Protein AF-A0A9W7KV96-F1 (afdb_monomer_lite)

pLDDT: mean 79.55, std 23.43, range [23.66, 98.75]

Sequence (576 aa):
MSAFTVGAAGTSPDENTPVVSFPLATLSRATSNWTPENIIGRGGFGPVYKGSLNNREVAVKKLELAIGGGQGIAEFERELATLTRCRHENLLPLLGYCRAPDLCLVYPFMENGSLFDLLHLTDRREHKGALLPTFISRLELLRQVVSGLVYLHGENFVHRDIKSANILLDSLGAARIGDTGLTREVEGDFTNTQGVGSPGYVDPRYVETLELSEASDVFSFGIVMLEVLTGKPAVDRTQRPPTLYVRARRFTSWSEHADTDIDGGAEGASEGLERLGELAKRCISNETEDRPTAEAVRTEIEDLMTPQALPVPEARVRECRVCLMAEPNARLMPCQHAVVCVICAAELKRRRQGCPICRVRIRDFNEGTWENTFANGETGESPAPALVDAAERGDTNKVRDLLATGVDVNYSKAGEKGRTALYKAAWKGRLDVVQALVAAGADLNKARTDVGATPLYAAAAKGHLDVVQALVTAKADLNKATKKGSTPLLIAAFKGHLDVVKALVTAKADLNKARTDTGSTPLYIAAQEGHLNIVQALVTARADVNKARTDGNTPLRLQQVTKKKIGSSPWQFVRP

Structure (mmCIF, N/CA/C/O backbone):
data_AF-A0A9W7KV96-F1
#
_entry.id   AF-A0A9W7KV96-F1
#
loop_
_atom_site.group_PDB
_atom_site.id
_atom_site.type_symbol
_atom_site.label_atom_id
_atom_site.label_alt_id
_atom_site.label_comp_id
_atom_site.label_asym_id
_atom_site.label_entity_id
_atom_site.label_seq_id
_atom_site.pdbx_PDB_ins_code
_atom_site.Cartn_x
_atom_site.Cartn_y
_atom_site.Cartn_z
_atom_site.occupancy
_atom_site.B_iso_or_equiv
_atom_site.auth_seq_id
_atom_site.auth_comp_id
_atom_site.auth_asym_id
_atom_site.auth_atom_id
_atom_site.pdbx_PDB_model_num
ATOM 1 N N . MET A 1 1 ? 19.115 -34.135 -22.354 1.00 40.00 1 MET A N 1
ATOM 2 C CA . MET A 1 1 ? 18.364 -34.759 -21.246 1.00 40.00 1 MET A CA 1
ATOM 3 C C . MET A 1 1 ? 19.362 -35.237 -20.207 1.00 40.00 1 MET A C 1
ATOM 5 O O . MET A 1 1 ? 20.145 -36.109 -20.546 1.00 40.00 1 MET A O 1
ATOM 9 N N . SER A 1 2 ? 19.319 -34.633 -19.016 1.00 27.23 2 SER A N 1
ATOM 10 C CA . SER A 1 2 ? 19.811 -35.075 -17.689 1.00 27.23 2 SER A CA 1
ATOM 11 C C . SER A 1 2 ? 20.218 -33.808 -16.914 1.00 27.23 2 SER A C 1
ATOM 13 O O . SER A 1 2 ? 20.839 -32.925 -17.487 1.00 27.23 2 SER A O 1
ATOM 15 N N . ALA A 1 3 ? 19.867 -33.567 -15.656 1.00 26.56 3 ALA A N 1
ATOM 16 C CA . ALA A 1 3 ? 18.866 -34.144 -14.773 1.00 26.56 3 ALA A CA 1
ATOM 17 C C . ALA A 1 3 ? 18.410 -32.991 -13.854 1.00 26.56 3 ALA A C 1
ATOM 19 O O . ALA A 1 3 ? 19.221 -32.427 -13.128 1.00 26.56 3 ALA A O 1
ATOM 20 N N . PHE A 1 4 ? 17.135 -32.602 -13.928 1.00 29.98 4 PHE A N 1
ATOM 21 C CA . PHE A 1 4 ? 16.509 -31.721 -12.941 1.00 29.98 4 PHE A CA 1
ATOM 22 C C . PHE A 1 4 ? 15.937 -32.633 -11.857 1.00 29.98 4 PHE A C 1
ATOM 24 O O . PHE A 1 4 ? 14.932 -33.309 -12.084 1.00 29.98 4 PHE A O 1
ATOM 31 N N . THR A 1 5 ? 16.589 -32.706 -10.701 1.00 29.05 5 THR A N 1
ATOM 32 C CA . THR A 1 5 ? 15.998 -33.339 -9.522 1.00 29.05 5 THR A CA 1
ATOM 33 C C . THR A 1 5 ? 14.959 -32.383 -8.948 1.00 29.05 5 THR A C 1
ATOM 35 O O . THR A 1 5 ? 15.223 -31.209 -8.698 1.00 29.05 5 THR A O 1
ATOM 38 N N . VAL A 1 6 ? 13.735 -32.884 -8.828 1.00 31.55 6 VAL A N 1
ATOM 39 C CA . VAL A 1 6 ? 12.527 -32.116 -8.532 1.00 31.55 6 VAL A CA 1
ATOM 40 C C . VAL A 1 6 ? 12.480 -31.746 -7.047 1.00 31.55 6 VAL A C 1
ATOM 42 O O . VAL A 1 6 ? 12.278 -32.609 -6.197 1.00 31.55 6 VAL A O 1
ATOM 45 N N . GLY A 1 7 ? 12.610 -30.453 -6.744 1.00 26.28 7 GLY A N 1
ATOM 46 C CA . GLY A 1 7 ? 12.114 -29.853 -5.504 1.00 26.28 7 GLY A CA 1
ATOM 47 C C . GLY A 1 7 ? 10.639 -29.474 -5.667 1.00 26.28 7 GLY A C 1
ATOM 48 O O . GLY A 1 7 ? 10.263 -28.866 -6.670 1.00 26.28 7 GLY A O 1
ATOM 49 N N . ALA A 1 8 ? 9.800 -29.892 -4.717 1.00 26.78 8 ALA A N 1
ATOM 50 C CA . ALA A 1 8 ? 8.352 -29.695 -4.728 1.00 26.78 8 ALA A CA 1
ATOM 51 C C . ALA A 1 8 ? 7.943 -28.216 -4.882 1.00 26.78 8 ALA A C 1
ATOM 53 O O . ALA A 1 8 ? 8.634 -27.310 -4.420 1.00 26.78 8 ALA A O 1
ATOM 54 N N . ALA A 1 9 ? 6.792 -27.992 -5.523 1.00 32.38 9 ALA A N 1
ATOM 55 C CA . ALA A 1 9 ? 6.187 -26.678 -5.717 1.00 32.38 9 ALA A CA 1
ATOM 56 C C . ALA A 1 9 ? 6.099 -25.893 -4.394 1.00 32.38 9 ALA A C 1
ATOM 58 O O . ALA A 1 9 ? 5.516 -26.382 -3.426 1.00 32.38 9 ALA A O 1
ATOM 59 N N . GLY A 1 10 ? 6.675 -24.687 -4.375 1.00 31.17 10 GLY A N 1
ATOM 60 C CA . GLY A 1 10 ? 6.587 -23.747 -3.253 1.00 31.17 10 GLY A CA 1
ATOM 61 C C . GLY A 1 10 ? 7.915 -23.281 -2.647 1.00 31.17 10 GLY A C 1
ATOM 62 O O . GLY A 1 10 ? 7.884 -22.467 -1.733 1.00 31.17 10 GLY A O 1
ATOM 63 N N . THR A 1 11 ? 9.075 -23.744 -3.119 1.00 33.03 11 THR A N 1
ATOM 64 C CA . THR A 1 11 ? 10.363 -23.178 -2.683 1.00 33.03 11 THR A CA 1
ATOM 65 C C . THR A 1 11 ? 10.795 -22.051 -3.615 1.00 33.03 11 THR A C 1
ATOM 67 O O . THR A 1 11 ? 10.801 -22.235 -4.837 1.00 33.03 11 THR A O 1
ATOM 70 N N . SER A 1 12 ? 11.194 -20.913 -3.035 1.00 39.38 12 SER A N 1
ATOM 71 C CA . SER A 1 12 ? 12.038 -19.918 -3.702 1.00 39.38 12 SER A CA 1
ATOM 72 C C . SER A 1 12 ? 13.156 -20.629 -4.483 1.00 39.38 12 SER A C 1
ATOM 74 O O . SER A 1 12 ? 13.612 -21.695 -4.047 1.00 39.38 12 SER A O 1
ATOM 76 N N . PRO A 1 13 ? 13.559 -20.130 -5.666 1.00 40.91 13 PRO A N 1
ATOM 77 C CA . PRO A 1 13 ? 14.687 -20.711 -6.382 1.00 40.91 13 PRO A CA 1
ATOM 78 C C . PRO A 1 13 ? 15.885 -20.779 -5.427 1.00 40.91 13 PRO A C 1
ATOM 80 O O . PRO A 1 13 ? 16.220 -19.785 -4.790 1.00 40.91 13 PRO A O 1
ATOM 83 N N . ASP A 1 14 ? 16.439 -21.983 -5.282 1.00 48.03 14 ASP A N 1
ATOM 84 C CA . ASP A 1 14 ? 17.566 -22.299 -4.406 1.00 48.03 14 ASP A CA 1
ATOM 85 C C . ASP A 1 14 ? 18.697 -21.287 -4.650 1.00 48.03 14 ASP A C 1
ATOM 87 O O . ASP A 1 14 ? 19.032 -21.032 -5.813 1.00 48.03 14 ASP A O 1
ATOM 91 N N . GLU A 1 15 ? 19.264 -20.707 -3.586 1.00 48.31 15 GLU A N 1
ATOM 92 C CA . GLU A 1 15 ? 20.336 -19.697 -3.637 1.00 48.31 15 GLU A CA 1
ATOM 93 C C . GLU A 1 15 ? 21.564 -20.186 -4.417 1.00 48.31 15 GLU A C 1
ATOM 95 O O . GLU A 1 15 ? 22.362 -19.377 -4.883 1.00 48.31 15 GLU A O 1
ATOM 100 N N . ASN A 1 16 ? 21.680 -21.499 -4.640 1.00 52.97 16 ASN A N 1
ATOM 101 C CA . ASN A 1 16 ? 22.715 -22.137 -5.450 1.00 52.97 16 ASN A CA 1
ATOM 102 C C . ASN A 1 16 ? 22.335 -22.416 -6.913 1.00 52.97 16 ASN A C 1
ATOM 104 O O . ASN A 1 16 ? 23.122 -23.023 -7.642 1.00 52.97 16 ASN A O 1
ATOM 108 N N . THR A 1 17 ? 21.174 -21.968 -7.390 1.00 64.50 17 THR A N 1
ATOM 109 C CA . THR A 1 17 ? 20.787 -22.175 -8.792 1.00 64.50 17 THR A CA 1
ATOM 110 C C . THR A 1 17 ? 21.718 -21.366 -9.708 1.00 64.50 17 THR A C 1
ATOM 112 O O . THR A 1 17 ? 21.828 -20.148 -9.547 1.00 64.50 17 THR A O 1
ATOM 115 N N . PRO A 1 18 ? 22.423 -21.997 -10.665 1.00 74.62 18 PRO A N 1
ATOM 116 C CA . PRO A 1 18 ? 23.297 -21.272 -11.576 1.00 74.62 18 PRO A CA 1
ATOM 117 C C . PRO A 1 18 ? 22.475 -20.374 -12.504 1.00 74.62 18 PRO A C 1
ATOM 119 O O . PRO A 1 18 ? 21.439 -20.789 -13.023 1.00 74.62 18 PRO A O 1
ATOM 122 N N . VAL A 1 19 ? 22.968 -19.159 -12.747 1.00 82.94 19 VAL A N 1
ATOM 123 C CA . VAL A 1 19 ? 22.395 -18.241 -13.738 1.00 82.94 19 VAL A CA 1
ATOM 124 C C . VAL A 1 19 ? 22.617 -18.830 -15.132 1.00 82.94 19 VAL A C 1
ATOM 126 O O . VAL A 1 19 ? 23.754 -19.098 -15.525 1.00 82.94 19 VAL A O 1
ATOM 129 N N . VAL A 1 20 ? 21.538 -19.039 -15.890 1.00 88.25 20 VAL A N 1
ATOM 130 C CA . VAL A 1 20 ? 21.589 -19.754 -17.177 1.00 88.25 20 VAL A CA 1
ATOM 131 C C . VAL A 1 20 ? 21.538 -18.788 -18.363 1.00 88.25 20 VAL A C 1
ATOM 133 O O . VAL A 1 20 ? 20.773 -17.827 -18.370 1.00 88.25 20 VAL A O 1
ATOM 136 N N . SER A 1 21 ? 22.319 -19.064 -19.410 1.00 92.94 21 SER A N 1
ATOM 137 C CA . SER A 1 21 ? 22.162 -18.392 -20.706 1.00 92.94 21 SER A CA 1
ATOM 138 C C . SER A 1 21 ? 21.030 -19.043 -21.507 1.00 92.94 21 SER A C 1
ATOM 140 O O . SER A 1 21 ? 21.037 -20.256 -21.735 1.00 92.94 21 SER A O 1
ATOM 142 N N . PHE A 1 22 ? 20.059 -18.250 -21.950 1.00 93.81 22 PHE A N 1
ATOM 143 C CA . PHE A 1 22 ? 18.921 -18.697 -22.746 1.00 93.81 22 PHE A CA 1
ATOM 144 C C . PHE A 1 22 ? 19.063 -18.264 -24.211 1.00 93.81 22 PHE A C 1
ATOM 146 O O . PHE A 1 22 ? 19.332 -17.094 -24.481 1.00 93.81 22 PHE A O 1
ATOM 153 N N . PRO A 1 23 ? 18.790 -19.156 -25.184 1.00 94.81 23 PRO A N 1
ATOM 154 C CA . PRO A 1 23 ? 18.614 -18.743 -26.573 1.00 94.81 23 PRO A CA 1
ATOM 155 C C . PRO A 1 23 ? 17.416 -17.795 -26.712 1.00 94.81 23 PRO A C 1
ATOM 157 O O . PRO A 1 23 ? 16.350 -18.076 -26.155 1.00 94.81 23 PRO A O 1
ATOM 160 N N . LEU A 1 24 ? 17.530 -16.743 -27.533 1.00 94.00 24 LEU A N 1
ATOM 161 C CA . LEU A 1 24 ? 16.424 -15.799 -27.751 1.00 94.00 24 LEU A CA 1
ATOM 162 C C . LEU A 1 24 ? 15.139 -16.496 -28.218 1.00 94.00 24 LEU A C 1
ATOM 164 O O . LEU A 1 24 ? 14.053 -16.140 -27.777 1.00 94.00 24 LEU A O 1
ATOM 168 N N . ALA A 1 25 ? 15.247 -17.533 -29.055 1.00 94.56 25 ALA A N 1
ATOM 169 C CA . ALA A 1 25 ? 14.094 -18.316 -29.505 1.00 94.56 25 ALA A CA 1
ATOM 170 C C . ALA A 1 25 ? 13.325 -18.967 -28.339 1.00 94.56 25 ALA A C 1
ATOM 172 O O . ALA A 1 25 ? 12.107 -19.117 -28.405 1.00 94.56 25 ALA A O 1
ATOM 173 N N . THR A 1 26 ? 14.021 -19.346 -27.264 1.00 95.19 26 THR A N 1
ATOM 174 C CA . THR A 1 26 ? 13.397 -19.885 -26.051 1.00 95.19 26 THR A CA 1
ATOM 175 C C . THR A 1 26 ? 12.619 -18.805 -25.314 1.00 95.19 26 THR A C 1
ATOM 177 O O . THR A 1 26 ? 11.461 -19.035 -24.975 1.00 95.19 26 THR A O 1
ATOM 180 N N . LEU A 1 27 ? 13.212 -17.623 -25.131 1.00 95.50 27 LEU A N 1
ATOM 181 C CA . LEU A 1 27 ? 12.534 -16.493 -24.490 1.00 95.50 27 LEU A CA 1
ATOM 182 C C . LEU A 1 27 ? 11.360 -15.986 -25.330 1.00 95.50 27 LEU A C 1
ATOM 184 O O . LEU A 1 27 ? 10.297 -15.715 -24.789 1.00 95.50 27 LEU A O 1
ATOM 188 N N . SER A 1 28 ? 11.516 -15.957 -26.653 1.00 94.88 28 SER A N 1
ATOM 189 C CA . SER A 1 28 ? 10.460 -15.586 -27.591 1.00 94.88 28 SER A CA 1
ATOM 190 C C . SER A 1 28 ? 9.259 -16.525 -27.477 1.00 94.88 28 SER A C 1
ATOM 192 O O . SER A 1 28 ? 8.142 -16.050 -27.315 1.00 94.88 28 SER A O 1
ATOM 194 N N . ARG A 1 29 ? 9.461 -17.851 -27.440 1.00 95.75 29 ARG A N 1
ATOM 195 C CA . ARG A 1 29 ? 8.356 -18.793 -27.179 1.00 95.75 29 ARG A CA 1
ATOM 196 C C . ARG A 1 29 ? 7.742 -18.591 -25.794 1.00 95.75 29 ARG A C 1
ATOM 198 O O . ARG A 1 29 ? 6.522 -18.597 -25.671 1.00 95.75 29 ARG A O 1
ATOM 205 N N . ALA A 1 30 ? 8.575 -18.394 -24.772 1.00 94.56 30 ALA A N 1
ATOM 206 C CA . ALA A 1 30 ? 8.122 -18.209 -23.396 1.00 94.56 30 ALA A CA 1
ATOM 207 C C . ALA A 1 30 ? 7.222 -16.979 -23.223 1.00 94.56 30 ALA A C 1
ATOM 209 O O . ALA A 1 30 ? 6.291 -17.021 -22.425 1.00 94.56 30 ALA A O 1
ATOM 210 N N . THR A 1 31 ? 7.473 -15.906 -23.977 1.00 94.81 31 THR A N 1
ATOM 211 C CA . THR A 1 31 ? 6.711 -14.646 -23.938 1.00 94.81 31 THR A CA 1
ATOM 212 C C . THR A 1 31 ? 5.608 -14.570 -24.996 1.00 94.81 31 THR A C 1
ATOM 214 O O . THR A 1 31 ? 5.042 -13.499 -25.216 1.00 94.81 31 THR A O 1
ATOM 217 N N . SER A 1 32 ? 5.268 -15.689 -25.652 1.00 94.69 32 SER A N 1
ATOM 218 C CA . SER A 1 32 ? 4.295 -15.733 -26.758 1.00 94.69 32 SER A CA 1
ATOM 219 C C . SER A 1 32 ? 4.661 -14.786 -27.907 1.00 94.69 32 SER A C 1
ATOM 221 O O . SER A 1 32 ? 3.848 -14.001 -28.378 1.00 94.69 32 SER A O 1
ATOM 223 N N . ASN A 1 33 ? 5.916 -14.858 -28.345 1.00 94.00 33 ASN A N 1
ATOM 224 C CA . ASN A 1 33 ? 6.526 -14.027 -29.379 1.00 94.00 33 ASN A CA 1
ATOM 225 C C . ASN A 1 33 ? 6.498 -12.525 -29.063 1.00 94.00 33 ASN A C 1
ATOM 227 O O . ASN A 1 33 ? 6.267 -11.715 -29.957 1.00 94.00 33 ASN A O 1
ATOM 231 N N . TRP A 1 34 ? 6.786 -12.152 -27.810 1.00 93.75 34 TRP A N 1
ATOM 232 C CA . TRP A 1 34 ? 6.854 -10.746 -27.378 1.00 93.75 34 TRP A CA 1
ATOM 233 C C . TRP A 1 34 ? 5.535 -9.983 -27.574 1.00 93.75 34 TRP A C 1
ATOM 235 O O . TRP A 1 34 ? 5.536 -8.803 -27.923 1.00 93.75 34 TRP A O 1
ATOM 245 N N . THR A 1 35 ? 4.404 -10.663 -27.372 1.00 92.81 35 THR A N 1
ATOM 246 C CA . THR A 1 35 ? 3.081 -10.070 -27.587 1.00 92.81 35 THR A CA 1
ATOM 247 C C . THR A 1 35 ? 2.824 -8.907 -26.608 1.00 92.81 35 THR A C 1
ATOM 249 O O . THR A 1 35 ? 3.163 -9.030 -25.423 1.00 92.81 35 THR A O 1
ATOM 252 N N . PRO A 1 36 ? 2.249 -7.771 -27.051 1.00 91.94 36 PRO A N 1
ATOM 253 C CA . PRO A 1 36 ? 2.015 -6.604 -26.195 1.00 91.94 36 PRO A CA 1
ATOM 254 C C . PRO A 1 36 ? 1.154 -6.881 -24.956 1.00 91.94 36 PRO A C 1
ATOM 256 O O . PRO A 1 36 ? 1.325 -6.221 -23.936 1.00 91.94 36 PRO A O 1
ATOM 259 N N . GLU A 1 37 ? 0.263 -7.869 -25.023 1.00 92.00 37 GLU A N 1
ATOM 260 C CA . GLU A 1 37 ? -0.625 -8.298 -23.934 1.00 92.00 37 GLU A CA 1
ATOM 261 C C . GLU A 1 37 ? 0.146 -8.874 -22.740 1.00 92.00 37 GLU A C 1
ATOM 263 O O . GLU A 1 37 ? -0.350 -8.850 -21.617 1.00 92.00 37 GLU A O 1
ATOM 268 N N . ASN A 1 38 ? 1.369 -9.359 -22.969 1.00 91.38 38 ASN A N 1
ATOM 269 C CA . ASN A 1 38 ? 2.235 -9.885 -21.918 1.00 91.38 38 ASN A CA 1
ATOM 270 C C . ASN A 1 38 ? 3.117 -8.807 -21.278 1.00 91.38 38 ASN A C 1
ATOM 272 O O . ASN A 1 38 ? 3.926 -9.130 -20.412 1.00 91.38 38 ASN A O 1
ATOM 276 N N . ILE A 1 39 ? 3.015 -7.540 -21.684 1.00 92.19 39 ILE A N 1
ATOM 277 C CA . ILE A 1 39 ? 3.835 -6.473 -21.106 1.00 92.19 39 ILE A CA 1
ATOM 278 C C . ILE A 1 39 ? 3.312 -6.132 -19.711 1.00 92.19 39 ILE A C 1
ATOM 280 O O . ILE A 1 39 ? 2.190 -5.662 -19.554 1.00 92.19 39 ILE A O 1
ATOM 284 N N . ILE A 1 40 ? 4.162 -6.339 -18.707 1.00 88.88 40 ILE A N 1
ATOM 285 C CA . ILE A 1 40 ? 3.860 -6.077 -17.291 1.00 88.88 40 ILE A CA 1
ATOM 286 C C . ILE A 1 40 ? 4.541 -4.815 -16.760 1.00 88.88 40 ILE A C 1
ATOM 288 O O . ILE A 1 40 ? 4.220 -4.353 -15.672 1.00 88.88 40 ILE A O 1
ATOM 292 N N . GLY A 1 41 ? 5.465 -4.237 -17.526 1.00 83.06 41 GLY A N 1
ATOM 293 C CA . GLY A 1 41 ? 6.129 -2.987 -17.179 1.00 83.06 41 GLY A CA 1
ATOM 294 C C . GLY A 1 41 ? 6.883 -2.400 -18.365 1.00 83.06 41 GLY A C 1
ATOM 295 O O . GLY A 1 41 ? 7.311 -3.122 -19.267 1.00 83.06 41 GLY A O 1
ATOM 296 N N . ARG A 1 42 ? 7.041 -1.076 -18.377 1.00 75.06 42 ARG A N 1
ATOM 297 C CA . ARG A 1 42 ? 7.890 -0.347 -19.329 1.00 75.06 42 ARG A CA 1
ATOM 298 C C . ARG A 1 42 ? 8.734 0.649 -18.540 1.00 75.06 42 ARG A C 1
ATOM 300 O O . ARG A 1 42 ? 8.188 1.596 -17.983 1.00 75.06 42 ARG A O 1
ATOM 307 N N . GLY A 1 43 ? 10.037 0.394 -18.453 1.00 64.00 43 GLY A N 1
ATOM 308 C CA . GLY A 1 43 ? 11.003 1.279 -17.795 1.00 64.00 43 GLY A CA 1
ATOM 309 C C . GLY A 1 43 ? 11.794 2.117 -18.801 1.00 64.00 43 GLY A C 1
ATOM 310 O O . GLY A 1 43 ? 11.547 2.047 -20.004 1.00 64.00 43 GLY A O 1
ATOM 311 N N . GLY A 1 44 ? 12.796 2.861 -18.319 1.00 57.88 44 GLY A N 1
ATOM 312 C CA . GLY A 1 44 ? 13.707 3.652 -19.165 1.00 57.88 44 GLY A CA 1
ATOM 313 C C . GLY A 1 44 ? 14.584 2.828 -20.119 1.00 57.88 44 GLY A C 1
ATOM 314 O O . GLY A 1 44 ? 15.297 3.398 -20.938 1.00 57.88 44 GLY A O 1
ATOM 315 N N . PHE A 1 45 ? 14.518 1.501 -20.017 1.00 64.88 45 PHE A N 1
ATOM 316 C CA . PHE A 1 45 ? 15.484 0.571 -20.600 1.00 64.88 45 PHE A CA 1
ATOM 317 C C . PHE A 1 45 ? 14.830 -0.503 -21.473 1.00 64.88 45 PHE A C 1
ATOM 319 O O . PHE A 1 45 ? 15.522 -1.316 -22.078 1.00 64.88 45 PHE A O 1
ATOM 326 N N . GLY A 1 46 ? 13.497 -0.497 -21.561 1.00 78.38 46 GLY A N 1
ATOM 327 C CA . GLY A 1 46 ? 12.721 -1.402 -22.402 1.00 78.38 46 GLY A CA 1
ATOM 328 C C . GLY A 1 46 ? 11.519 -2.040 -21.691 1.00 78.38 46 GLY A C 1
ATOM 329 O O . GLY A 1 46 ? 11.272 -1.806 -20.500 1.00 78.38 46 GLY A O 1
ATOM 330 N N . PRO A 1 47 ? 10.715 -2.815 -22.436 1.00 89.81 47 PRO A N 1
ATOM 331 C CA . PRO A 1 47 ? 9.565 -3.540 -21.912 1.00 89.81 47 PRO A CA 1
ATOM 332 C C . PRO A 1 47 ? 9.960 -4.802 -21.128 1.00 89.81 47 PRO A C 1
ATOM 334 O O . PRO A 1 47 ? 10.869 -5.550 -21.498 1.00 89.81 47 PRO A O 1
ATOM 337 N N . VAL A 1 48 ? 9.200 -5.077 -20.068 1.00 92.12 48 VAL A N 1
ATOM 338 C CA . VAL A 1 48 ? 9.242 -6.326 -19.301 1.00 92.12 48 VAL A CA 1
ATOM 339 C C . VAL A 1 48 ? 8.028 -7.167 -19.677 1.00 92.12 48 VAL A C 1
ATOM 341 O O . VAL A 1 48 ? 6.891 -6.710 -19.555 1.00 92.12 48 VAL A O 1
ATOM 344 N N . TYR A 1 49 ? 8.270 -8.399 -20.118 1.00 94.94 49 TYR A N 1
ATOM 345 C CA . TYR A 1 49 ? 7.234 -9.340 -20.535 1.00 94.94 49 TYR A CA 1
ATOM 346 C C . TYR A 1 49 ? 7.035 -10.434 -19.491 1.00 94.94 49 TYR A C 1
ATOM 348 O O . TYR A 1 49 ? 8.001 -11.045 -19.037 1.00 94.94 49 TYR A O 1
ATOM 356 N N . LYS A 1 50 ? 5.783 -10.754 -19.175 1.00 96.38 50 LYS A N 1
ATOM 357 C CA . LYS A 1 50 ? 5.425 -12.008 -18.522 1.00 96.38 50 LYS A CA 1
ATOM 358 C C . LYS A 1 50 ? 5.624 -13.163 -19.504 1.00 96.38 50 LYS A C 1
ATOM 360 O O . LYS A 1 50 ? 5.251 -13.078 -20.673 1.00 96.38 50 LYS A O 1
ATOM 365 N N . GLY A 1 51 ? 6.206 -14.253 -19.027 1.00 95.06 51 GLY A N 1
ATOM 366 C CA . GLY A 1 51 ? 6.373 -15.473 -19.802 1.00 95.06 51 GLY A CA 1
ATOM 367 C C . GLY A 1 51 ? 6.291 -16.725 -18.942 1.00 95.06 51 GLY A C 1
ATOM 368 O O . GLY A 1 51 ? 6.156 -16.652 -17.721 1.00 95.06 51 GLY A O 1
ATOM 369 N N . SER A 1 52 ? 6.390 -17.885 -19.587 1.00 94.81 52 SER A N 1
ATOM 370 C CA . SER A 1 52 ? 6.471 -19.181 -18.911 1.00 94.81 52 SER A CA 1
ATOM 371 C C . SER A 1 52 ? 7.682 -19.974 -19.396 1.00 94.81 52 SER A C 1
ATOM 373 O O . SER A 1 52 ? 7.812 -20.267 -20.586 1.00 94.81 52 SER A O 1
ATOM 375 N N . LEU A 1 53 ? 8.576 -20.332 -18.474 1.00 90.69 53 LEU A N 1
ATOM 376 C CA . LEU A 1 53 ? 9.730 -21.196 -18.721 1.00 90.69 53 LEU A CA 1
ATOM 377 C C . LEU A 1 53 ? 9.616 -22.440 -17.842 1.00 90.69 53 LEU A C 1
ATOM 379 O O . LEU A 1 53 ? 9.550 -22.333 -16.622 1.00 90.69 53 LEU A O 1
ATOM 383 N N . ASN A 1 54 ? 9.607 -23.630 -18.451 1.00 85.88 54 ASN A N 1
ATOM 384 C CA . ASN A 1 54 ? 9.504 -24.913 -17.739 1.00 85.88 54 ASN A CA 1
ATOM 385 C C . ASN A 1 54 ? 8.337 -24.954 -16.725 1.00 85.88 54 ASN A C 1
ATOM 387 O O . ASN A 1 54 ? 8.513 -25.393 -15.589 1.00 85.88 54 ASN A O 1
ATOM 391 N N . ASN A 1 55 ? 7.156 -24.469 -17.129 1.00 84.69 55 ASN A N 1
ATOM 392 C CA . ASN A 1 55 ? 5.951 -24.344 -16.294 1.00 84.69 55 ASN A CA 1
ATOM 393 C C . ASN A 1 55 ? 6.095 -23.418 -15.071 1.00 84.69 55 ASN A C 1
ATOM 395 O O . ASN A 1 55 ? 5.302 -23.510 -14.136 1.00 84.69 55 ASN A O 1
ATOM 399 N N . ARG A 1 56 ? 7.086 -22.521 -15.062 1.00 87.38 56 ARG A N 1
ATOM 400 C CA . ARG A 1 56 ? 7.219 -21.450 -14.068 1.00 87.38 56 ARG A CA 1
ATOM 401 C C . ARG A 1 56 ? 6.994 -20.104 -14.733 1.00 87.38 56 ARG A C 1
ATOM 403 O O . ARG A 1 56 ? 7.512 -19.860 -15.822 1.00 87.38 56 ARG A O 1
ATOM 410 N N . GLU A 1 57 ? 6.217 -19.247 -14.084 1.00 94.44 57 GLU A N 1
ATOM 411 C CA . GLU A 1 57 ? 6.036 -17.872 -14.538 1.00 94.44 57 GLU A CA 1
ATOM 412 C C . GLU A 1 57 ? 7.328 -17.076 -14.317 1.00 94.44 57 GLU A C 1
ATOM 414 O O . GLU A 1 57 ? 7.966 -17.166 -13.266 1.00 94.44 57 GLU A O 1
ATOM 419 N N . VAL A 1 58 ? 7.728 -16.319 -15.333 1.00 95.19 58 VAL A N 1
ATOM 420 C CA . VAL A 1 58 ? 8.945 -15.502 -15.334 1.00 95.19 58 VAL A CA 1
ATOM 421 C C . VAL A 1 58 ? 8.648 -14.103 -15.855 1.00 95.19 58 VAL A C 1
ATOM 423 O O . VAL A 1 58 ? 7.697 -13.896 -16.612 1.00 95.19 58 VAL A O 1
ATOM 426 N N . ALA A 1 59 ? 9.494 -13.152 -15.478 1.00 95.56 59 ALA A N 1
ATOM 427 C CA . ALA A 1 59 ? 9.546 -11.823 -16.065 1.00 95.56 59 ALA A CA 1
ATOM 428 C C . ALA A 1 59 ? 10.803 -11.708 -16.938 1.00 95.56 59 ALA A C 1
ATOM 430 O O . ALA A 1 59 ? 11.908 -12.008 -16.492 1.00 95.56 59 ALA A O 1
ATOM 431 N N . VAL A 1 60 ? 10.640 -11.289 -18.191 1.00 94.69 60 VAL A N 1
ATOM 432 C CA . VAL A 1 60 ? 11.726 -11.127 -19.163 1.00 94.69 60 VAL A CA 1
ATOM 433 C C . VAL A 1 60 ? 11.862 -9.644 -19.499 1.00 94.69 60 VAL A C 1
ATOM 435 O O . VAL A 1 60 ? 11.042 -9.102 -20.241 1.00 94.69 60 VAL A O 1
ATOM 438 N N . LYS A 1 61 ? 12.886 -8.980 -18.950 1.00 92.31 61 LYS A N 1
ATOM 439 C CA . LYS A 1 61 ? 13.260 -7.592 -19.279 1.00 92.31 61 LYS A CA 1
ATOM 440 C C . LYS A 1 61 ? 14.021 -7.629 -20.600 1.00 92.31 61 LYS A C 1
ATOM 442 O O . LYS A 1 61 ? 15.131 -8.156 -20.646 1.00 92.31 61 LYS A O 1
ATOM 447 N N . LYS A 1 62 ? 13.414 -7.130 -21.680 1.00 90.62 62 LYS A N 1
ATOM 448 C CA . LYS A 1 62 ? 14.069 -7.001 -22.988 1.00 90.62 62 LYS A CA 1
ATOM 449 C C . LYS A 1 62 ? 14.632 -5.590 -23.096 1.00 90.62 62 LYS A C 1
ATOM 451 O O . LYS A 1 62 ? 13.854 -4.639 -23.077 1.00 90.62 62 LYS A O 1
ATOM 456 N N . LEU A 1 63 ? 15.953 -5.460 -23.197 1.00 83.88 63 LEU A N 1
ATOM 457 C CA . LEU A 1 63 ? 16.578 -4.146 -23.252 1.00 83.88 63 LEU A CA 1
ATOM 458 C C . LEU A 1 63 ? 16.527 -3.593 -24.678 1.00 83.88 63 LEU A C 1
ATOM 460 O O . LEU A 1 63 ? 16.940 -4.258 -25.630 1.00 83.88 63 LEU A O 1
ATOM 464 N N . GLU A 1 64 ? 16.008 -2.377 -24.824 1.00 74.00 64 GLU A N 1
ATOM 465 C CA . GLU A 1 64 ? 15.981 -1.677 -26.107 1.00 74.00 64 GLU A CA 1
ATOM 466 C C . GLU A 1 64 ? 17.306 -0.935 -26.313 1.00 74.00 64 GLU A C 1
ATOM 468 O O . GLU A 1 64 ? 17.692 -0.061 -25.536 1.00 74.00 64 GLU A O 1
ATOM 473 N N . LEU A 1 65 ? 18.024 -1.281 -27.384 1.00 63.69 65 LEU A N 1
ATOM 474 C CA . LEU A 1 65 ? 19.207 -0.540 -27.810 1.00 63.69 65 LEU A CA 1
ATOM 475 C C . LEU A 1 65 ? 18.744 0.817 -28.355 1.00 63.69 65 LEU A C 1
ATOM 477 O O . LEU A 1 65 ? 18.265 0.910 -29.485 1.00 63.69 65 LEU A O 1
ATOM 481 N N . ALA A 1 66 ? 18.857 1.871 -27.545 1.00 53.38 66 ALA A N 1
ATOM 482 C CA . ALA A 1 66 ? 18.580 3.232 -27.994 1.00 53.38 66 ALA A CA 1
ATOM 483 C C . ALA A 1 66 ? 19.427 3.582 -29.233 1.00 53.38 66 ALA A C 1
ATOM 485 O O . ALA A 1 66 ? 20.535 3.064 -29.414 1.00 53.38 66 ALA A O 1
ATOM 486 N N . ILE A 1 67 ? 18.925 4.502 -30.065 1.00 44.66 67 ILE A N 1
ATOM 487 C CA . ILE A 1 67 ? 19.642 5.081 -31.212 1.00 44.66 67 ILE A CA 1
ATOM 488 C C . ILE A 1 67 ? 20.852 5.861 -30.653 1.00 44.66 67 ILE A C 1
ATOM 490 O O . ILE A 1 67 ? 20.748 7.036 -30.321 1.00 44.66 67 ILE A O 1
ATOM 494 N N . GLY A 1 68 ? 21.967 5.161 -30.421 1.00 48.12 68 GLY A N 1
ATOM 495 C CA . GLY A 1 68 ? 23.098 5.624 -29.602 1.00 48.12 68 GLY A CA 1
ATOM 496 C C . GLY A 1 68 ? 23.891 4.507 -28.896 1.00 48.12 68 GLY A C 1
ATOM 497 O O . GLY A 1 68 ? 24.989 4.762 -28.412 1.00 48.12 68 GLY A O 1
ATOM 498 N N . GLY A 1 69 ? 23.381 3.268 -28.869 1.00 51.31 69 GLY A N 1
ATOM 499 C CA . GLY A 1 69 ? 24.126 2.003 -28.723 1.00 51.31 69 GLY A CA 1
ATOM 500 C C . GLY A 1 69 ? 24.759 1.656 -27.365 1.00 51.31 69 GLY A C 1
ATOM 501 O O . GLY A 1 69 ? 24.746 0.491 -26.986 1.00 51.31 69 GLY A O 1
ATOM 502 N N . GLY A 1 70 ? 25.307 2.615 -26.614 1.00 60.03 70 GLY A N 1
ATOM 503 C CA . GLY A 1 70 ? 26.172 2.310 -25.460 1.00 60.03 70 GLY A CA 1
ATOM 504 C C . GLY A 1 70 ? 25.460 2.091 -24.120 1.00 60.03 70 GLY A C 1
ATOM 505 O O . GLY A 1 70 ? 25.883 1.254 -23.325 1.00 60.03 70 GLY A O 1
ATOM 506 N N . GLN A 1 71 ? 24.378 2.827 -23.850 1.00 66.56 71 GLN A N 1
ATOM 507 C CA . GLN A 1 71 ? 23.801 2.896 -22.500 1.00 66.56 71 GLN A CA 1
ATOM 508 C C . GLN A 1 71 ? 23.109 1.593 -22.067 1.00 66.56 71 GLN A C 1
ATOM 510 O O . GLN A 1 71 ? 23.362 1.122 -20.962 1.00 66.56 71 GLN A O 1
ATOM 515 N N . GLY A 1 72 ? 22.309 0.979 -22.947 1.00 70.38 72 GLY A N 1
ATOM 516 C CA . GLY A 1 72 ? 21.614 -0.282 -22.644 1.00 70.38 72 GLY A CA 1
ATOM 517 C C . GLY A 1 72 ? 22.559 -1.481 -22.493 1.00 70.38 72 GLY A C 1
ATOM 518 O O . GLY A 1 72 ? 22.305 -2.366 -21.685 1.00 70.38 72 GLY A O 1
ATOM 519 N N . ILE A 1 73 ? 23.691 -1.491 -23.211 1.00 80.00 73 ILE A N 1
ATOM 520 C CA . ILE A 1 73 ? 24.722 -2.535 -23.066 1.00 80.00 73 ILE A CA 1
ATOM 521 C C . ILE A 1 73 ? 25.437 -2.392 -21.719 1.00 80.00 73 ILE A C 1
ATOM 523 O O . ILE A 1 73 ? 25.594 -3.373 -20.995 1.00 80.00 73 ILE A O 1
ATOM 527 N N . ALA A 1 74 ? 25.856 -1.172 -21.365 1.00 79.44 74 ALA A N 1
ATOM 528 C CA . ALA A 1 74 ? 26.539 -0.914 -20.099 1.00 79.44 74 ALA A CA 1
ATOM 529 C C . ALA A 1 74 ? 25.651 -1.240 -18.889 1.00 79.44 74 ALA A C 1
ATOM 531 O O . ALA A 1 74 ? 26.132 -1.760 -17.887 1.00 79.44 74 ALA A O 1
ATOM 532 N N . GLU A 1 75 ? 24.355 -0.952 -18.977 1.00 77.56 75 GLU A N 1
ATOM 533 C CA . GLU A 1 75 ? 23.380 -1.332 -17.959 1.00 77.56 75 GLU A CA 1
ATOM 534 C C . GLU A 1 75 ? 23.201 -2.846 -17.861 1.00 77.56 75 GLU A C 1
ATOM 536 O O . GLU A 1 75 ? 23.284 -3.377 -16.758 1.00 77.56 75 GLU A O 1
ATOM 541 N N . PHE A 1 76 ? 23.029 -3.539 -18.992 1.00 85.62 76 PHE A N 1
ATOM 542 C CA . PHE A 1 76 ? 22.925 -4.996 -19.019 1.00 85.62 76 PHE A CA 1
ATOM 543 C C . PHE A 1 76 ? 24.127 -5.665 -18.347 1.00 85.62 76 PHE A C 1
ATOM 545 O O . PHE A 1 76 ? 23.948 -6.525 -17.489 1.00 85.62 76 PHE A O 1
ATOM 552 N N . GLU A 1 77 ? 25.349 -5.267 -18.714 1.00 85.88 77 GLU A N 1
ATOM 553 C CA . GLU A 1 77 ? 26.558 -5.869 -18.144 1.00 85.88 77 GLU A CA 1
ATOM 554 C C . GLU A 1 77 ? 26.736 -5.504 -16.661 1.00 85.88 77 GLU A C 1
ATOM 556 O O . GLU A 1 77 ? 27.194 -6.348 -15.894 1.00 85.88 77 GLU A O 1
ATOM 561 N N . ARG A 1 78 ? 26.318 -4.307 -16.216 1.00 83.81 78 ARG A N 1
ATOM 562 C CA . ARG A 1 78 ? 26.301 -3.954 -14.781 1.00 83.81 78 ARG A CA 1
ATOM 563 C C . ARG A 1 78 ? 25.297 -4.784 -13.998 1.00 83.81 78 ARG A C 1
ATOM 565 O O . ARG A 1 78 ? 25.670 -5.392 -13.002 1.00 83.81 78 ARG A O 1
ATOM 572 N N . GLU A 1 79 ? 24.049 -4.834 -14.456 1.00 84.00 79 GLU A N 1
ATOM 573 C CA . GLU A 1 79 ? 22.987 -5.590 -13.795 1.00 84.00 79 GLU A CA 1
ATOM 574 C C . GLU A 1 79 ? 23.369 -7.074 -13.709 1.00 84.00 79 GLU A C 1
ATOM 576 O O . GLU A 1 79 ? 23.278 -7.687 -12.647 1.00 84.00 79 GLU A O 1
ATOM 581 N N . LEU A 1 80 ? 23.916 -7.632 -14.792 1.00 86.75 80 LEU A N 1
ATOM 582 C CA . LEU A 1 80 ? 24.424 -8.997 -14.817 1.00 86.75 80 LEU A CA 1
ATOM 583 C C . LEU A 1 80 ? 25.614 -9.208 -13.866 1.00 86.75 80 LEU A C 1
ATOM 585 O O . LEU A 1 80 ? 25.642 -10.216 -13.159 1.00 86.75 80 LEU A O 1
ATOM 589 N N . ALA A 1 81 ? 26.580 -8.288 -13.816 1.00 86.06 81 ALA A N 1
ATOM 590 C CA . ALA A 1 81 ? 27.730 -8.379 -12.915 1.00 86.06 81 ALA A CA 1
ATOM 591 C C . ALA A 1 81 ? 27.312 -8.317 -11.437 1.00 86.06 81 ALA A C 1
ATOM 593 O O . ALA A 1 81 ? 27.718 -9.167 -10.646 1.00 86.06 81 ALA A O 1
ATOM 594 N N . THR A 1 82 ? 26.447 -7.369 -11.071 1.00 83.69 82 THR A N 1
ATOM 595 C CA . THR A 1 82 ? 25.931 -7.249 -9.703 1.00 83.69 82 THR A CA 1
ATOM 596 C C . THR A 1 82 ? 25.106 -8.475 -9.320 1.00 83.69 82 THR A C 1
ATOM 598 O O . THR A 1 82 ? 25.390 -9.096 -8.304 1.00 83.69 82 THR A O 1
ATOM 601 N N . LEU A 1 83 ? 24.127 -8.891 -10.132 1.00 84.25 83 LEU A N 1
ATOM 602 C CA . LEU A 1 83 ? 23.219 -9.995 -9.778 1.00 84.25 83 LEU A CA 1
ATOM 603 C C . LEU A 1 83 ? 23.880 -11.380 -9.809 1.00 84.25 83 LEU A C 1
ATOM 605 O O . LEU A 1 83 ? 23.345 -12.337 -9.249 1.00 84.25 83 LEU A O 1
ATOM 609 N N . THR A 1 84 ? 25.028 -11.521 -10.475 1.00 83.75 84 THR A N 1
ATOM 610 C CA . THR A 1 84 ? 25.818 -12.759 -10.407 1.00 83.75 84 THR A CA 1
ATOM 611 C C . THR A 1 84 ? 26.701 -12.822 -9.162 1.00 83.75 84 THR A C 1
ATOM 613 O O . THR A 1 84 ? 26.949 -13.932 -8.687 1.00 83.75 84 THR A O 1
ATOM 616 N N . ARG A 1 85 ? 27.124 -11.669 -8.619 1.00 84.56 85 ARG A N 1
ATOM 617 C CA . ARG A 1 85 ? 27.937 -11.550 -7.395 1.00 84.56 85 ARG A CA 1
ATOM 618 C C . ARG A 1 85 ? 27.090 -11.500 -6.120 1.00 84.56 85 ARG A C 1
ATOM 620 O O . ARG A 1 85 ? 27.451 -12.123 -5.132 1.00 84.56 85 ARG A O 1
ATOM 627 N N . CYS A 1 86 ? 25.950 -10.817 -6.161 1.00 86.38 86 CYS A N 1
ATOM 628 C CA . CYS A 1 86 ? 25.094 -10.559 -5.008 1.00 86.38 86 CYS A CA 1
ATOM 629 C C . CYS A 1 86 ? 23.889 -11.505 -4.980 1.00 86.38 86 CYS A C 1
ATOM 631 O O . CYS A 1 86 ? 23.055 -11.488 -5.888 1.00 86.38 86 CYS A O 1
ATOM 633 N N . ARG A 1 87 ? 23.762 -12.302 -3.912 1.00 88.31 87 ARG A N 1
ATOM 634 C CA . ARG A 1 87 ? 22.618 -13.198 -3.682 1.00 88.31 87 ARG A CA 1
ATOM 635 C C . ARG A 1 87 ? 22.101 -13.030 -2.263 1.00 88.31 87 ARG A C 1
ATOM 637 O O . ARG A 1 87 ? 22.811 -13.305 -1.306 1.00 88.31 87 ARG A O 1
ATOM 644 N N . HIS A 1 88 ? 20.854 -12.593 -2.149 1.00 92.12 88 HIS A N 1
ATOM 645 C CA . HIS A 1 88 ? 20.204 -12.355 -0.868 1.00 92.12 88 HIS A CA 1
ATOM 646 C C . HIS A 1 88 ? 18.687 -12.512 -1.008 1.00 92.12 88 HIS A C 1
ATOM 648 O O . HIS A 1 88 ? 18.124 -12.232 -2.071 1.00 92.12 88 HIS A O 1
ATOM 654 N N . GLU A 1 89 ? 18.002 -12.921 0.061 1.00 91.94 89 GLU A N 1
ATOM 655 C CA . GLU A 1 89 ? 16.557 -13.176 0.036 1.00 91.94 89 GLU A CA 1
ATOM 656 C C . GLU A 1 89 ? 15.718 -11.939 -0.328 1.00 91.94 89 GLU A C 1
ATOM 658 O O . GLU A 1 89 ? 14.654 -12.078 -0.931 1.00 91.94 89 GLU A O 1
ATOM 663 N N . ASN A 1 90 ? 16.222 -10.736 -0.035 1.00 95.69 90 ASN A N 1
ATOM 664 C CA . ASN A 1 90 ? 15.577 -9.456 -0.352 1.00 95.69 90 ASN A CA 1
ATOM 665 C C . ASN A 1 90 ? 16.154 -8.746 -1.584 1.00 95.69 90 ASN A C 1
ATOM 667 O O . ASN A 1 90 ? 15.867 -7.571 -1.809 1.00 95.69 90 ASN A O 1
ATOM 671 N N . LEU A 1 91 ? 16.936 -9.446 -2.405 1.00 93.56 91 LEU A N 1
ATOM 672 C CA . LEU A 1 91 ? 17.301 -9.005 -3.750 1.00 93.56 91 LEU A CA 1
ATOM 673 C C . LEU A 1 91 ? 16.557 -9.864 -4.777 1.00 93.56 91 LEU A C 1
ATOM 675 O O . LEU A 1 91 ? 16.280 -11.046 -4.547 1.00 93.56 91 LEU A O 1
ATOM 679 N N . LEU A 1 92 ? 16.169 -9.267 -5.902 1.00 92.69 92 LEU A N 1
ATOM 680 C CA . LEU A 1 92 ? 15.496 -9.977 -6.983 1.00 92.69 92 LEU A CA 1
ATOM 681 C C . LEU A 1 92 ? 16.517 -10.886 -7.684 1.00 92.69 92 LEU A C 1
ATOM 683 O O . LEU A 1 92 ? 17.438 -10.375 -8.322 1.00 92.69 92 LEU A O 1
ATOM 687 N N . PRO A 1 93 ? 16.391 -12.222 -7.594 1.00 90.50 93 PRO A N 1
ATOM 688 C CA . PRO A 1 93 ? 17.404 -13.103 -8.148 1.00 90.50 93 PRO A CA 1
ATOM 689 C C . PRO A 1 93 ? 17.327 -13.120 -9.676 1.00 90.50 93 PRO A C 1
ATOM 691 O O . PRO A 1 93 ? 16.242 -13.173 -10.264 1.00 90.50 93 PRO A O 1
ATOM 694 N N . LEU A 1 94 ? 18.491 -13.155 -10.323 1.00 91.12 94 LEU A N 1
ATOM 695 C CA . LEU A 1 94 ? 18.588 -13.390 -11.757 1.00 91.12 94 LEU A CA 1
ATOM 696 C C . LEU A 1 94 ? 18.493 -14.894 -12.042 1.00 91.12 94 LEU A C 1
ATOM 698 O O . LEU A 1 94 ? 19.332 -15.673 -11.598 1.00 91.12 94 LEU A O 1
ATOM 702 N N . LEU A 1 95 ? 17.489 -15.314 -12.812 1.00 91.38 95 LEU A N 1
ATOM 703 C CA . LEU A 1 95 ? 17.343 -16.711 -13.241 1.00 91.38 95 LEU A CA 1
ATOM 704 C C . LEU A 1 95 ? 18.198 -17.015 -14.475 1.00 91.38 95 LEU A C 1
ATOM 706 O O . LEU A 1 95 ? 18.666 -18.139 -14.669 1.00 91.38 95 LEU A O 1
ATOM 710 N N . GLY A 1 96 ? 18.392 -16.017 -15.332 1.00 92.56 96 GLY A N 1
ATOM 711 C CA . GLY A 1 96 ? 19.200 -16.155 -16.530 1.00 92.56 96 GLY A CA 1
ATOM 712 C C . GLY A 1 96 ? 19.188 -14.925 -17.416 1.00 92.56 96 GLY A C 1
ATOM 713 O O . GLY A 1 96 ? 18.593 -13.903 -17.086 1.00 92.56 96 GLY A O 1
ATOM 714 N N . TYR A 1 97 ? 19.854 -15.031 -18.558 1.00 94.12 97 TYR A N 1
ATOM 715 C CA . TYR A 1 97 ? 20.035 -13.918 -19.483 1.00 94.12 97 TYR A CA 1
ATOM 716 C C . TYR A 1 97 ? 20.116 -14.393 -20.938 1.00 94.12 97 TYR A C 1
ATOM 718 O O . TYR A 1 97 ? 20.340 -15.568 -21.215 1.00 94.12 97 TYR A O 1
ATOM 726 N N . CYS A 1 98 ? 19.974 -13.468 -21.880 1.00 93.56 98 CYS A N 1
ATOM 727 C CA . CYS A 1 98 ? 20.277 -13.642 -23.298 1.00 93.56 98 CYS A CA 1
ATOM 728 C C . CYS A 1 98 ? 21.171 -12.478 -23.733 1.00 93.56 98 CYS A C 1
ATOM 730 O O . CYS A 1 98 ? 20.830 -11.328 -23.476 1.00 93.56 98 CYS A O 1
ATOM 732 N N . ARG A 1 99 ? 22.320 -12.775 -24.358 1.00 89.88 99 ARG A N 1
ATOM 733 C CA . ARG A 1 99 ? 23.276 -11.758 -24.844 1.00 89.88 99 ARG A CA 1
ATOM 734 C C . ARG A 1 99 ? 23.145 -11.438 -26.335 1.00 89.88 99 ARG A C 1
ATOM 736 O O . ARG A 1 99 ? 23.684 -10.434 -26.781 1.00 89.88 99 ARG A O 1
ATOM 743 N N . ALA A 1 100 ? 22.496 -12.301 -27.116 1.00 84.00 100 ALA A N 1
ATOM 744 C CA . ALA A 1 100 ? 22.380 -12.125 -28.559 1.00 84.00 100 ALA A CA 1
ATOM 745 C C . ALA A 1 100 ? 21.181 -12.899 -29.146 1.00 84.00 100 ALA A C 1
ATOM 747 O O . ALA A 1 100 ? 20.892 -14.011 -28.691 1.00 84.00 100 ALA A O 1
ATOM 74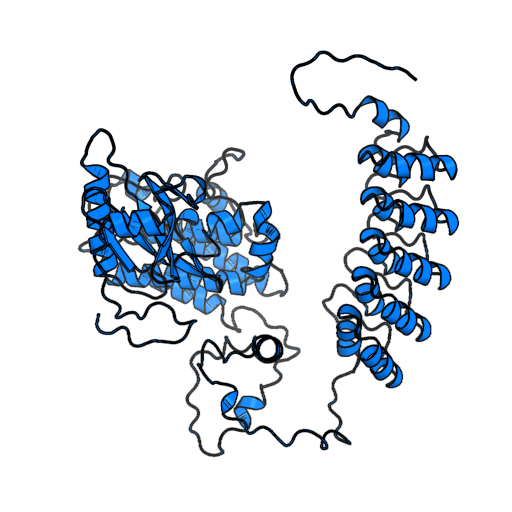8 N N . PRO A 1 101 ? 20.524 -12.377 -30.201 1.00 84.44 101 PRO A N 1
ATOM 749 C CA . PRO A 1 101 ? 20.764 -11.067 -30.821 1.00 84.44 101 PRO A CA 1
ATOM 750 C C . PRO A 1 101 ? 20.198 -9.887 -30.013 1.00 84.44 101 PRO A C 1
ATOM 752 O O . PRO A 1 101 ? 20.708 -8.783 -30.146 1.00 84.44 101 PRO A O 1
ATOM 755 N N . ASP A 1 102 ? 19.215 -10.129 -29.142 1.00 88.25 102 ASP A N 1
ATOM 756 C CA . ASP A 1 102 ? 18.679 -9.124 -28.220 1.00 88.25 102 ASP A CA 1
ATOM 757 C C . ASP A 1 102 ? 19.184 -9.378 -26.794 1.00 88.25 102 ASP A C 1
ATOM 759 O O . ASP A 1 102 ? 19.311 -10.532 -26.366 1.00 88.25 102 ASP A O 1
ATOM 763 N N . LEU A 1 103 ? 19.425 -8.296 -26.051 1.00 90.50 103 LEU A N 1
ATOM 764 C CA . LEU A 1 103 ? 19.780 -8.346 -24.635 1.00 90.50 103 LEU A CA 1
ATOM 765 C C . LEU A 1 103 ? 18.522 -8.576 -23.796 1.00 90.50 103 LEU A C 1
ATOM 767 O O . LEU A 1 103 ? 17.563 -7.803 -23.866 1.00 90.50 103 LEU A O 1
ATOM 771 N N . CYS A 1 104 ? 18.501 -9.650 -23.009 1.00 92.44 104 CYS A N 1
ATOM 772 C CA . CYS A 1 104 ? 17.389 -9.942 -22.108 1.00 92.44 104 CYS A CA 1
ATOM 773 C C . CYS A 1 104 ? 17.877 -10.428 -20.748 1.00 92.44 104 CYS A C 1
ATOM 775 O O . CYS A 1 104 ? 18.813 -11.221 -20.670 1.00 92.44 104 CYS A O 1
ATOM 777 N N . LEU A 1 105 ? 17.170 -10.033 -19.696 1.00 92.50 105 LEU A N 1
ATOM 778 C CA . LEU A 1 105 ? 17.352 -10.535 -18.336 1.00 92.50 105 LEU A CA 1
ATOM 779 C C . LEU A 1 105 ? 16.068 -11.239 -17.889 1.00 92.50 105 LEU A C 1
ATOM 781 O O . LEU A 1 105 ? 14.963 -10.794 -18.209 1.00 92.50 105 LEU A O 1
ATOM 785 N N . VAL A 1 106 ? 16.214 -12.374 -17.207 1.00 93.81 106 VAL A N 1
ATOM 786 C CA . VAL A 1 106 ? 15.109 -13.253 -16.808 1.00 93.81 106 VAL A CA 1
ATOM 787 C C . VAL A 1 106 ? 15.053 -13.342 -15.290 1.00 93.81 106 VAL A C 1
ATOM 789 O O . VAL A 1 106 ? 16.007 -13.786 -14.654 1.00 93.81 106 VAL A O 1
ATOM 792 N N . TYR A 1 107 ? 13.903 -12.992 -14.727 1.00 93.50 107 TYR A N 1
ATOM 793 C CA . TYR A 1 107 ? 13.632 -12.937 -13.291 1.00 93.50 107 TYR A CA 1
ATOM 794 C C . TYR A 1 107 ? 12.437 -13.827 -12.938 1.00 93.50 107 TYR A C 1
ATOM 796 O O . TYR A 1 107 ? 11.637 -14.163 -13.824 1.00 93.50 107 TYR A O 1
ATOM 804 N N . PRO A 1 108 ? 12.261 -14.202 -11.658 1.00 93.00 108 PRO A N 1
ATOM 805 C CA . PRO A 1 108 ? 10.978 -14.729 -11.212 1.00 93.00 108 PRO A CA 1
ATOM 806 C C . PRO A 1 108 ? 9.862 -13.707 -11.468 1.00 93.00 108 PRO A C 1
ATOM 808 O O . PRO A 1 108 ? 10.074 -12.496 -11.374 1.00 93.00 108 PRO A O 1
ATOM 811 N N . PHE A 1 109 ? 8.669 -14.192 -11.810 1.00 93.50 109 PHE A N 1
ATOM 812 C CA . PHE A 1 109 ? 7.490 -13.333 -11.859 1.00 93.50 109 PHE A CA 1
ATOM 813 C C . PHE A 1 109 ? 7.047 -12.986 -10.431 1.00 93.50 109 PHE A C 1
ATOM 815 O O . PHE A 1 109 ? 6.913 -13.875 -9.598 1.00 93.50 109 PHE A O 1
ATOM 822 N N . MET A 1 110 ? 6.832 -11.697 -10.167 1.00 92.69 110 MET A N 1
ATOM 823 C CA . MET A 1 110 ? 6.443 -11.170 -8.857 1.00 92.69 110 MET A CA 1
ATOM 824 C C . MET A 1 110 ? 4.945 -10.847 -8.884 1.00 92.69 110 MET A C 1
ATOM 826 O O . MET A 1 110 ? 4.534 -9.835 -9.454 1.00 92.69 110 MET A O 1
ATOM 830 N N . GLU A 1 111 ? 4.112 -11.733 -8.333 1.00 90.00 111 GLU A N 1
ATOM 831 C CA . GLU A 1 111 ? 2.658 -11.742 -8.558 1.00 90.00 111 GLU A CA 1
ATOM 832 C C . GLU A 1 111 ? 1.943 -10.504 -8.010 1.00 90.00 111 GLU A C 1
ATOM 834 O O . GLU A 1 111 ? 0.909 -10.090 -8.542 1.00 90.00 111 GLU A O 1
ATOM 839 N N . ASN A 1 112 ? 2.496 -9.894 -6.960 1.00 88.69 112 ASN A N 1
ATOM 840 C CA . ASN A 1 112 ? 1.934 -8.697 -6.348 1.00 88.69 112 ASN A CA 1
ATOM 841 C C . ASN A 1 112 ? 2.472 -7.391 -6.957 1.00 88.69 112 ASN A C 1
ATOM 843 O O . ASN A 1 112 ? 1.988 -6.316 -6.592 1.00 88.69 112 ASN A O 1
ATOM 847 N N . GLY A 1 113 ? 3.362 -7.474 -7.951 1.00 91.81 113 GLY A N 1
ATOM 848 C CA . GLY A 1 113 ? 3.876 -6.321 -8.688 1.00 91.81 113 GLY A CA 1
ATOM 849 C C . GLY A 1 113 ? 4.803 -5.445 -7.847 1.00 91.81 113 GLY A C 1
ATOM 850 O O . GLY A 1 113 ? 5.494 -5.941 -6.955 1.00 91.81 113 GLY A O 1
ATOM 851 N N . SER A 1 114 ? 4.841 -4.146 -8.153 1.00 94.12 114 SER A N 1
ATOM 852 C CA . SER A 1 114 ? 5.684 -3.186 -7.435 1.00 94.12 114 SER A CA 1
ATOM 853 C C . SER A 1 114 ? 5.013 -2.644 -6.169 1.00 94.12 114 SER A C 1
ATOM 855 O O . SER A 1 114 ? 3.785 -2.546 -6.073 1.00 94.12 114 SER A O 1
ATOM 857 N N . LEU A 1 115 ? 5.824 -2.224 -5.197 1.00 95.88 115 LEU A N 1
ATOM 858 C CA . LEU A 1 115 ? 5.352 -1.518 -4.008 1.00 95.88 115 LEU A CA 1
ATOM 859 C C . LEU A 1 115 ? 4.679 -0.187 -4.376 1.00 95.88 115 LEU A C 1
ATOM 861 O O . LEU A 1 115 ? 3.701 0.193 -3.736 1.00 95.88 115 LEU A O 1
ATOM 865 N N . PHE A 1 116 ? 5.155 0.503 -5.416 1.00 94.44 116 PHE A N 1
ATOM 866 C CA . PHE A 1 116 ? 4.528 1.732 -5.912 1.00 94.44 116 PHE A CA 1
ATOM 867 C C . PHE A 1 116 ? 3.068 1.489 -6.308 1.00 94.44 116 PHE A C 1
ATOM 869 O O . PHE A 1 116 ? 2.172 2.210 -5.860 1.00 94.44 116 PHE A O 1
ATOM 876 N N . ASP A 1 117 ? 2.821 0.436 -7.092 1.00 91.94 117 ASP A N 1
ATOM 877 C CA . ASP A 1 117 ? 1.474 0.074 -7.530 1.00 91.94 117 ASP A CA 1
ATOM 878 C C . ASP A 1 117 ? 0.584 -0.292 -6.343 1.00 91.94 117 ASP A C 1
ATOM 880 O O . ASP A 1 117 ? -0.582 0.102 -6.284 1.00 91.94 117 ASP A O 1
ATOM 884 N N . LEU A 1 118 ? 1.144 -1.016 -5.368 1.00 91.00 118 LEU A N 1
ATOM 885 C CA . LEU A 1 118 ? 0.428 -1.392 -4.155 1.00 91.00 118 LEU A CA 1
ATOM 886 C C . LEU A 1 118 ? 0.015 -0.171 -3.319 1.00 91.00 118 LEU A C 1
ATOM 888 O O . LEU A 1 118 ? -1.091 -0.151 -2.781 1.00 91.00 118 LEU A O 1
ATOM 892 N N . LEU A 1 119 ? 0.889 0.829 -3.183 1.00 91.19 119 LEU A N 1
ATOM 893 C CA . LEU A 1 119 ? 0.635 1.997 -2.338 1.00 91.19 119 LEU A CA 1
ATOM 894 C C . LEU A 1 119 ? -0.307 3.013 -2.994 1.00 91.19 119 LEU A C 1
ATOM 896 O O . LEU A 1 119 ? -1.151 3.577 -2.291 1.00 91.19 119 LEU A O 1
ATOM 900 N N . HIS A 1 120 ? -0.179 3.235 -4.308 1.00 90.75 120 HIS A N 1
ATOM 901 C CA . HIS A 1 120 ? -0.715 4.441 -4.956 1.00 90.75 120 HIS A CA 1
ATOM 902 C C . HIS A 1 120 ? -1.805 4.192 -6.004 1.00 90.75 120 HIS A C 1
ATOM 904 O O . HIS A 1 120 ? -2.519 5.134 -6.361 1.00 90.75 120 HIS A O 1
ATOM 910 N N . LEU A 1 121 ? -1.990 2.961 -6.493 1.00 85.25 121 LEU A N 1
ATOM 911 C CA . LEU A 1 121 ? -3.074 2.670 -7.434 1.00 85.25 121 LEU A CA 1
ATOM 912 C C . LEU A 1 121 ? -4.396 2.407 -6.704 1.00 85.25 121 LEU A C 1
ATOM 914 O O . LEU A 1 121 ? -4.525 1.529 -5.851 1.00 85.25 121 LEU A O 1
ATOM 918 N N . THR A 1 122 ? -5.416 3.190 -7.058 1.00 70.38 122 THR A N 1
ATOM 919 C CA . THR A 1 122 ? -6.715 3.183 -6.359 1.00 70.38 122 THR A CA 1
ATOM 920 C C . THR A 1 122 ? -7.474 1.854 -6.445 1.00 70.38 122 THR A C 1
ATOM 922 O O . THR A 1 122 ? -8.202 1.508 -5.515 1.00 70.38 122 THR A O 1
ATOM 925 N N . ASP A 1 123 ? -7.287 1.087 -7.518 1.00 76.88 123 ASP A N 1
ATOM 926 C CA . ASP A 1 123 ? -7.855 -0.250 -7.725 1.00 76.88 123 ASP A CA 1
ATOM 927 C C . ASP A 1 123 ? -7.136 -1.341 -6.909 1.00 76.88 123 ASP A C 1
ATOM 929 O O . ASP A 1 123 ? -7.702 -2.404 -6.647 1.00 76.88 123 ASP A O 1
ATOM 933 N N . ARG A 1 124 ? -5.922 -1.065 -6.419 1.00 74.25 124 ARG A N 1
ATOM 934 C CA . ARG A 1 124 ? -5.141 -1.967 -5.561 1.00 74.25 124 ARG A CA 1
ATOM 935 C C . ARG A 1 124 ? -5.446 -1.802 -4.073 1.00 74.25 124 ARG A C 1
ATOM 937 O O . ARG A 1 124 ? -4.878 -2.534 -3.268 1.00 74.25 124 ARG A O 1
ATOM 944 N N . ARG A 1 125 ? -6.382 -0.930 -3.672 1.00 73.50 125 ARG A N 1
ATOM 945 C CA . ARG A 1 125 ? -6.677 -0.659 -2.249 1.00 73.50 125 ARG A CA 1
ATOM 946 C C . ARG A 1 125 ? -7.060 -1.907 -1.442 1.00 73.50 125 ARG A C 1
ATOM 948 O O . ARG A 1 125 ? -6.617 -2.058 -0.307 1.00 73.50 125 ARG A O 1
ATOM 955 N N . GLU A 1 126 ? -7.850 -2.815 -2.016 1.00 69.56 126 GLU A N 1
ATOM 956 C CA . GLU A 1 126 ? -8.191 -4.082 -1.347 1.00 69.56 126 GLU A CA 1
ATOM 957 C C . GLU A 1 126 ? -6.968 -5.004 -1.200 1.00 69.56 126 GLU A C 1
ATOM 959 O O . GLU A 1 126 ? -6.797 -5.629 -0.156 1.00 69.56 126 GLU A O 1
ATOM 964 N N . HIS A 1 127 ? -6.079 -5.031 -2.201 1.00 73.38 127 HIS A N 1
ATOM 965 C CA . HIS A 1 127 ? -4.832 -5.804 -2.167 1.00 73.38 127 HIS A CA 1
ATOM 966 C C . HIS A 1 127 ? -3.837 -5.221 -1.152 1.00 73.38 127 HIS A C 1
ATOM 968 O O . HIS A 1 127 ? -3.231 -5.964 -0.385 1.00 73.38 127 HIS A O 1
ATOM 974 N N . LYS A 1 128 ? -3.728 -3.890 -1.077 1.00 75.56 128 LYS A N 1
ATOM 975 C CA . LYS A 1 128 ? -2.954 -3.165 -0.060 1.00 75.56 128 LYS A CA 1
ATOM 976 C C . LYS A 1 128 ? -3.443 -3.486 1.347 1.00 75.56 128 LYS A C 1
ATOM 978 O O . LYS A 1 128 ? -2.632 -3.810 2.205 1.00 75.56 128 LYS A O 1
ATOM 983 N N . GLY A 1 129 ? -4.758 -3.473 1.569 1.00 66.94 129 GLY A N 1
ATOM 984 C CA . GLY A 1 129 ? -5.352 -3.872 2.847 1.00 66.94 129 GLY A CA 1
ATOM 985 C C . GLY A 1 129 ? -5.148 -5.351 3.195 1.00 66.94 129 GLY A C 1
ATOM 986 O O . GLY A 1 129 ? -5.250 -5.710 4.362 1.00 66.94 129 GLY A O 1
ATOM 987 N N . ALA A 1 130 ? -4.852 -6.209 2.213 1.00 72.00 130 ALA A N 1
ATOM 988 C CA . ALA A 1 130 ? -4.524 -7.614 2.442 1.00 72.00 130 ALA A CA 1
ATOM 989 C C . ALA A 1 130 ? -3.031 -7.840 2.747 1.00 72.00 130 ALA A C 1
ATOM 991 O O . ALA A 1 130 ? -2.717 -8.657 3.610 1.00 72.00 130 ALA A O 1
ATOM 992 N N . LEU A 1 131 ? -2.128 -7.130 2.059 1.00 76.38 131 LEU A N 1
ATOM 993 C CA . LEU A 1 131 ? -0.671 -7.302 2.182 1.00 76.38 131 LEU A CA 1
ATOM 994 C C . LEU A 1 131 ? -0.036 -6.428 3.268 1.00 76.38 131 LEU A C 1
ATOM 996 O O . LEU A 1 131 ? 0.886 -6.872 3.943 1.00 76.38 131 LEU A O 1
ATOM 1000 N N . LEU A 1 132 ? -0.540 -5.207 3.461 1.00 81.50 132 LEU A N 1
ATOM 1001 C CA . LEU A 1 132 ? -0.054 -4.245 4.456 1.00 81.50 132 LEU A CA 1
ATOM 1002 C C . LEU A 1 132 ? -1.158 -3.829 5.451 1.00 81.50 132 LEU A C 1
ATOM 1004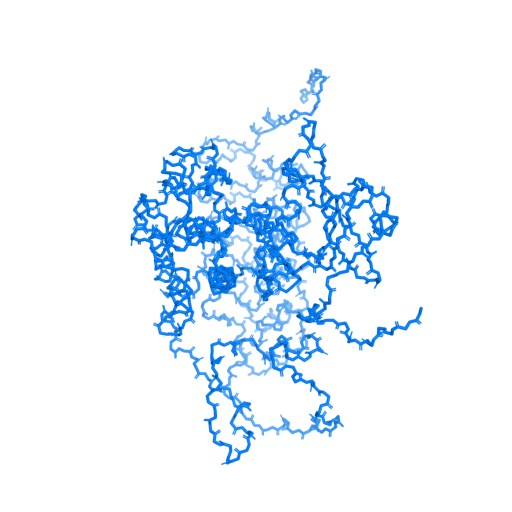 O O . LEU A 1 132 ? -1.394 -2.627 5.635 1.00 81.50 132 LEU A O 1
ATOM 1008 N N . PRO A 1 133 ? -1.858 -4.792 6.093 1.00 70.94 133 PRO A N 1
ATOM 1009 C CA . PRO A 1 133 ? -3.009 -4.514 6.953 1.00 70.94 133 PRO A CA 1
ATOM 1010 C C . PRO A 1 133 ? -2.655 -3.747 8.232 1.00 70.94 133 PRO A C 1
ATOM 1012 O O . PRO A 1 133 ? -3.523 -3.117 8.828 1.00 70.94 133 PRO A O 1
ATOM 1015 N N . THR A 1 134 ? -1.408 -3.824 8.702 1.00 80.25 134 THR A N 1
ATOM 1016 C CA . THR A 1 134 ? -1.000 -3.310 10.018 1.00 80.25 134 THR A CA 1
ATOM 1017 C C . THR A 1 134 ? 0.299 -2.518 9.953 1.00 80.25 134 THR A C 1
ATOM 1019 O O . THR A 1 134 ? 1.093 -2.659 9.020 1.00 80.25 134 THR A O 1
ATOM 1022 N N . PHE A 1 135 ? 0.564 -1.726 10.994 1.00 83.31 135 PHE A N 1
ATOM 1023 C CA . PHE A 1 135 ? 1.855 -1.058 11.159 1.00 83.31 135 PHE A CA 1
ATOM 1024 C C . PHE A 1 135 ? 3.028 -2.060 11.162 1.00 83.31 135 PHE A C 1
ATOM 1026 O O . PHE A 1 135 ? 4.007 -1.853 10.455 1.00 83.31 135 PHE A O 1
ATOM 1033 N N . ILE A 1 136 ? 2.878 -3.209 11.833 1.00 84.38 136 ILE A N 1
ATOM 1034 C CA . ILE A 1 136 ? 3.893 -4.277 11.846 1.00 84.38 136 ILE A CA 1
ATOM 1035 C C . ILE A 1 136 ? 4.171 -4.838 10.448 1.00 84.38 136 ILE A C 1
ATOM 1037 O O . ILE A 1 136 ? 5.329 -5.004 10.089 1.00 84.38 136 ILE A O 1
ATOM 1041 N N . SER A 1 137 ? 3.143 -5.097 9.629 1.00 85.44 137 SER A N 1
ATOM 1042 C CA . SER A 1 137 ? 3.366 -5.598 8.258 1.00 85.44 137 SER A CA 1
ATOM 1043 C C . SER A 1 137 ? 4.150 -4.611 7.385 1.00 85.44 137 SER A C 1
ATOM 1045 O O . SER A 1 137 ? 4.896 -5.017 6.500 1.00 85.44 137 SER A O 1
ATOM 1047 N N . ARG A 1 138 ? 4.024 -3.309 7.669 1.00 90.19 138 ARG A N 1
ATOM 1048 C CA . ARG A 1 138 ? 4.787 -2.253 6.999 1.00 90.19 138 ARG A CA 1
ATOM 1049 C C . ARG A 1 138 ? 6.224 -2.192 7.499 1.00 90.19 138 ARG A C 1
ATOM 1051 O O . ARG A 1 138 ? 7.121 -2.063 6.674 1.00 90.19 138 ARG A O 1
ATOM 1058 N N . LEU A 1 139 ? 6.444 -2.335 8.809 1.00 91.88 139 LEU A N 1
ATOM 1059 C CA . LEU A 1 139 ? 7.790 -2.473 9.370 1.00 91.88 139 LEU A CA 1
ATOM 1060 C C . LEU A 1 139 ? 8.503 -3.699 8.799 1.00 91.88 139 LEU A C 1
ATOM 1062 O O . LEU A 1 139 ? 9.640 -3.571 8.379 1.00 91.88 139 LEU A O 1
ATOM 1066 N N . GLU A 1 140 ? 7.828 -4.845 8.690 1.00 91.50 140 GLU A N 1
ATOM 1067 C CA . GLU A 1 140 ? 8.414 -6.060 8.112 1.00 91.50 140 GLU A CA 1
ATOM 1068 C C . GLU A 1 140 ? 8.803 -5.866 6.639 1.00 91.50 140 GLU A C 1
ATOM 1070 O O . GLU A 1 140 ? 9.899 -6.247 6.232 1.00 91.50 140 GLU A O 1
ATOM 1075 N N . LEU A 1 141 ? 7.956 -5.201 5.846 1.00 95.31 141 LEU A N 1
ATOM 1076 C CA . LEU A 1 141 ? 8.303 -4.830 4.475 1.00 95.31 141 LEU A CA 1
ATOM 1077 C C . LEU A 1 141 ? 9.546 -3.928 4.429 1.00 95.31 141 LEU A C 1
ATOM 1079 O O . LEU A 1 141 ? 10.450 -4.162 3.628 1.00 95.31 141 LEU A O 1
ATOM 1083 N N . LEU A 1 142 ? 9.608 -2.901 5.280 1.00 98.00 142 LEU A N 1
ATOM 1084 C CA . LEU A 1 142 ? 10.748 -1.984 5.337 1.00 98.00 142 LEU A CA 1
ATOM 1085 C C . LEU A 1 142 ? 12.021 -2.692 5.820 1.00 98.00 142 LEU A C 1
ATOM 1087 O O . LEU A 1 142 ? 13.083 -2.472 5.241 1.00 98.00 142 LEU A O 1
ATOM 1091 N N . ARG A 1 143 ? 11.905 -3.588 6.809 1.00 98.12 143 ARG A N 1
ATOM 1092 C CA . ARG A 1 143 ? 12.983 -4.437 7.336 1.00 98.12 143 ARG A CA 1
ATOM 1093 C C . ARG A 1 143 ? 13.589 -5.304 6.233 1.00 98.12 143 ARG A C 1
ATOM 1095 O O . ARG A 1 143 ? 14.809 -5.394 6.121 1.00 98.12 143 ARG A O 1
ATOM 1102 N N . GLN A 1 144 ? 12.754 -5.903 5.388 1.00 97.38 144 GLN A N 1
ATOM 1103 C CA . GLN A 1 144 ? 13.196 -6.697 4.240 1.00 97.38 144 GLN A CA 1
ATOM 1104 C C . GLN A 1 144 ? 13.957 -5.848 3.216 1.00 97.38 144 GLN A C 1
ATOM 1106 O O . GLN A 1 144 ? 15.053 -6.214 2.796 1.00 97.38 144 GLN A O 1
ATOM 1111 N N . VAL A 1 145 ? 13.428 -4.677 2.853 1.00 98.38 145 VAL A N 1
ATOM 1112 C CA . VAL A 1 145 ? 14.105 -3.774 1.909 1.00 98.38 145 VAL A CA 1
ATOM 1113 C C . VAL A 1 145 ? 15.453 -3.309 2.468 1.00 98.38 145 VAL A C 1
ATOM 1115 O O . VAL A 1 145 ? 16.464 -3.430 1.783 1.00 98.38 145 VAL A O 1
ATOM 1118 N N . VAL A 1 146 ? 15.516 -2.842 3.718 1.00 98.62 146 VAL A N 1
ATOM 1119 C CA . VAL A 1 146 ? 16.794 -2.399 4.299 1.00 98.62 146 VAL A CA 1
ATOM 1120 C C . VAL A 1 146 ? 17.775 -3.558 4.495 1.00 98.62 146 VAL A C 1
ATOM 1122 O O . VAL A 1 146 ? 18.970 -3.359 4.324 1.00 98.62 146 VAL A O 1
ATOM 1125 N N . SER A 1 147 ? 17.305 -4.785 4.746 1.00 98.25 147 SER A N 1
ATOM 1126 C CA . SER A 1 147 ? 18.178 -5.970 4.798 1.00 98.25 147 SER A CA 1
ATOM 1127 C C . SER A 1 147 ? 18.856 -6.239 3.450 1.00 98.25 147 SER A C 1
ATOM 1129 O O . SER A 1 147 ? 20.040 -6.565 3.412 1.00 98.25 147 SER A O 1
ATOM 1131 N N . GLY A 1 148 ? 18.144 -6.031 2.336 1.00 97.00 148 GLY A N 1
ATOM 1132 C CA . GLY A 1 148 ? 18.739 -6.076 0.997 1.00 97.00 148 GLY A CA 1
ATOM 1133 C C . GLY A 1 148 ? 19.790 -4.984 0.767 1.00 97.00 148 GLY A C 1
ATOM 1134 O O . GLY A 1 148 ? 20.819 -5.257 0.153 1.00 97.00 148 GLY A O 1
ATOM 1135 N N . LEU A 1 149 ? 19.565 -3.774 1.290 1.00 97.69 149 LEU A N 1
ATOM 1136 C CA . LEU A 1 149 ? 20.539 -2.678 1.221 1.00 97.69 149 LEU A CA 1
ATOM 1137 C C . LEU A 1 149 ? 21.787 -2.941 2.059 1.00 97.69 149 LEU A C 1
ATOM 1139 O O . LEU A 1 149 ? 22.884 -2.796 1.539 1.00 97.69 149 LEU A O 1
ATOM 1143 N N . VAL A 1 150 ? 21.624 -3.389 3.307 1.00 98.00 150 VAL A N 1
ATOM 1144 C CA . VAL A 1 150 ? 22.736 -3.791 4.183 1.00 98.00 150 VAL A CA 1
ATOM 1145 C C . VAL A 1 150 ? 23.630 -4.810 3.483 1.00 98.00 150 VAL A C 1
ATOM 1147 O O . VAL A 1 150 ? 24.850 -4.681 3.508 1.00 98.00 150 VAL A O 1
ATOM 1150 N N . TYR A 1 151 ? 23.029 -5.804 2.828 1.00 96.75 151 TYR A N 1
ATOM 1151 C CA . TYR A 1 151 ? 23.784 -6.801 2.080 1.00 96.75 151 TYR A CA 1
ATOM 1152 C C . TYR A 1 151 ? 24.552 -6.187 0.896 1.00 96.75 151 TYR A C 1
ATOM 1154 O O . TYR A 1 151 ? 25.730 -6.483 0.721 1.00 96.75 151 TYR A O 1
ATOM 1162 N N . LEU A 1 152 ? 23.919 -5.318 0.096 1.00 95.06 152 LEU A N 1
ATOM 1163 C CA . LEU A 1 152 ? 24.597 -4.642 -1.020 1.00 95.06 152 LEU A CA 1
ATOM 1164 C C . LEU A 1 152 ? 25.761 -3.763 -0.545 1.00 95.06 152 LEU A C 1
ATOM 1166 O O . LEU A 1 152 ? 26.840 -3.830 -1.128 1.00 95.06 152 LEU A O 1
ATOM 1170 N N . HIS A 1 153 ? 25.553 -2.989 0.521 1.00 95.62 153 HIS A N 1
ATOM 1171 C CA . HIS A 1 153 ? 26.568 -2.132 1.142 1.00 95.62 153 HIS A CA 1
ATOM 1172 C C . HIS A 1 153 ? 27.738 -2.966 1.679 1.00 95.62 153 HIS A C 1
ATOM 1174 O O . HIS A 1 153 ? 28.889 -2.674 1.377 1.00 95.62 153 HIS A O 1
ATOM 1180 N N . GLY A 1 154 ? 27.463 -4.104 2.327 1.00 94.38 154 GLY A N 1
ATOM 1181 C CA . GLY A 1 154 ? 28.499 -5.061 2.741 1.00 94.38 154 GLY A CA 1
ATOM 1182 C C . GLY A 1 154 ? 29.313 -5.661 1.584 1.00 94.38 154 GLY A C 1
ATOM 1183 O O . GLY A 1 154 ? 30.471 -6.028 1.769 1.00 94.38 154 GLY A O 1
ATOM 1184 N N . GLU A 1 155 ? 28.737 -5.713 0.381 1.00 92.88 155 GLU A N 1
ATOM 1185 C CA . GLU A 1 155 ? 29.408 -6.098 -0.866 1.00 92.88 155 GLU A CA 1
ATOM 1186 C C . GLU A 1 155 ? 30.012 -4.896 -1.620 1.00 92.88 155 GLU A C 1
ATOM 1188 O O . GLU A 1 155 ? 30.382 -5.032 -2.789 1.00 92.88 155 GLU A O 1
ATOM 1193 N N . ASN A 1 156 ? 30.127 -3.728 -0.977 1.00 93.25 156 ASN A N 1
ATOM 1194 C CA . ASN A 1 156 ? 30.634 -2.464 -1.526 1.00 93.25 156 ASN A CA 1
ATOM 1195 C C . ASN A 1 156 ? 29.838 -1.928 -2.730 1.00 93.25 156 ASN A C 1
ATOM 1197 O O . ASN A 1 156 ? 30.381 -1.236 -3.594 1.00 93.25 156 ASN A O 1
ATOM 1201 N N . PHE A 1 157 ? 28.547 -2.249 -2.826 1.00 94.12 157 PHE A N 1
ATOM 1202 C CA . PHE A 1 157 ? 27.676 -1.776 -3.899 1.00 94.12 157 PHE A CA 1
ATOM 1203 C C . PHE A 1 157 ? 26.651 -0.761 -3.411 1.00 94.12 157 PHE A C 1
ATOM 1205 O O . PHE A 1 157 ? 25.854 -1.047 -2.527 1.00 94.12 157 PHE A O 1
ATOM 1212 N N . VAL A 1 158 ? 26.567 0.372 -4.107 1.00 95.44 158 VAL A N 1
ATOM 1213 C CA . VAL A 1 158 ? 25.498 1.364 -3.949 1.00 95.44 158 VAL A CA 1
ATOM 1214 C C . VAL A 1 158 ? 24.516 1.238 -5.112 1.00 95.44 158 VAL A C 1
ATOM 1216 O O . VAL A 1 158 ? 24.903 1.286 -6.285 1.00 95.44 158 VAL A O 1
ATOM 1219 N N . HIS A 1 159 ? 23.231 1.068 -4.808 1.00 95.31 159 HIS A N 1
ATOM 1220 C CA . HIS A 1 159 ? 22.178 0.784 -5.780 1.00 95.31 159 HIS A CA 1
ATOM 1221 C C . HIS A 1 159 ? 21.831 1.989 -6.664 1.00 95.31 159 HIS A C 1
ATOM 1223 O O . HIS A 1 159 ? 21.623 1.811 -7.865 1.00 95.31 159 HIS A O 1
ATOM 1229 N N . ARG A 1 160 ? 21.766 3.202 -6.093 1.00 94.50 160 ARG A N 1
ATOM 1230 C CA . ARG A 1 160 ? 21.499 4.502 -6.760 1.00 94.50 160 ARG A CA 1
ATOM 1231 C C . ARG A 1 160 ? 20.089 4.739 -7.300 1.00 94.50 160 ARG A C 1
ATOM 1233 O O . ARG A 1 160 ? 19.815 5.817 -7.824 1.00 94.50 160 ARG A O 1
ATOM 1240 N N . ASP A 1 161 ? 19.194 3.763 -7.201 1.00 94.38 161 ASP A N 1
ATOM 1241 C CA . ASP A 1 161 ? 17.827 3.885 -7.730 1.00 94.38 161 ASP A CA 1
ATOM 1242 C C . ASP A 1 161 ? 16.800 3.143 -6.873 1.00 94.38 161 ASP A C 1
ATOM 1244 O O . ASP A 1 161 ? 15.879 2.488 -7.365 1.00 94.38 161 ASP A O 1
ATOM 1248 N N . ILE A 1 162 ? 16.972 3.251 -5.556 1.00 97.81 162 ILE A N 1
ATOM 1249 C CA . ILE A 1 162 ? 15.990 2.767 -4.592 1.00 97.81 162 ILE A CA 1
ATOM 1250 C C . ILE A 1 162 ? 14.735 3.629 -4.686 1.00 97.81 162 ILE A C 1
ATOM 1252 O O . ILE A 1 162 ? 14.749 4.832 -4.434 1.00 97.81 162 ILE A O 1
ATOM 1256 N N . LYS A 1 163 ? 13.628 2.988 -5.049 1.00 97.25 163 LYS A N 1
ATOM 1257 C CA . LYS A 1 163 ? 12.299 3.591 -5.142 1.00 97.25 163 LYS A CA 1
ATOM 1258 C C . LYS A 1 163 ? 11.242 2.506 -5.022 1.00 97.25 163 LYS A C 1
ATOM 1260 O O . LYS A 1 163 ? 11.498 1.350 -5.354 1.00 97.25 163 LYS A O 1
ATOM 1265 N N . SER A 1 164 ? 10.029 2.872 -4.623 1.00 97.06 164 SER A N 1
ATOM 1266 C CA . SER A 1 164 ? 8.926 1.912 -4.475 1.00 97.06 164 SER A CA 1
ATOM 1267 C C . SER A 1 164 ? 8.568 1.183 -5.781 1.00 97.06 164 SER A C 1
ATOM 1269 O O . SER A 1 164 ? 8.072 0.062 -5.734 1.00 97.06 164 SER A O 1
ATOM 1271 N N . ALA A 1 165 ? 8.875 1.748 -6.953 1.00 94.62 165 ALA A N 1
ATOM 1272 C CA . ALA A 1 165 ? 8.681 1.069 -8.239 1.00 94.62 165 ALA A CA 1
ATOM 1273 C C . ALA A 1 165 ? 9.689 -0.074 -8.496 1.00 94.62 165 ALA A C 1
ATOM 1275 O O . ALA A 1 165 ? 9.373 -0.998 -9.239 1.00 94.62 165 ALA A O 1
ATOM 1276 N N . ASN A 1 166 ? 10.864 -0.033 -7.857 1.00 95.38 166 ASN A N 1
ATOM 1277 C CA . ASN A 1 166 ? 11.917 -1.052 -7.975 1.00 95.38 166 ASN A CA 1
ATOM 1278 C C . ASN A 1 166 ? 11.890 -2.069 -6.821 1.00 95.38 166 ASN A C 1
ATOM 1280 O O . ASN A 1 166 ? 12.737 -2.954 -6.750 1.00 95.38 166 ASN A O 1
ATOM 1284 N N . ILE A 1 167 ? 10.916 -1.966 -5.915 1.00 97.50 167 ILE A N 1
ATOM 1285 C CA . ILE A 1 167 ? 10.688 -2.941 -4.846 1.00 97.50 167 ILE A CA 1
ATOM 1286 C C . ILE A 1 167 ? 9.521 -3.820 -5.281 1.00 97.50 167 ILE A C 1
ATOM 1288 O O . ILE A 1 167 ? 8.390 -3.345 -5.374 1.00 97.50 167 ILE A O 1
ATOM 1292 N N . LEU A 1 168 ? 9.794 -5.089 -5.575 1.00 95.88 168 LEU A N 1
ATOM 1293 C CA . LEU A 1 168 ? 8.800 -6.043 -6.062 1.00 95.88 168 LEU A CA 1
ATOM 1294 C C . LEU A 1 168 ? 8.329 -6.978 -4.950 1.00 95.88 168 LEU A C 1
ATOM 1296 O O . LEU A 1 168 ? 9.102 -7.330 -4.058 1.00 95.88 168 LEU A O 1
ATOM 1300 N N . LEU A 1 169 ? 7.068 -7.402 -5.036 1.00 93.75 169 LEU A N 1
ATOM 1301 C CA . LEU A 1 169 ? 6.396 -8.228 -4.035 1.00 93.75 169 LEU A CA 1
ATOM 1302 C C . LEU A 1 169 ? 5.979 -9.576 -4.630 1.00 93.75 169 LEU A C 1
ATOM 1304 O O . LEU A 1 169 ? 5.289 -9.629 -5.653 1.00 93.75 169 LEU A O 1
ATOM 1308 N N . ASP A 1 170 ? 6.400 -10.669 -3.994 1.00 86.75 170 ASP A N 1
ATOM 1309 C CA . ASP A 1 170 ? 5.967 -12.015 -4.386 1.00 86.75 170 ASP A CA 1
ATOM 1310 C C . ASP A 1 170 ? 4.546 -12.311 -3.884 1.00 86.75 170 ASP A C 1
ATOM 1312 O O . ASP A 1 170 ? 3.945 -11.504 -3.171 1.00 86.75 170 ASP A O 1
ATOM 1316 N N . SER A 1 171 ? 3.996 -13.473 -4.235 1.00 83.38 171 SER A N 1
ATOM 1317 C CA . SER A 1 171 ? 2.663 -13.924 -3.804 1.00 83.38 171 SER A CA 1
ATOM 1318 C C . SER A 1 171 ? 2.425 -13.941 -2.285 1.00 83.38 171 SER A C 1
ATOM 1320 O O . SER A 1 171 ? 1.268 -13.866 -1.863 1.00 83.38 171 SER A O 1
ATOM 1322 N N . LEU A 1 172 ? 3.476 -14.011 -1.460 1.00 81.38 172 LEU A N 1
ATOM 1323 C CA . LEU A 1 172 ? 3.392 -13.957 0.004 1.00 81.38 172 LEU A CA 1
ATOM 1324 C C . LEU A 1 172 ? 3.549 -12.533 0.558 1.00 81.38 172 LEU A C 1
ATOM 1326 O O . LEU A 1 172 ? 3.317 -12.324 1.748 1.00 81.38 172 LEU A O 1
ATOM 1330 N N . GLY A 1 173 ? 3.899 -11.566 -0.291 1.00 83.06 173 GLY A N 1
ATOM 1331 C CA . GLY A 1 173 ? 4.167 -10.185 0.091 1.00 83.06 173 GLY A CA 1
ATOM 1332 C C . GLY A 1 173 ? 5.612 -9.937 0.520 1.00 83.06 173 GLY A C 1
ATOM 1333 O O . GLY A 1 173 ? 5.881 -8.878 1.082 1.00 83.06 173 GLY A O 1
ATOM 1334 N N . ALA A 1 174 ? 6.534 -10.875 0.271 1.00 88.00 174 ALA A N 1
ATOM 1335 C CA . ALA A 1 174 ? 7.945 -10.652 0.557 1.00 88.00 174 ALA A CA 1
ATOM 1336 C C . ALA A 1 174 ? 8.547 -9.667 -0.455 1.00 88.00 174 ALA A C 1
ATOM 1338 O O . ALA A 1 174 ? 8.321 -9.774 -1.665 1.00 88.00 174 ALA A O 1
ATOM 1339 N N . ALA A 1 175 ? 9.315 -8.708 0.057 1.00 95.06 175 ALA A N 1
ATOM 1340 C CA . ALA A 1 175 ? 9.913 -7.619 -0.692 1.00 95.06 175 ALA A CA 1
ATOM 1341 C C . ALA A 1 175 ? 11.302 -7.982 -1.220 1.00 95.06 175 ALA A C 1
ATOM 1343 O O . ALA A 1 175 ? 12.158 -8.507 -0.498 1.00 95.06 175 ALA A O 1
ATOM 1344 N N . ARG A 1 176 ? 11.526 -7.658 -2.496 1.00 96.38 176 ARG A N 1
ATOM 1345 C CA . ARG A 1 176 ? 12.803 -7.828 -3.192 1.00 96.38 176 ARG A CA 1
ATOM 1346 C C . ARG A 1 176 ? 13.168 -6.557 -3.947 1.00 96.38 176 ARG A C 1
ATOM 1348 O O . ARG A 1 176 ? 12.362 -6.059 -4.731 1.00 96.38 176 ARG A O 1
ATOM 1355 N N . ILE A 1 177 ? 14.382 -6.059 -3.737 1.00 96.12 177 ILE A N 1
ATOM 1356 C CA . ILE A 1 177 ? 14.941 -4.948 -4.513 1.00 96.12 177 ILE A CA 1
ATOM 1357 C C . ILE A 1 177 ? 15.333 -5.473 -5.898 1.00 96.12 177 ILE A C 1
ATOM 1359 O O . ILE A 1 177 ? 16.055 -6.466 -6.000 1.00 96.12 177 ILE A O 1
ATOM 1363 N N . GLY A 1 178 ? 14.851 -4.829 -6.956 1.00 91.75 178 GLY A N 1
ATOM 1364 C CA . GLY A 1 178 ? 15.226 -5.106 -8.341 1.00 91.75 178 GLY A CA 1
ATOM 1365 C C . GLY A 1 178 ? 15.817 -3.884 -9.045 1.00 91.75 178 GLY A C 1
ATOM 1366 O O . GLY A 1 178 ? 15.910 -2.809 -8.466 1.00 91.75 178 GLY A O 1
ATOM 1367 N N . ASP A 1 179 ? 16.151 -4.061 -10.325 1.00 85.44 179 ASP A N 1
ATOM 1368 C CA . ASP A 1 179 ? 16.702 -3.032 -11.220 1.00 85.44 179 ASP A CA 1
ATOM 1369 C C . ASP A 1 179 ? 18.070 -2.477 -10.780 1.00 85.44 179 ASP A C 1
ATOM 1371 O O . ASP A 1 179 ? 18.242 -1.292 -10.497 1.00 85.44 179 ASP A O 1
ATOM 1375 N N . THR A 1 180 ? 19.088 -3.342 -10.779 1.00 82.94 180 THR A N 1
ATOM 1376 C CA . THR A 1 180 ? 20.475 -2.973 -10.434 1.00 82.94 180 THR A CA 1
ATOM 1377 C C . THR A 1 180 ? 21.252 -2.378 -11.616 1.00 82.94 180 THR A C 1
ATOM 1379 O O . THR A 1 180 ? 22.476 -2.252 -11.582 1.00 82.94 180 THR A O 1
ATOM 1382 N N . GLY A 1 181 ? 20.561 -1.961 -12.682 1.00 79.62 181 GLY A N 1
ATOM 1383 C CA . GLY A 1 181 ? 21.175 -1.413 -13.896 1.00 79.62 181 GLY A CA 1
ATOM 1384 C C . GLY A 1 181 ? 22.018 -0.150 -13.677 1.00 79.62 181 GLY A C 1
ATOM 1385 O O . GLY A 1 181 ? 22.921 0.153 -14.471 1.00 79.62 181 GLY A O 1
ATOM 1386 N N . LEU A 1 182 ? 21.757 0.578 -12.587 1.00 82.00 182 LEU A N 1
ATOM 1387 C CA . LEU A 1 182 ? 22.512 1.761 -12.175 1.00 82.00 182 LEU A CA 1
ATOM 1388 C C . LEU A 1 182 ? 23.556 1.486 -11.090 1.00 82.00 182 LEU A C 1
ATOM 1390 O O . LEU A 1 182 ? 24.396 2.364 -10.874 1.00 82.00 182 LEU A O 1
ATOM 1394 N N . THR A 1 183 ? 23.547 0.302 -10.470 1.00 89.75 183 THR A N 1
ATOM 1395 C CA . THR A 1 183 ? 24.402 -0.049 -9.332 1.00 89.75 183 THR A CA 1
ATOM 1396 C C . THR A 1 183 ? 25.876 0.224 -9.617 1.00 89.75 183 THR A C 1
ATOM 1398 O O . THR A 1 183 ? 26.373 0.065 -10.740 1.00 89.75 183 THR A O 1
ATOM 1401 N N . ARG A 1 184 ? 26.583 0.690 -8.587 1.00 90.56 184 ARG A N 1
ATOM 1402 C CA . ARG A 1 184 ? 27.982 1.089 -8.672 1.00 90.56 184 ARG A CA 1
ATOM 1403 C C . ARG A 1 184 ? 28.754 0.533 -7.489 1.00 90.56 184 ARG A C 1
ATOM 1405 O O . ARG A 1 184 ? 28.294 0.628 -6.359 1.00 90.56 184 ARG A O 1
ATOM 1412 N N . GLU A 1 185 ? 29.916 -0.034 -7.774 1.00 90.94 185 GLU A N 1
ATOM 1413 C CA . GLU A 1 185 ? 30.887 -0.388 -6.745 1.00 90.94 185 GLU A CA 1
ATOM 1414 C C . GLU A 1 185 ? 31.539 0.889 -6.209 1.00 90.94 185 GLU A C 1
ATOM 1416 O O . GLU A 1 185 ? 31.897 1.778 -6.991 1.00 90.94 185 GLU A O 1
ATOM 1421 N N . VAL A 1 186 ? 31.633 0.997 -4.889 1.00 88.25 186 VAL A N 1
ATOM 1422 C CA . VAL A 1 186 ? 32.241 2.124 -4.186 1.00 88.25 186 VAL A CA 1
ATOM 1423 C C . VAL A 1 186 ? 33.439 1.598 -3.409 1.00 88.25 186 VAL A C 1
ATOM 1425 O O . VAL A 1 186 ? 33.322 0.659 -2.633 1.00 88.25 186 VAL A O 1
ATOM 1428 N N . GLU A 1 187 ? 34.606 2.189 -3.648 1.00 82.94 187 GLU A N 1
ATOM 1429 C CA . GLU A 1 187 ? 35.828 1.883 -2.906 1.00 82.94 187 GLU A CA 1
ATOM 1430 C C . GLU A 1 187 ? 36.064 2.998 -1.881 1.00 82.94 187 GLU A C 1
ATOM 1432 O O . GLU A 1 187 ? 36.257 4.153 -2.262 1.00 82.94 187 GLU A O 1
ATOM 1437 N N . GLY A 1 188 ? 36.055 2.663 -0.589 1.00 84.38 188 GLY A N 1
ATOM 1438 C CA . GLY A 1 188 ? 36.173 3.648 0.491 1.00 84.38 188 GLY A CA 1
ATOM 1439 C C . GLY A 1 188 ? 34.862 4.392 0.764 1.00 84.38 188 GLY A C 1
ATOM 1440 O O . GLY A 1 188 ? 33.784 3.853 0.539 1.00 84.38 188 GLY A O 1
ATOM 1441 N N . ASP A 1 189 ? 34.955 5.626 1.261 1.00 84.94 189 ASP A N 1
ATOM 1442 C CA . ASP A 1 189 ? 33.787 6.361 1.776 1.00 84.94 189 ASP A CA 1
ATOM 1443 C C . ASP A 1 189 ? 32.839 6.855 0.666 1.00 84.94 189 ASP A C 1
ATOM 1445 O O . ASP A 1 189 ? 31.630 6.986 0.873 1.00 84.94 189 ASP A O 1
ATOM 1449 N N . PHE A 1 190 ? 33.373 7.140 -0.526 1.00 89.88 190 PHE A N 1
ATOM 1450 C CA . PHE A 1 190 ? 32.592 7.592 -1.676 1.00 89.88 190 PHE A CA 1
ATOM 1451 C C . PHE A 1 190 ? 33.303 7.324 -3.007 1.00 89.88 190 PHE A C 1
ATOM 1453 O O . PHE A 1 190 ? 34.516 7.133 -3.075 1.00 89.88 190 PHE A O 1
ATOM 1460 N N . THR A 1 191 ? 32.545 7.378 -4.104 1.00 90.75 191 THR A N 1
ATOM 1461 C CA . THR A 1 191 ? 33.091 7.376 -5.464 1.00 90.75 191 THR A CA 1
ATOM 1462 C C . THR A 1 191 ? 32.549 8.545 -6.280 1.00 90.75 191 THR A C 1
ATOM 1464 O O . THR A 1 191 ? 31.365 8.873 -6.215 1.00 90.75 191 THR A O 1
ATOM 1467 N N . ASN A 1 192 ? 33.402 9.163 -7.096 1.00 90.44 192 ASN A N 1
ATOM 1468 C CA . ASN A 1 192 ? 32.994 10.262 -7.966 1.00 90.44 192 ASN A CA 1
ATOM 1469 C C . ASN A 1 192 ? 32.285 9.729 -9.214 1.00 90.44 192 ASN A C 1
ATOM 1471 O O . ASN A 1 192 ? 32.865 8.999 -10.021 1.00 90.44 192 ASN A O 1
ATOM 1475 N N . THR A 1 193 ? 31.024 10.106 -9.405 1.00 88.19 193 THR A N 1
ATOM 1476 C CA . THR A 1 193 ? 30.241 9.708 -10.578 1.00 88.19 193 THR A CA 1
ATOM 1477 C C . THR A 1 193 ? 29.139 10.717 -10.874 1.00 88.19 193 THR A C 1
ATOM 1479 O O . THR A 1 193 ? 28.570 11.323 -9.976 1.00 88.19 193 THR A O 1
ATOM 1482 N N . GLN A 1 194 ? 28.761 10.847 -12.149 1.00 86.00 194 GLN A N 1
ATOM 1483 C CA . GLN A 1 194 ? 27.637 11.691 -12.562 1.00 86.00 194 GLN A CA 1
ATOM 1484 C C . GLN A 1 194 ? 26.378 11.370 -11.749 1.00 86.00 194 GLN A C 1
ATOM 1486 O O . GLN A 1 194 ? 26.019 10.193 -11.654 1.00 86.00 194 GLN A O 1
ATOM 1491 N N . GLY A 1 195 ? 25.709 12.406 -11.231 1.00 83.38 195 GLY A N 1
ATOM 1492 C CA . GLY A 1 195 ? 24.417 12.319 -10.549 1.00 83.38 195 GLY A CA 1
ATOM 1493 C C . GLY A 1 195 ? 23.344 11.701 -11.443 1.00 83.38 195 GLY A C 1
ATOM 1494 O O . GLY A 1 195 ? 22.906 12.316 -12.415 1.00 83.38 195 GLY A O 1
ATOM 1495 N N . VAL A 1 196 ? 22.929 10.475 -11.126 1.00 87.06 196 VAL A N 1
ATOM 1496 C CA . VAL A 1 196 ? 21.871 9.737 -11.833 1.00 87.06 196 VAL A CA 1
ATOM 1497 C C . VAL A 1 196 ? 20.978 9.065 -10.797 1.00 87.06 196 VAL A C 1
ATOM 1499 O O . VAL A 1 196 ? 21.477 8.545 -9.805 1.00 87.06 196 VAL A O 1
ATOM 1502 N N . GLY A 1 197 ? 19.671 9.068 -11.043 1.00 88.75 197 GLY A N 1
ATOM 1503 C CA . GLY A 1 197 ? 18.665 8.426 -10.203 1.00 88.75 197 GLY A CA 1
ATOM 1504 C C . GLY A 1 197 ? 17.265 8.919 -10.560 1.00 88.75 197 GLY A C 1
ATOM 1505 O O . GLY A 1 197 ? 17.091 9.765 -11.445 1.00 88.75 197 GLY A O 1
ATOM 1506 N N . SER A 1 198 ? 16.254 8.401 -9.870 1.00 92.25 198 SER A N 1
ATOM 1507 C CA . SER A 1 198 ? 14.865 8.790 -10.119 1.00 92.25 198 SER A CA 1
ATOM 1508 C C . SER A 1 198 ? 14.494 10.130 -9.459 1.00 92.25 198 SER A C 1
ATOM 1510 O O . SER A 1 198 ? 14.755 10.328 -8.265 1.00 92.25 198 SER A O 1
ATOM 1512 N N . PRO A 1 199 ? 13.832 11.061 -10.184 1.00 91.50 199 PRO A N 1
ATOM 1513 C CA . PRO A 1 199 ? 13.366 12.320 -9.611 1.00 91.50 199 PRO A CA 1
ATOM 1514 C C . PRO A 1 199 ? 12.479 12.106 -8.384 1.00 91.50 199 PRO A C 1
ATOM 1516 O O . PRO A 1 199 ? 11.535 11.320 -8.416 1.00 91.50 199 PRO A O 1
ATOM 1519 N N . GLY A 1 200 ? 12.768 12.842 -7.313 1.00 94.56 200 GLY A N 1
ATOM 1520 C CA . GLY A 1 200 ? 12.052 12.726 -6.045 1.00 94.56 200 GLY A CA 1
ATOM 1521 C C . GLY A 1 200 ? 12.560 11.632 -5.111 1.00 94.56 200 GLY A C 1
ATOM 1522 O O . GLY A 1 200 ? 12.076 11.621 -3.989 1.00 94.56 200 GLY A O 1
ATOM 1523 N N . TYR A 1 201 ? 13.517 10.797 -5.542 1.00 97.56 201 TYR A N 1
ATOM 1524 C CA . TYR A 1 201 ? 14.247 9.824 -4.711 1.00 97.56 201 TYR A CA 1
ATOM 1525 C C . TYR A 1 201 ? 15.744 10.131 -4.641 1.00 97.56 201 TYR A C 1
ATOM 1527 O O . TYR A 1 201 ? 16.357 9.918 -3.605 1.00 97.56 201 TYR A O 1
ATOM 1535 N N . VAL A 1 202 ? 16.316 10.651 -5.735 1.00 95.25 202 VAL A N 1
ATOM 1536 C CA . VAL A 1 202 ? 17.751 10.934 -5.840 1.00 95.25 202 VAL A CA 1
ATOM 1537 C C . VAL A 1 202 ? 18.230 11.896 -4.747 1.00 95.25 202 VAL A C 1
ATOM 1539 O O . VAL A 1 202 ? 17.610 12.934 -4.502 1.00 95.25 202 VAL A O 1
ATOM 1542 N N . ASP A 1 203 ? 19.346 11.538 -4.114 1.00 96.31 203 ASP A N 1
ATOM 1543 C CA . ASP A 1 203 ? 20.003 12.327 -3.076 1.00 96.31 203 ASP A CA 1
ATOM 1544 C C . ASP A 1 203 ? 20.510 13.674 -3.630 1.00 96.31 203 ASP A C 1
ATOM 1546 O O . ASP A 1 203 ? 21.374 13.690 -4.513 1.00 96.31 203 ASP A O 1
ATOM 1550 N N . PRO A 1 204 ? 20.007 14.816 -3.121 1.00 93.44 204 PRO A N 1
ATOM 1551 C CA . PRO A 1 204 ? 20.445 16.134 -3.557 1.00 93.44 204 PRO A CA 1
ATOM 1552 C C . PRO A 1 204 ? 21.939 16.376 -3.350 1.00 93.44 204 PRO A C 1
ATOM 1554 O O . PRO A 1 204 ? 22.538 17.049 -4.184 1.00 93.44 204 PRO A O 1
ATOM 1557 N N . ARG A 1 205 ? 22.540 15.830 -2.280 1.00 92.94 205 ARG A N 1
ATOM 1558 C CA . ARG A 1 205 ? 23.974 16.005 -2.010 1.00 92.94 205 ARG A CA 1
ATOM 1559 C C . ARG A 1 205 ? 24.809 15.310 -3.057 1.00 92.94 205 ARG A C 1
ATOM 1561 O O . ARG A 1 205 ? 25.624 15.958 -3.686 1.00 92.94 205 ARG A O 1
ATOM 1568 N N . TYR A 1 206 ? 24.521 14.043 -3.318 1.00 93.25 206 TYR A N 1
ATOM 1569 C CA . TYR A 1 206 ? 25.159 13.302 -4.396 1.00 93.25 206 TYR A CA 1
ATOM 1570 C C . TYR A 1 206 ? 25.034 14.011 -5.757 1.00 93.25 206 TYR A C 1
ATOM 1572 O O . TYR A 1 206 ? 25.997 14.084 -6.516 1.00 93.25 206 TYR A O 1
ATOM 1580 N N . VAL A 1 207 ? 23.869 14.578 -6.081 1.00 93.00 207 VAL A N 1
ATOM 1581 C CA . VAL A 1 207 ? 23.703 15.335 -7.335 1.00 93.00 207 VAL A CA 1
ATOM 1582 C C . VAL A 1 207 ? 24.554 16.610 -7.354 1.00 93.00 207 VAL A C 1
ATOM 1584 O O . VAL A 1 207 ? 25.070 16.974 -8.408 1.00 93.00 207 VAL A O 1
ATOM 1587 N N . GLU A 1 208 ? 24.689 17.284 -6.214 1.00 92.94 208 GLU A N 1
ATOM 1588 C CA . GLU A 1 208 ? 25.450 18.525 -6.059 1.00 92.94 208 GLU A CA 1
ATOM 1589 C C . GLU A 1 208 ? 26.969 18.294 -6.049 1.00 92.94 208 GLU A C 1
ATOM 1591 O O . GLU A 1 208 ? 27.697 19.013 -6.732 1.00 92.94 208 GLU A O 1
ATOM 1596 N N . THR A 1 209 ? 27.448 17.297 -5.301 1.00 92.62 209 THR A N 1
ATOM 1597 C CA . THR A 1 209 ? 28.878 17.032 -5.076 1.00 92.62 209 THR A CA 1
ATOM 1598 C C . THR A 1 209 ? 29.465 16.026 -6.060 1.00 92.62 209 THR A C 1
ATOM 1600 O O . THR A 1 209 ? 30.675 16.009 -6.254 1.00 92.62 209 THR A O 1
ATOM 1603 N N . LEU A 1 210 ? 28.622 15.215 -6.714 1.00 93.19 210 LEU A N 1
ATOM 1604 C CA . LEU A 1 210 ? 29.001 14.045 -7.524 1.00 93.19 210 LEU A CA 1
ATOM 1605 C C . LEU A 1 210 ? 29.647 12.906 -6.720 1.00 93.19 210 LEU A C 1
ATOM 1607 O O . LEU A 1 210 ? 30.110 11.925 -7.308 1.00 93.19 210 LEU A O 1
ATOM 1611 N N . GLU A 1 211 ? 29.634 13.006 -5.393 1.00 93.38 211 GLU A N 1
ATOM 1612 C CA . GLU A 1 211 ? 30.170 12.007 -4.476 1.00 93.38 211 GLU A CA 1
ATOM 1613 C C . GLU A 1 211 ? 29.056 11.025 -4.124 1.00 93.38 211 GLU A C 1
ATOM 1615 O O . GLU A 1 211 ? 28.107 11.349 -3.409 1.00 93.38 211 GLU A O 1
ATOM 1620 N N . LEU A 1 212 ? 29.135 9.824 -4.689 1.00 94.75 212 LEU A N 1
ATOM 1621 C CA . LEU A 1 212 ? 28.199 8.755 -4.392 1.00 94.75 212 LEU A CA 1
ATOM 1622 C C . LEU A 1 212 ? 28.702 7.935 -3.208 1.00 94.75 212 LEU A C 1
ATOM 1624 O O . LEU A 1 212 ? 29.803 7.390 -3.273 1.00 94.75 212 LEU A O 1
ATOM 1628 N N . SER A 1 213 ? 27.850 7.754 -2.205 1.00 95.38 213 SER A N 1
ATOM 1629 C CA . SER A 1 213 ? 28.104 6.879 -1.061 1.00 95.38 213 SER A CA 1
ATOM 1630 C C . SER A 1 213 ? 26.869 6.054 -0.701 1.00 95.38 213 SER A C 1
ATOM 1632 O O . SER A 1 213 ? 25.769 6.267 -1.222 1.00 95.38 213 SER A O 1
ATOM 1634 N N . GLU A 1 214 ? 27.034 5.118 0.230 1.00 96.69 214 GLU A N 1
ATOM 1635 C CA . GLU A 1 214 ? 25.937 4.334 0.814 1.00 96.69 214 GLU A CA 1
ATOM 1636 C C . GLU A 1 214 ? 24.830 5.229 1.396 1.00 96.69 214 GLU A C 1
ATOM 1638 O O . GLU A 1 214 ? 23.639 4.911 1.313 1.00 96.69 214 GLU A O 1
ATOM 1643 N N . ALA A 1 215 ? 25.199 6.412 1.902 1.00 97.06 215 ALA A N 1
ATOM 1644 C CA . ALA A 1 215 ? 24.272 7.397 2.448 1.00 97.06 215 ALA A CA 1
ATOM 1645 C C . ALA A 1 215 ? 23.272 7.931 1.401 1.00 97.06 215 ALA A C 1
ATOM 1647 O O . ALA A 1 215 ? 22.206 8.440 1.767 1.00 97.06 215 ALA A O 1
ATOM 1648 N N . SER A 1 216 ? 23.576 7.817 0.103 1.00 97.25 216 SER A N 1
ATOM 1649 C CA . SER A 1 216 ? 22.651 8.167 -0.983 1.00 97.25 216 SER A CA 1
ATOM 1650 C C . SER A 1 216 ? 21.535 7.129 -1.163 1.00 97.25 216 SER A C 1
ATOM 1652 O O . SER A 1 216 ? 20.388 7.496 -1.446 1.00 97.25 216 SER A O 1
ATOM 1654 N N . ASP A 1 217 ? 21.824 5.843 -0.940 1.00 98.19 217 ASP A N 1
ATOM 1655 C CA . ASP A 1 217 ? 20.788 4.803 -0.884 1.00 98.19 217 ASP A CA 1
ATOM 1656 C C . ASP A 1 217 ? 19.938 4.950 0.378 1.00 98.19 217 ASP A C 1
ATOM 1658 O O . ASP A 1 217 ? 18.716 4.824 0.300 1.00 98.19 217 ASP A O 1
ATOM 1662 N N . VAL A 1 218 ? 20.551 5.283 1.522 1.00 98.56 218 VAL A N 1
ATOM 1663 C CA . VAL A 1 218 ? 19.819 5.560 2.772 1.00 98.56 218 VAL A CA 1
ATOM 1664 C C . VAL A 1 218 ? 18.835 6.715 2.584 1.00 98.56 218 VAL A C 1
ATOM 1666 O O . VAL A 1 218 ? 17.678 6.609 2.992 1.00 98.56 218 VAL A O 1
ATOM 1669 N N . PHE A 1 219 ? 19.249 7.793 1.911 1.00 98.50 219 PHE A N 1
ATOM 1670 C CA . PHE A 1 219 ? 18.356 8.903 1.571 1.00 98.50 219 PHE A CA 1
ATOM 1671 C C . PHE A 1 219 ? 17.154 8.432 0.742 1.00 98.50 219 PHE A C 1
ATOM 1673 O O . PHE A 1 219 ? 16.001 8.718 1.075 1.00 98.50 219 PHE A O 1
ATOM 1680 N N . SER A 1 220 ? 17.422 7.656 -0.307 1.00 98.56 220 SER A N 1
ATOM 1681 C CA . SER A 1 220 ? 16.395 7.114 -1.200 1.00 98.56 220 SER A CA 1
ATOM 1682 C C . SER A 1 220 ? 15.439 6.164 -0.458 1.00 98.56 220 SER A C 1
ATOM 1684 O O . SER A 1 220 ? 14.219 6.230 -0.630 1.00 98.56 220 SER A O 1
ATOM 1686 N N . PHE A 1 221 ? 15.967 5.328 0.442 1.00 98.75 221 PHE A N 1
ATOM 1687 C CA . PHE A 1 221 ? 15.185 4.446 1.305 1.00 98.75 221 PHE A CA 1
ATOM 1688 C C . PHE A 1 221 ? 14.338 5.220 2.323 1.00 98.75 221 PHE A C 1
ATOM 1690 O O . PHE A 1 221 ? 13.179 4.871 2.545 1.00 98.75 221 PHE A O 1
ATOM 1697 N N . GLY A 1 222 ? 14.849 6.327 2.869 1.00 98.56 222 GLY A N 1
ATOM 1698 C CA . GLY A 1 222 ? 14.077 7.259 3.693 1.00 98.56 222 GLY A CA 1
ATOM 1699 C C . GLY A 1 222 ? 12.806 7.742 2.998 1.00 98.56 222 GLY A C 1
ATOM 1700 O O . GLY A 1 222 ? 11.750 7.848 3.616 1.00 98.56 222 GLY A O 1
ATOM 1701 N N . ILE A 1 223 ? 12.861 7.947 1.685 1.00 98.62 223 ILE A N 1
ATOM 1702 C CA . ILE A 1 223 ? 11.702 8.361 0.892 1.00 98.62 223 ILE A CA 1
ATOM 1703 C C . ILE A 1 223 ? 10.717 7.207 0.712 1.00 98.62 223 ILE A C 1
ATOM 1705 O O . ILE A 1 223 ? 9.517 7.419 0.871 1.00 98.62 223 ILE A O 1
ATOM 1709 N N . VAL A 1 224 ? 11.200 5.982 0.482 1.00 98.69 224 VAL A N 1
ATOM 1710 C CA . VAL A 1 224 ? 10.351 4.777 0.486 1.00 98.69 224 VAL A CA 1
ATOM 1711 C C . VAL A 1 224 ? 9.645 4.610 1.837 1.00 98.69 224 VAL A C 1
ATOM 1713 O O . VAL A 1 224 ? 8.440 4.357 1.864 1.00 98.69 224 VAL A O 1
ATOM 1716 N N . MET A 1 225 ? 10.347 4.825 2.956 1.00 98.25 225 MET A N 1
ATOM 1717 C CA . MET A 1 225 ? 9.745 4.823 4.295 1.00 98.25 225 MET A CA 1
ATOM 1718 C C . MET A 1 225 ? 8.622 5.858 4.413 1.00 98.25 225 MET A C 1
ATOM 1720 O O . MET A 1 225 ? 7.548 5.537 4.920 1.00 98.25 225 MET A O 1
ATOM 1724 N N . LEU A 1 226 ? 8.813 7.072 3.883 1.00 97.94 226 LEU A N 1
ATOM 1725 C CA . LEU A 1 226 ? 7.767 8.100 3.856 1.00 97.94 226 LEU A CA 1
ATOM 1726 C C . LEU A 1 226 ? 6.554 7.687 3.015 1.00 97.94 226 LEU A C 1
ATOM 1728 O O . LEU A 1 226 ? 5.422 7.955 3.420 1.00 97.94 226 LEU A O 1
ATOM 1732 N N . GLU A 1 227 ? 6.750 7.038 1.867 1.00 97.50 227 GLU A N 1
ATOM 1733 C CA . GLU A 1 227 ? 5.639 6.530 1.052 1.00 97.50 227 GLU A CA 1
ATOM 1734 C C . GLU A 1 227 ? 4.857 5.439 1.792 1.00 97.50 227 GLU A C 1
ATOM 1736 O O . GLU A 1 227 ? 3.628 5.479 1.827 1.00 97.50 227 GLU A O 1
ATOM 1741 N N . VAL A 1 228 ? 5.558 4.503 2.439 1.00 95.38 228 VAL A N 1
ATOM 1742 C CA . VAL A 1 228 ? 4.948 3.421 3.228 1.00 95.38 228 VAL A CA 1
ATOM 1743 C C . VAL A 1 228 ? 4.217 3.964 4.460 1.00 95.38 228 VAL A C 1
ATOM 1745 O O . VAL A 1 228 ? 3.149 3.456 4.805 1.00 95.38 228 VAL A O 1
ATOM 1748 N N . LEU A 1 229 ? 4.753 4.996 5.115 1.00 93.19 229 LEU A N 1
ATOM 1749 C CA . LEU A 1 229 ? 4.148 5.618 6.294 1.00 93.19 229 LEU A CA 1
ATOM 1750 C C . LEU A 1 229 ? 2.922 6.457 5.925 1.00 93.19 229 LEU A C 1
ATOM 1752 O O . LEU A 1 229 ? 1.891 6.368 6.587 1.00 93.19 229 LEU A O 1
ATOM 1756 N N . THR A 1 230 ? 3.026 7.281 4.881 1.00 92.69 230 THR A N 1
ATOM 1757 C CA . THR A 1 230 ? 2.013 8.304 4.562 1.00 92.69 230 THR A CA 1
ATOM 1758 C C . THR A 1 230 ? 1.008 7.876 3.497 1.00 92.69 230 THR A C 1
ATOM 1760 O O . THR A 1 230 ? -0.038 8.509 3.354 1.00 92.69 230 THR A O 1
ATOM 1763 N N . GLY A 1 231 ? 1.327 6.848 2.707 1.00 92.56 231 GLY A N 1
ATOM 1764 C CA . GLY A 1 231 ? 0.555 6.465 1.525 1.00 92.56 231 GLY A CA 1
ATOM 1765 C C . GLY A 1 231 ? 0.557 7.536 0.427 1.00 92.56 231 GLY A C 1
ATOM 1766 O O . GLY A 1 231 ? -0.300 7.505 -0.451 1.00 92.56 231 GLY A O 1
ATOM 1767 N N . LYS A 1 232 ? 1.464 8.523 0.493 1.00 93.75 232 LYS A N 1
ATOM 1768 C CA . LYS A 1 232 ? 1.595 9.607 -0.493 1.00 93.75 232 LYS A CA 1
ATOM 1769 C C . LYS A 1 232 ? 2.766 9.308 -1.427 1.00 93.75 232 LYS A C 1
ATOM 1771 O O . LYS A 1 232 ? 3.790 8.831 -0.943 1.00 93.75 232 LYS A O 1
ATOM 1776 N N . PRO A 1 233 ? 2.665 9.624 -2.727 1.00 95.94 233 PRO A N 1
ATOM 1777 C CA . PRO A 1 233 ? 3.759 9.386 -3.659 1.00 95.94 233 PRO A CA 1
ATOM 1778 C C . PRO A 1 233 ? 4.935 10.329 -3.391 1.00 95.94 233 PRO A C 1
ATOM 1780 O O . PRO A 1 233 ? 4.745 11.478 -2.966 1.00 95.94 233 PRO A O 1
ATOM 1783 N N . ALA A 1 234 ? 6.151 9.868 -3.701 1.00 96.88 234 ALA A N 1
ATOM 1784 C CA . ALA A 1 234 ? 7.375 10.664 -3.572 1.00 96.88 234 ALA A CA 1
ATOM 1785 C C . ALA A 1 234 ? 7.324 11.991 -4.358 1.00 96.88 234 ALA A C 1
ATOM 1787 O O . ALA A 1 234 ? 7.880 13.001 -3.917 1.00 96.88 234 ALA A O 1
ATOM 1788 N N . VAL A 1 235 ? 6.614 12.016 -5.493 1.00 95.69 235 VAL A N 1
ATOM 1789 C CA . VAL A 1 235 ? 6.367 13.217 -6.303 1.00 95.69 235 VAL A CA 1
ATOM 1790 C C . VAL A 1 235 ? 4.872 13.376 -6.562 1.00 95.69 235 VAL A C 1
ATOM 1792 O O . VAL A 1 235 ? 4.259 12.562 -7.246 1.00 95.69 235 VAL A O 1
ATOM 1795 N N . ASP A 1 236 ? 4.302 14.480 -6.084 1.00 93.56 236 ASP A N 1
ATOM 1796 C CA . ASP A 1 236 ? 2.917 14.875 -6.334 1.00 93.56 236 ASP A CA 1
ATOM 1797 C C . ASP A 1 236 ? 2.879 16.283 -6.942 1.00 93.56 236 ASP A C 1
ATOM 1799 O O . ASP A 1 236 ? 3.071 17.288 -6.258 1.00 93.56 236 ASP A O 1
ATOM 1803 N N . ARG A 1 237 ? 2.608 16.369 -8.250 1.00 92.31 237 ARG A N 1
ATOM 1804 C CA . ARG A 1 237 ? 2.560 17.647 -8.986 1.00 92.31 237 ARG A CA 1
ATOM 1805 C C . ARG A 1 237 ? 1.384 18.543 -8.585 1.00 92.31 237 ARG A C 1
ATOM 1807 O O . ARG A 1 237 ? 1.357 19.705 -8.985 1.00 92.31 237 ARG A O 1
ATOM 1814 N N . THR A 1 238 ? 0.425 18.027 -7.818 1.00 91.75 238 THR A N 1
ATOM 1815 C CA . THR A 1 238 ? -0.700 18.811 -7.292 1.00 91.75 238 THR A CA 1
ATOM 1816 C C . THR A 1 238 ? -0.339 19.577 -6.015 1.00 91.75 238 THR A C 1
ATOM 1818 O O . THR A 1 238 ? -1.050 20.506 -5.636 1.00 91.75 238 THR A O 1
ATOM 1821 N N . GLN A 1 239 ? 0.787 19.241 -5.376 1.00 91.38 239 GLN A N 1
ATOM 1822 C CA . GLN A 1 239 ? 1.256 19.838 -4.124 1.00 91.38 239 GLN A CA 1
ATOM 1823 C C . GLN A 1 239 ? 2.409 20.825 -4.359 1.00 91.38 239 GLN A C 1
ATOM 1825 O O . GLN A 1 239 ? 3.137 20.748 -5.351 1.00 91.38 239 GLN A O 1
ATOM 1830 N N . ARG A 1 240 ? 2.615 21.755 -3.415 1.00 89.56 240 ARG A N 1
ATOM 1831 C CA . ARG A 1 240 ? 3.779 22.658 -3.402 1.00 89.56 240 ARG A CA 1
ATOM 1832 C C . ARG A 1 240 ? 4.495 22.612 -2.042 1.00 89.56 240 ARG A C 1
ATOM 1834 O O . ARG A 1 240 ? 3.884 22.998 -1.047 1.00 89.56 240 ARG A O 1
ATOM 1841 N N . PRO A 1 241 ? 5.781 22.212 -1.980 1.00 92.69 241 PRO A N 1
ATOM 1842 C CA . PRO A 1 241 ? 6.591 21.661 -3.073 1.00 92.69 241 PRO A CA 1
ATOM 1843 C C . PRO A 1 241 ? 6.110 20.259 -3.502 1.00 92.69 241 PRO A C 1
ATOM 1845 O O . PRO A 1 241 ? 5.500 19.551 -2.696 1.00 92.69 241 PRO A O 1
ATOM 1848 N N . PRO A 1 242 ? 6.370 19.846 -4.757 1.00 92.50 242 PRO A N 1
ATOM 1849 C CA . PRO A 1 242 ? 5.853 18.583 -5.284 1.00 92.50 242 PRO A CA 1
ATOM 1850 C C . PRO A 1 242 ? 6.499 17.352 -4.634 1.00 92.50 242 PRO A C 1
ATOM 1852 O O . PRO A 1 242 ? 5.879 16.295 -4.533 1.00 92.50 242 PRO A O 1
ATOM 1855 N N . THR A 1 243 ? 7.734 17.478 -4.156 1.00 95.25 243 THR A N 1
ATOM 1856 C CA . THR A 1 243 ? 8.493 16.381 -3.555 1.00 95.25 243 THR A CA 1
ATOM 1857 C C . THR A 1 243 ? 8.072 16.122 -2.110 1.00 95.25 243 THR A C 1
ATOM 1859 O O . THR A 1 243 ? 7.938 17.041 -1.294 1.00 95.25 243 THR A O 1
ATOM 1862 N N . LEU A 1 244 ? 7.857 14.848 -1.782 1.00 95.56 244 LEU A N 1
ATOM 1863 C CA . LEU A 1 244 ? 7.419 14.411 -0.460 1.00 95.56 244 LEU A CA 1
ATOM 1864 C C . LEU A 1 244 ? 8.468 14.702 0.609 1.00 95.56 244 LEU A C 1
ATOM 1866 O O . LEU A 1 244 ? 8.110 15.252 1.643 1.00 95.56 244 LEU A O 1
ATOM 1870 N N . TYR A 1 245 ? 9.747 14.420 0.348 1.00 94.56 245 TYR A N 1
ATOM 1871 C CA . TYR A 1 245 ? 10.812 14.604 1.340 1.00 94.56 245 TYR A CA 1
ATOM 1872 C C . TYR A 1 245 ? 10.954 16.070 1.792 1.00 94.56 245 TYR A C 1
ATOM 1874 O O . TYR A 1 245 ? 11.167 16.343 2.970 1.00 94.56 245 TYR A O 1
ATOM 1882 N N . VAL A 1 246 ? 10.735 17.040 0.892 1.00 92.56 246 VAL A N 1
ATOM 1883 C CA . VAL A 1 246 ? 10.768 18.471 1.248 1.00 92.56 246 VAL A CA 1
ATOM 1884 C C . VAL A 1 246 ? 9.569 18.854 2.117 1.00 92.56 246 VAL A C 1
ATOM 1886 O O . VAL A 1 246 ? 9.712 19.647 3.048 1.00 92.56 246 VAL A O 1
ATOM 1889 N N . ARG A 1 247 ? 8.384 18.291 1.846 1.00 93.88 247 ARG A N 1
ATOM 1890 C CA . ARG A 1 247 ? 7.195 18.488 2.693 1.00 93.88 247 ARG A CA 1
ATOM 1891 C C . ARG A 1 247 ? 7.372 17.827 4.060 1.00 93.88 247 ARG A C 1
ATOM 1893 O O . ARG A 1 247 ? 7.091 18.464 5.069 1.00 93.88 247 ARG A O 1
ATOM 1900 N N . ALA A 1 248 ? 7.890 16.603 4.081 1.00 92.88 248 ALA A N 1
ATOM 1901 C CA . ALA A 1 248 ? 8.063 15.780 5.271 1.00 92.88 248 ALA A CA 1
ATOM 1902 C C . ALA A 1 248 ? 8.979 16.428 6.320 1.00 92.88 248 ALA A C 1
ATOM 1904 O O . ALA A 1 248 ? 8.717 16.337 7.513 1.00 92.88 248 ALA A O 1
ATOM 1905 N N . ARG A 1 249 ? 9.988 17.199 5.893 1.00 89.31 249 ARG A N 1
ATOM 1906 C CA . ARG A 1 249 ? 10.839 17.984 6.809 1.00 89.31 249 ARG A CA 1
ATOM 1907 C C . ARG A 1 249 ? 10.076 19.006 7.658 1.00 89.31 249 ARG A C 1
ATOM 1909 O O . ARG A 1 249 ? 10.580 19.409 8.701 1.00 89.31 249 ARG A O 1
ATOM 1916 N N . ARG A 1 250 ? 8.887 19.433 7.218 1.00 89.88 250 ARG A N 1
ATOM 1917 C CA . ARG A 1 250 ? 8.024 20.395 7.925 1.00 89.88 250 ARG A CA 1
ATOM 1918 C C . ARG A 1 250 ? 6.972 19.726 8.805 1.00 89.88 250 ARG A C 1
ATOM 1920 O O . ARG A 1 250 ? 6.219 20.436 9.462 1.00 89.88 250 ARG A O 1
ATOM 1927 N N . PHE A 1 251 ? 6.874 18.400 8.781 1.00 88.62 251 PHE A N 1
ATOM 1928 C CA . PHE A 1 251 ? 5.915 17.691 9.613 1.00 88.62 251 PHE A CA 1
ATOM 1929 C C . PHE A 1 251 ? 6.342 17.794 11.077 1.00 88.62 251 PHE A C 1
ATOM 1931 O O . PHE A 1 251 ? 7.517 17.617 11.410 1.00 88.62 251 PHE A O 1
ATOM 1938 N N . THR A 1 252 ? 5.373 18.129 11.926 1.00 86.50 252 THR A N 1
ATOM 1939 C CA . THR A 1 252 ? 5.523 18.219 13.385 1.00 86.50 252 THR A CA 1
ATOM 1940 C C . THR A 1 252 ? 4.842 17.061 14.109 1.00 86.50 252 THR A C 1
ATOM 1942 O O . THR A 1 252 ? 5.128 16.838 15.277 1.00 86.50 252 THR A O 1
ATOM 1945 N N . SER A 1 253 ? 3.948 16.341 13.424 1.00 88.31 253 SER A N 1
ATOM 1946 C CA . SER A 1 253 ? 3.389 15.064 13.862 1.00 88.31 253 SER A CA 1
ATOM 1947 C C . SER A 1 253 ? 3.220 14.145 12.658 1.00 88.31 253 SER A C 1
ATOM 1949 O O . SER A 1 253 ? 2.634 14.518 11.638 1.00 88.31 253 SER A O 1
ATOM 1951 N N . TRP A 1 254 ? 3.741 12.931 12.773 1.00 89.75 254 TRP A N 1
ATOM 1952 C CA . TRP A 1 254 ? 3.651 11.907 11.742 1.00 89.75 254 TRP A CA 1
ATOM 1953 C C . TRP A 1 254 ? 2.280 11.242 11.704 1.00 89.75 254 TRP A C 1
ATOM 1955 O O . TRP A 1 254 ? 1.806 10.888 10.622 1.00 89.75 254 TRP A O 1
ATOM 1965 N N . SER A 1 255 ? 1.601 11.136 12.848 1.00 85.56 255 SER A N 1
ATOM 1966 C CA . SER A 1 255 ? 0.262 10.543 12.931 1.00 85.56 255 SER A CA 1
ATOM 1967 C C . SER A 1 255 ? -0.795 11.297 12.103 1.00 85.56 255 SER A C 1
ATOM 1969 O O . SER A 1 255 ? -1.642 10.663 11.475 1.00 85.56 255 SER A O 1
ATOM 1971 N N . GLU A 1 256 ? -0.705 12.629 11.990 1.00 86.12 256 GLU A N 1
ATOM 1972 C CA . GLU A 1 256 ? -1.598 13.452 11.148 1.00 86.12 256 GLU A CA 1
ATOM 1973 C C . GLU A 1 256 ? -1.396 13.235 9.639 1.00 86.12 256 GLU A C 1
ATOM 1975 O O . GLU A 1 256 ? -2.247 13.579 8.810 1.00 86.12 256 GLU A O 1
ATOM 1980 N N . HIS A 1 257 ? -0.244 12.688 9.261 1.00 88.38 257 HIS A N 1
ATOM 1981 C CA . HIS A 1 257 ? 0.140 12.454 7.875 1.00 88.38 257 HIS A CA 1
ATOM 1982 C C . HIS A 1 257 ? 0.177 10.976 7.497 1.00 88.38 257 HIS A C 1
ATOM 1984 O O . HIS A 1 257 ? 0.433 10.682 6.326 1.00 88.38 257 HIS A O 1
ATOM 1990 N N . ALA A 1 258 ? -0.085 10.090 8.458 1.00 86.44 258 ALA A N 1
ATOM 1991 C CA . ALA A 1 258 ? -0.080 8.654 8.282 1.00 86.44 258 ALA A CA 1
ATOM 1992 C C . ALA A 1 258 ? -1.162 8.197 7.298 1.00 86.44 258 ALA A C 1
ATOM 1994 O O . ALA A 1 258 ? -2.239 8.787 7.166 1.00 86.44 258 ALA A O 1
ATOM 1995 N N . ASP A 1 259 ? -0.854 7.113 6.601 1.00 83.50 259 ASP A N 1
ATOM 1996 C CA . ASP A 1 259 ? -1.768 6.446 5.694 1.00 83.50 259 ASP A CA 1
ATOM 1997 C C . ASP A 1 259 ? -3.024 5.982 6.443 1.00 83.50 259 ASP A C 1
ATOM 1999 O O . ASP A 1 259 ? -2.953 5.245 7.426 1.00 83.50 259 ASP A O 1
ATOM 2003 N N . THR A 1 260 ? -4.196 6.374 5.942 1.00 79.19 260 THR A N 1
ATOM 2004 C CA . THR A 1 260 ? -5.488 6.030 6.554 1.00 79.19 260 THR A CA 1
ATOM 2005 C C . THR A 1 260 ? -5.784 4.532 6.571 1.00 79.19 260 THR A C 1
ATOM 2007 O O . THR A 1 260 ? -6.673 4.103 7.303 1.00 79.19 260 THR A O 1
ATOM 2010 N N . ASP A 1 261 ? -5.085 3.750 5.744 1.00 71.62 261 ASP A N 1
ATOM 2011 C CA . ASP A 1 261 ? -5.223 2.295 5.699 1.00 71.62 261 ASP A CA 1
ATOM 2012 C C . ASP A 1 261 ? -4.353 1.584 6.764 1.00 71.62 261 ASP A C 1
ATOM 2014 O O . ASP A 1 261 ? -4.386 0.359 6.853 1.00 71.62 261 ASP A O 1
ATOM 2018 N N . ILE A 1 262 ? -3.565 2.308 7.573 1.00 72.19 262 ILE A N 1
ATOM 2019 C CA . ILE A 1 262 ? -2.886 1.742 8.749 1.00 72.19 262 ILE A CA 1
ATOM 2020 C C . ILE A 1 262 ? -3.938 1.557 9.848 1.00 72.19 262 ILE A C 1
ATOM 2022 O O . ILE A 1 262 ? -4.425 2.537 10.411 1.00 72.19 262 ILE A O 1
ATOM 2026 N N . ASP A 1 263 ? -4.305 0.309 10.168 1.00 61.12 263 ASP A N 1
ATOM 2027 C CA . ASP A 1 263 ? -5.200 0.024 11.298 1.00 61.12 263 ASP A CA 1
ATOM 2028 C C . ASP A 1 263 ? -4.534 0.501 12.610 1.00 61.12 263 ASP A C 1
ATOM 2030 O O . ASP A 1 263 ? -3.662 -0.160 13.177 1.00 61.12 263 ASP A O 1
ATOM 2034 N N . GLY A 1 264 ? -4.938 1.685 13.085 1.00 49.47 264 GLY A N 1
ATOM 2035 C CA . GLY A 1 264 ? -4.480 2.332 14.322 1.00 49.47 264 GLY A CA 1
ATOM 2036 C C . GLY A 1 264 ? -5.035 1.661 15.580 1.00 49.47 264 GLY A C 1
ATOM 2037 O O . GLY A 1 264 ? -5.814 2.253 16.323 1.00 49.47 264 GLY A O 1
ATOM 2038 N N . GLY A 1 265 ? -4.690 0.389 15.775 1.00 39.94 265 GLY A N 1
ATOM 2039 C CA . GLY A 1 265 ? -5.271 -0.489 16.790 1.00 39.94 265 GLY A CA 1
ATOM 2040 C C . GLY A 1 265 ? -4.617 -0.492 18.175 1.00 39.94 265 GLY A C 1
ATOM 2041 O O . GLY A 1 265 ? -5.075 -1.250 19.022 1.00 39.94 265 GLY A O 1
ATOM 2042 N N . ALA A 1 266 ? -3.589 0.306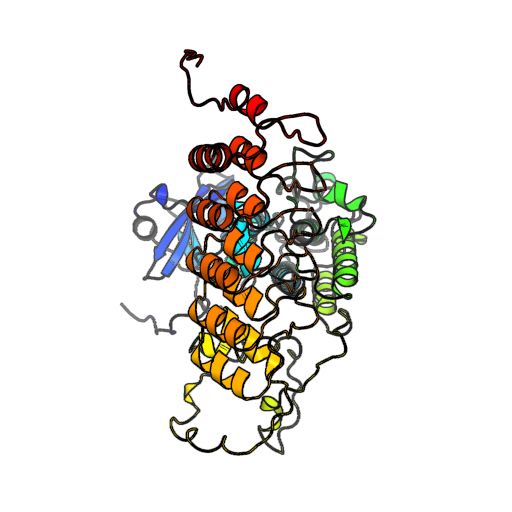 18.453 1.00 41.38 266 ALA A N 1
ATOM 2043 C CA . ALA A 1 266 ? -3.003 0.365 19.792 1.00 41.38 266 ALA A CA 1
ATOM 2044 C C . ALA A 1 266 ? -2.496 1.773 20.088 1.00 41.38 266 ALA A C 1
ATOM 2046 O O . ALA A 1 266 ? -1.972 2.436 19.195 1.00 41.38 266 ALA A O 1
ATOM 2047 N N . GLU A 1 267 ? -2.590 2.198 21.345 1.00 40.22 267 GLU A N 1
ATOM 2048 C CA . GLU A 1 267 ? -1.936 3.411 21.855 1.00 40.22 267 GLU A CA 1
ATOM 2049 C C . GLU A 1 267 ? -0.419 3.427 21.542 1.00 40.22 267 GLU A C 1
ATOM 2051 O O . GLU A 1 267 ? 0.162 4.498 21.427 1.00 40.22 267 GLU A O 1
ATOM 2056 N N . GLY A 1 268 ? 0.194 2.270 21.241 1.00 47.88 268 GLY A N 1
ATOM 2057 C CA . GLY A 1 268 ? 1.570 2.148 20.739 1.00 47.88 268 GLY A CA 1
ATOM 2058 C C . GLY A 1 268 ? 1.801 2.445 19.249 1.00 47.88 268 GLY A C 1
ATOM 2059 O O . GLY A 1 268 ? 2.924 2.742 18.856 1.00 47.88 268 GLY A O 1
ATOM 2060 N N . ALA A 1 269 ? 0.773 2.410 18.392 1.00 58.94 269 ALA A N 1
ATOM 2061 C CA . ALA A 1 269 ? 0.941 2.688 16.959 1.00 58.94 269 ALA A CA 1
ATOM 2062 C C . ALA A 1 269 ? 1.228 4.173 16.690 1.00 58.94 269 ALA A C 1
ATOM 2064 O O . ALA A 1 269 ? 1.935 4.490 15.742 1.00 58.94 269 ALA A O 1
ATOM 2065 N N . SER A 1 270 ? 0.713 5.079 17.529 1.00 71.31 270 SER A N 1
ATOM 2066 C CA . SER A 1 270 ? 1.037 6.507 17.450 1.00 71.31 270 SER A CA 1
ATOM 2067 C C . SER A 1 270 ? 2.518 6.741 17.728 1.00 71.31 270 SER A C 1
ATOM 2069 O O . SER A 1 270 ? 3.175 7.393 16.928 1.00 71.31 270 SER A O 1
ATOM 2071 N N . GLU A 1 271 ? 3.056 6.176 18.808 1.00 80.38 271 GLU A N 1
ATOM 2072 C CA . GLU A 1 271 ? 4.474 6.315 19.147 1.00 80.38 271 GLU A CA 1
ATOM 2073 C C . GLU A 1 271 ? 5.376 5.663 18.092 1.00 80.38 271 GLU A C 1
ATOM 2075 O O . GLU A 1 271 ? 6.338 6.278 17.634 1.00 80.38 271 GLU A O 1
ATOM 2080 N N . GLY A 1 272 ? 5.026 4.458 17.631 1.00 84.88 272 GLY A N 1
ATOM 2081 C CA . GLY A 1 272 ? 5.744 3.786 16.550 1.00 84.88 272 GLY A CA 1
ATOM 2082 C C . GLY A 1 272 ? 5.751 4.591 15.246 1.00 84.88 272 GLY A C 1
ATOM 2083 O O . GLY A 1 272 ? 6.788 4.671 14.588 1.00 84.88 272 GLY A O 1
ATOM 2084 N N . LEU A 1 273 ? 4.631 5.232 14.889 1.00 87.25 273 LEU A N 1
ATOM 2085 C CA . LEU A 1 273 ? 4.539 6.111 13.718 1.00 87.25 273 LEU A CA 1
ATOM 2086 C C . LEU A 1 273 ? 5.431 7.344 13.853 1.00 87.25 273 LEU A C 1
ATOM 2088 O O . LEU A 1 273 ? 6.122 7.686 12.896 1.00 87.25 273 LEU A O 1
ATOM 2092 N N . GLU A 1 274 ? 5.431 7.994 15.019 1.00 90.25 274 GLU A N 1
ATOM 2093 C CA . GLU A 1 274 ? 6.300 9.147 15.268 1.00 90.25 274 GLU A CA 1
ATOM 2094 C C . GLU A 1 274 ? 7.778 8.733 15.198 1.00 90.25 274 GLU A C 1
ATOM 2096 O O . GLU A 1 274 ? 8.563 9.369 14.498 1.00 90.25 274 GLU A O 1
ATOM 2101 N N . ARG A 1 275 ? 8.159 7.607 15.817 1.00 93.25 275 ARG A N 1
ATOM 2102 C CA . ARG A 1 275 ? 9.536 7.092 15.771 1.00 93.25 275 ARG A CA 1
ATOM 2103 C C . ARG A 1 275 ? 9.983 6.699 14.359 1.00 93.25 275 ARG A C 1
ATOM 2105 O O . ARG A 1 275 ? 11.081 7.072 13.953 1.00 93.25 275 ARG A O 1
ATOM 2112 N N . LEU A 1 276 ? 9.147 5.985 13.597 1.00 94.56 276 LEU A N 1
ATOM 2113 C CA . LEU A 1 276 ? 9.452 5.626 12.206 1.00 94.56 276 LEU A CA 1
ATOM 2114 C C . LEU A 1 276 ? 9.552 6.874 11.318 1.00 94.56 276 LEU A C 1
ATOM 2116 O O . LEU A 1 276 ? 10.415 6.950 10.446 1.00 94.56 276 LEU A O 1
ATOM 2120 N N . GLY A 1 277 ? 8.688 7.861 11.551 1.00 95.25 277 GLY A N 1
ATOM 2121 C CA . GLY A 1 277 ? 8.730 9.144 10.867 1.00 95.25 277 GLY A CA 1
ATOM 2122 C C . GLY A 1 277 ? 10.019 9.918 11.137 1.00 95.25 277 GLY A C 1
ATOM 2123 O O . GLY A 1 277 ? 10.659 10.388 10.197 1.00 95.25 277 GLY A O 1
ATOM 2124 N N . GLU A 1 278 ? 10.459 9.989 12.394 1.00 95.69 278 GLU A N 1
ATOM 2125 C CA . GLU A 1 278 ? 11.733 10.621 12.758 1.00 95.69 278 GLU A CA 1
ATOM 2126 C C . GLU A 1 278 ? 12.952 9.854 12.222 1.00 95.69 278 GLU A C 1
ATOM 2128 O O . GLU A 1 278 ? 13.918 10.474 11.769 1.00 95.69 278 GLU A O 1
ATOM 2133 N N . LEU A 1 279 ? 12.908 8.518 12.183 1.00 97.62 279 LEU A N 1
ATOM 2134 C CA . LEU A 1 279 ? 13.923 7.709 11.499 1.00 97.62 279 LEU A CA 1
ATOM 2135 C C . LEU A 1 279 ? 13.984 8.046 10.002 1.00 97.62 279 LEU A C 1
ATOM 2137 O O . LEU A 1 279 ? 15.061 8.333 9.474 1.00 97.62 279 LEU A O 1
ATOM 2141 N N . ALA A 1 280 ? 12.832 8.098 9.326 1.00 98.06 280 ALA A N 1
ATOM 2142 C CA . ALA A 1 280 ? 12.758 8.492 7.923 1.00 98.06 280 ALA A CA 1
ATOM 2143 C C . ALA A 1 280 ? 13.296 9.917 7.704 1.00 98.06 280 ALA A C 1
ATOM 2145 O O . ALA A 1 280 ? 14.029 10.153 6.744 1.00 98.06 280 ALA A O 1
ATOM 2146 N N . LYS A 1 281 ? 12.997 10.852 8.618 1.00 96.56 281 LYS A N 1
ATOM 2147 C CA . LYS A 1 281 ? 13.478 12.243 8.591 1.00 96.56 281 LYS A CA 1
ATOM 2148 C C . LYS A 1 281 ? 14.999 12.346 8.700 1.00 96.56 281 LYS A C 1
ATOM 2150 O O . LYS A 1 281 ? 15.585 13.128 7.954 1.00 96.56 281 LYS A O 1
ATOM 2155 N N . ARG A 1 282 ? 15.630 11.552 9.574 1.00 97.25 282 ARG A N 1
ATOM 2156 C CA . ARG A 1 282 ? 17.098 11.458 9.669 1.00 97.25 282 ARG A CA 1
ATOM 2157 C C . ARG A 1 282 ? 17.715 10.883 8.398 1.00 97.25 282 ARG A C 1
ATOM 2159 O O . ARG A 1 282 ? 18.667 11.455 7.881 1.00 97.25 282 ARG A O 1
ATOM 2166 N N . CYS A 1 283 ? 17.124 9.827 7.835 1.00 98.31 283 CYS A N 1
ATOM 2167 C CA . CYS A 1 283 ? 17.591 9.241 6.572 1.00 98.31 283 CYS A CA 1
ATOM 2168 C C . CYS A 1 283 ? 17.600 10.265 5.426 1.00 98.31 283 CYS A C 1
ATOM 2170 O O . CYS A 1 283 ? 18.516 10.267 4.609 1.00 98.31 283 CYS A O 1
ATOM 2172 N N . ILE A 1 284 ? 16.617 11.173 5.384 1.00 97.25 284 ILE A N 1
ATOM 2173 C CA . ILE A 1 284 ? 16.532 12.229 4.364 1.00 97.25 284 ILE A CA 1
ATOM 2174 C C . ILE A 1 284 ? 17.243 13.539 4.751 1.00 97.25 284 ILE A C 1
ATOM 2176 O O . ILE A 1 284 ? 16.892 14.593 4.202 1.00 97.25 284 ILE A O 1
ATOM 2180 N N . SER A 1 285 ? 18.192 13.533 5.696 1.00 94.62 285 SER A N 1
ATOM 2181 C CA . SER A 1 285 ? 18.938 14.748 6.061 1.00 94.62 285 SER A CA 1
ATOM 2182 C C . SER A 1 285 ? 19.717 15.321 4.867 1.00 94.62 285 SER A C 1
ATOM 2184 O O . SER A 1 285 ? 20.129 14.604 3.950 1.00 94.62 285 SER A O 1
ATOM 2186 N N . ASN A 1 286 ? 19.888 16.646 4.857 1.00 88.62 286 ASN A N 1
ATOM 2187 C CA . ASN A 1 286 ? 20.757 17.318 3.888 1.00 88.62 286 ASN A CA 1
ATOM 2188 C C . ASN A 1 286 ? 22.231 17.020 4.149 1.00 88.62 286 ASN A C 1
ATOM 2190 O O . ASN A 1 286 ? 22.999 16.981 3.198 1.00 88.62 286 ASN A O 1
ATOM 2194 N N . GLU A 1 287 ? 22.620 16.817 5.402 1.00 88.44 287 GLU A N 1
ATOM 2195 C CA . GLU A 1 287 ? 23.990 16.453 5.731 1.00 88.44 287 GLU A CA 1
ATOM 2196 C C . GLU A 1 287 ? 24.112 14.934 5.714 1.00 88.44 287 GLU A C 1
ATOM 2198 O O . GLU A 1 287 ? 23.263 14.230 6.263 1.00 88.44 287 GLU A O 1
ATOM 2203 N N . THR A 1 288 ? 25.135 14.428 5.029 1.00 89.44 288 THR A N 1
ATOM 2204 C CA . THR A 1 288 ? 25.391 12.988 4.892 1.00 89.44 288 THR A CA 1
ATOM 2205 C C . THR A 1 288 ? 25.716 12.352 6.238 1.00 89.44 288 THR A C 1
ATOM 2207 O O . THR A 1 288 ? 25.203 11.277 6.522 1.00 89.44 288 THR A O 1
ATOM 2210 N N . GLU A 1 289 ? 26.467 13.058 7.086 1.00 88.38 289 GLU A N 1
ATOM 2211 C CA . GLU A 1 289 ? 26.889 12.609 8.423 1.00 88.38 289 GLU A CA 1
ATOM 2212 C C . GLU A 1 289 ? 25.726 12.429 9.412 1.00 88.38 289 GLU A C 1
ATOM 2214 O O . GLU A 1 289 ? 25.814 11.643 10.352 1.00 88.38 289 GLU A O 1
ATOM 2219 N N . ASP A 1 290 ? 24.613 13.138 9.203 1.00 91.06 290 ASP A N 1
ATOM 2220 C CA . ASP A 1 290 ? 23.415 13.001 10.042 1.00 91.06 290 ASP A CA 1
ATOM 2221 C C . ASP A 1 290 ? 22.605 11.741 9.699 1.00 91.06 290 ASP A C 1
ATOM 2223 O O . ASP A 1 290 ? 21.676 11.367 10.428 1.00 91.06 290 ASP A O 1
ATOM 2227 N N . ARG A 1 291 ? 22.884 11.120 8.545 1.00 96.69 291 ARG A N 1
ATOM 2228 C CA . ARG A 1 291 ? 22.132 9.960 8.075 1.00 96.69 291 ARG A CA 1
ATOM 2229 C C . ARG A 1 291 ? 22.663 8.709 8.779 1.00 96.69 291 ARG A C 1
ATOM 2231 O O . ARG A 1 291 ? 23.866 8.463 8.760 1.00 96.69 291 ARG A O 1
ATOM 2238 N N . PRO A 1 292 ? 21.789 7.881 9.373 1.00 97.88 292 PRO A N 1
ATOM 2239 C CA . PRO A 1 292 ? 22.206 6.589 9.909 1.00 97.88 292 PRO A CA 1
ATOM 2240 C C . PRO A 1 292 ? 22.703 5.665 8.787 1.00 97.88 292 PRO A C 1
ATOM 2242 O O . PRO A 1 292 ? 22.290 5.794 7.637 1.00 97.88 292 PRO A O 1
ATOM 2245 N N . THR A 1 293 ? 23.541 4.683 9.116 1.00 97.94 293 THR A N 1
ATOM 2246 C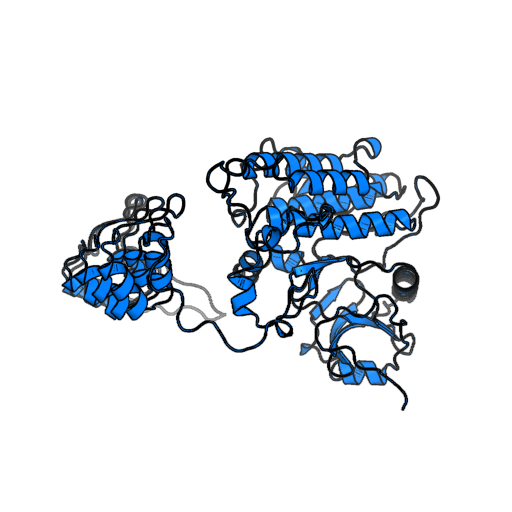 CA . THR A 1 293 ? 23.885 3.608 8.170 1.00 97.94 293 THR A CA 1
ATOM 2247 C C . THR A 1 293 ? 22.672 2.711 7.912 1.00 97.94 293 THR A C 1
ATOM 2249 O O . THR A 1 293 ? 21.764 2.636 8.743 1.00 97.94 293 THR A O 1
ATOM 2252 N N . ALA A 1 294 ? 22.650 1.974 6.796 1.00 97.88 294 ALA A N 1
ATOM 2253 C CA . ALA A 1 294 ? 21.575 1.011 6.528 1.00 97.88 294 ALA A CA 1
ATOM 2254 C C . ALA A 1 294 ? 21.425 -0.026 7.664 1.00 97.88 294 ALA A C 1
ATOM 2256 O O . ALA A 1 294 ? 20.311 -0.396 8.029 1.00 97.88 294 ALA A O 1
ATOM 2257 N N . GLU A 1 295 ? 22.538 -0.432 8.281 1.00 98.06 295 GLU A N 1
ATOM 2258 C CA . GLU A 1 295 ? 22.571 -1.343 9.433 1.00 98.06 295 GLU A CA 1
ATOM 2259 C C . GLU A 1 295 ? 21.902 -0.739 10.680 1.00 98.06 295 GLU A C 1
ATOM 2261 O O . GLU A 1 295 ? 21.097 -1.396 11.346 1.00 98.06 295 GLU A O 1
ATOM 2266 N N . ALA A 1 296 ? 22.180 0.537 10.971 1.00 97.94 296 ALA A N 1
ATOM 2267 C CA . ALA A 1 296 ? 21.530 1.252 12.065 1.00 97.94 296 ALA A CA 1
ATOM 2268 C C . ALA A 1 296 ? 20.024 1.412 11.802 1.00 97.94 296 ALA A C 1
ATOM 2270 O O . ALA A 1 296 ? 19.214 1.161 12.691 1.00 97.94 296 ALA A O 1
ATOM 2271 N N . VAL A 1 297 ? 19.634 1.737 10.564 1.00 98.50 297 VAL A N 1
ATOM 2272 C CA . VAL A 1 297 ? 18.221 1.809 10.157 1.00 98.50 297 VAL A CA 1
ATOM 2273 C C . VAL A 1 297 ? 17.521 0.461 10.343 1.00 98.50 297 VAL A C 1
ATOM 2275 O O . VAL A 1 297 ? 16.405 0.431 10.861 1.00 98.50 297 VAL A O 1
ATOM 2278 N N . ARG A 1 298 ? 18.158 -0.654 9.956 1.00 98.25 298 ARG A N 1
ATOM 2279 C CA . ARG A 1 298 ? 17.614 -2.003 10.168 1.00 98.25 298 ARG A CA 1
ATOM 2280 C C . ARG A 1 298 ? 17.386 -2.280 11.648 1.00 98.25 298 ARG A C 1
ATOM 2282 O O . ARG A 1 298 ? 16.274 -2.650 12.012 1.00 98.25 298 ARG A O 1
ATOM 2289 N N . THR A 1 299 ? 18.406 -2.049 12.472 1.00 96.06 299 THR A N 1
ATOM 2290 C CA . THR A 1 299 ? 18.334 -2.246 13.928 1.00 96.06 299 THR A CA 1
ATOM 2291 C C . THR A 1 299 ? 17.182 -1.442 14.533 1.00 96.06 299 THR A C 1
ATOM 2293 O O . THR A 1 299 ? 16.359 -1.988 15.258 1.00 96.06 299 THR A O 1
ATOM 2296 N N . GLU A 1 300 ? 17.044 -0.165 14.171 1.00 96.25 300 GLU A N 1
ATOM 2297 C CA . GLU A 1 300 ? 15.962 0.675 14.691 1.00 96.25 300 GLU A CA 1
ATOM 2298 C C . GLU A 1 300 ? 14.563 0.225 14.228 1.00 96.25 300 GLU A C 1
ATOM 2300 O O . GLU A 1 300 ? 13.597 0.322 14.989 1.00 96.25 300 GLU A O 1
ATOM 2305 N N . ILE A 1 301 ? 14.427 -0.281 12.995 1.00 94.81 301 ILE A N 1
ATOM 2306 C CA . ILE A 1 301 ? 13.170 -0.877 12.514 1.00 94.81 301 ILE A CA 1
ATOM 2307 C C . ILE A 1 301 ? 12.845 -2.152 13.299 1.00 94.81 301 ILE A C 1
ATOM 2309 O O . ILE A 1 301 ? 11.697 -2.339 13.698 1.00 94.81 301 ILE A O 1
ATOM 2313 N N . GLU A 1 302 ? 13.829 -3.014 13.545 1.00 91.19 302 GLU A N 1
ATOM 2314 C CA . GLU A 1 302 ? 13.657 -4.239 14.334 1.00 91.19 302 GLU A CA 1
ATOM 2315 C C . GLU A 1 302 ? 13.281 -3.920 15.787 1.00 91.19 302 GLU A C 1
ATOM 2317 O O . GLU A 1 302 ? 12.362 -4.533 16.336 1.00 91.19 302 GLU A O 1
ATOM 2322 N N . ASP A 1 303 ? 13.881 -2.884 16.375 1.00 88.50 303 ASP A N 1
ATOM 2323 C CA . ASP A 1 303 ? 13.527 -2.385 17.703 1.00 88.50 303 ASP A CA 1
ATOM 2324 C C . ASP A 1 303 ? 12.068 -1.919 17.769 1.00 88.50 303 ASP A C 1
ATOM 2326 O O . ASP A 1 303 ? 11.369 -2.212 18.744 1.00 88.50 303 ASP A O 1
ATOM 2330 N N . LEU A 1 304 ? 11.568 -1.243 16.726 1.00 86.19 304 LEU A N 1
ATOM 2331 C CA . LEU A 1 304 ? 10.159 -0.837 16.614 1.00 86.19 304 LEU A CA 1
ATOM 2332 C C . LEU A 1 304 ? 9.189 -2.020 16.536 1.00 86.19 304 LEU A C 1
ATOM 2334 O O . LEU A 1 304 ? 7.998 -1.852 16.798 1.00 86.19 304 LEU A O 1
ATOM 2338 N N . MET A 1 305 ? 9.675 -3.209 16.185 1.00 82.75 305 MET A N 1
ATOM 2339 C CA . MET A 1 305 ? 8.876 -4.432 16.139 1.00 82.75 305 MET A CA 1
ATOM 2340 C C . MET A 1 305 ? 8.838 -5.161 17.490 1.00 82.75 305 MET A C 1
ATOM 2342 O O . MET A 1 305 ? 8.056 -6.102 17.651 1.00 82.75 305 MET A O 1
ATOM 2346 N N . THR A 1 306 ? 9.649 -4.750 18.472 1.00 73.69 306 THR A N 1
ATOM 2347 C CA . THR A 1 306 ? 9.691 -5.402 19.786 1.00 73.69 306 THR A CA 1
ATOM 2348 C C . THR A 1 306 ? 8.467 -5.059 20.654 1.00 73.69 306 THR A C 1
ATOM 2350 O O . THR A 1 306 ? 7.939 -3.945 20.591 1.00 73.69 306 THR A O 1
ATOM 2353 N N . PRO A 1 307 ? 8.026 -5.972 21.544 1.00 53.38 307 PRO A N 1
ATOM 2354 C CA . PRO A 1 307 ? 6.890 -5.728 22.442 1.00 53.38 307 PRO A CA 1
ATOM 2355 C C . PRO A 1 307 ? 7.081 -4.566 23.430 1.00 53.38 307 PRO A C 1
ATOM 2357 O O . PRO A 1 307 ? 6.101 -4.070 23.973 1.00 53.38 307 PRO A O 1
ATOM 2360 N N . GLN A 1 308 ? 8.323 -4.149 23.702 1.00 52.44 308 GLN A N 1
ATOM 2361 C CA . GLN A 1 308 ? 8.622 -3.012 24.583 1.00 52.44 308 GLN A CA 1
ATOM 2362 C C . GLN A 1 308 ? 8.434 -1.660 23.879 1.00 52.44 308 GLN A C 1
ATOM 2364 O O . GLN A 1 308 ? 8.098 -0.681 24.536 1.00 52.44 308 GLN A O 1
ATOM 2369 N N . ALA A 1 309 ? 8.614 -1.608 22.555 1.00 47.56 309 ALA A N 1
ATOM 2370 C CA . ALA A 1 309 ? 8.434 -0.409 21.734 1.00 47.56 309 ALA A CA 1
ATOM 2371 C C . ALA A 1 309 ? 6.974 -0.159 21.313 1.00 47.56 309 ALA A C 1
ATOM 2373 O O . ALA A 1 309 ? 6.637 0.931 20.856 1.00 47.56 309 ALA A O 1
ATOM 2374 N N . LEU A 1 310 ? 6.114 -1.169 21.448 1.00 45.25 310 LEU A N 1
ATOM 2375 C CA . LEU A 1 310 ? 4.691 -1.109 21.146 1.00 45.25 310 LEU A CA 1
ATOM 2376 C C . LEU A 1 310 ? 3.942 -1.630 22.374 1.00 45.25 310 LEU A C 1
ATOM 2378 O O . LEU A 1 310 ? 3.863 -2.849 22.514 1.00 45.25 310 LEU A O 1
ATOM 2382 N N . PRO A 1 311 ? 3.395 -0.776 23.265 1.00 36.75 311 PRO A N 1
ATOM 2383 C CA . PRO A 1 311 ? 2.607 -1.244 24.398 1.00 36.75 311 PRO A CA 1
ATOM 2384 C C . PRO A 1 311 ? 1.491 -2.167 23.906 1.00 36.75 311 PRO A C 1
ATOM 2386 O O . PRO A 1 311 ? 0.499 -1.748 23.304 1.00 36.75 311 PRO A O 1
ATOM 2389 N N . VAL A 1 312 ? 1.692 -3.462 24.138 1.00 36.41 312 VAL A N 1
ATOM 2390 C CA . VAL A 1 312 ? 0.663 -4.479 23.995 1.00 36.41 312 VAL A CA 1
ATOM 2391 C C . VAL A 1 312 ? -0.252 -4.277 25.200 1.00 36.41 312 VAL A C 1
ATOM 2393 O O . VAL A 1 312 ? 0.243 -4.329 26.326 1.00 36.41 312 VAL A O 1
ATOM 2396 N N . PRO A 1 313 ? -1.560 -4.021 25.027 1.00 33.50 313 PRO A N 1
ATOM 2397 C CA . PRO A 1 313 ? -2.462 -3.911 26.167 1.00 33.50 313 PRO A CA 1
ATOM 2398 C C . PRO A 1 313 ? -2.327 -5.166 27.041 1.00 33.50 313 PRO A C 1
ATOM 2400 O O . PRO A 1 313 ? -2.467 -6.275 26.526 1.00 33.50 313 PRO A O 1
ATOM 2403 N N . GLU A 1 314 ? -2.085 -5.012 28.347 1.00 31.00 314 GLU A N 1
ATOM 2404 C CA . GLU A 1 314 ? -1.815 -6.101 29.315 1.00 31.00 314 GLU A CA 1
ATOM 2405 C C . GLU A 1 314 ? -2.945 -7.148 29.459 1.00 31.00 314 GLU A C 1
ATOM 2407 O O . GLU A 1 314 ? -2.863 -8.090 30.246 1.00 31.00 314 GLU A O 1
ATOM 2412 N N . ALA A 1 315 ? -4.004 -7.071 28.658 1.00 35.72 315 ALA A N 1
ATOM 2413 C CA . ALA A 1 315 ? -5.031 -8.093 28.589 1.00 35.72 315 ALA A CA 1
ATOM 2414 C C . ALA A 1 315 ? -4.740 -9.097 27.458 1.00 35.72 315 ALA A C 1
ATOM 2416 O O . ALA A 1 315 ? -5.217 -8.930 26.335 1.00 35.72 315 ALA A O 1
ATOM 2417 N N . ARG A 1 316 ? -4.081 -10.208 27.831 1.00 33.97 316 ARG A N 1
ATOM 2418 C CA . ARG A 1 316 ? -3.872 -11.478 27.086 1.00 33.97 316 ARG A CA 1
ATOM 2419 C C . ARG A 1 316 ? -2.475 -11.697 26.499 1.00 33.97 316 ARG A C 1
ATOM 2421 O O . ARG A 1 316 ? -2.335 -12.037 25.329 1.00 33.97 316 ARG A O 1
ATOM 2428 N N . VAL A 1 317 ? -1.472 -11.744 27.367 1.00 28.86 317 VAL A N 1
ATOM 2429 C CA . VAL A 1 317 ? -0.433 -12.771 27.211 1.00 28.86 317 VAL A CA 1
ATOM 2430 C C . VAL A 1 317 ? -0.987 -14.051 27.844 1.00 28.86 317 VAL A C 1
ATOM 2432 O O . VAL A 1 317 ? -0.893 -14.257 29.048 1.00 28.86 317 VAL A O 1
ATOM 2435 N N . ARG A 1 318 ? -1.678 -14.885 27.058 1.00 33.44 318 ARG A N 1
ATOM 2436 C CA . ARG A 1 318 ? -1.870 -16.295 27.430 1.00 33.44 318 ARG A CA 1
ATOM 2437 C C . ARG A 1 318 ? -0.772 -17.070 26.724 1.00 33.44 318 ARG A C 1
ATOM 2439 O O . ARG A 1 318 ? -0.759 -17.139 25.498 1.00 33.44 318 ARG A O 1
ATOM 2446 N N . GLU A 1 319 ? 0.155 -17.589 27.514 1.00 32.84 319 GLU A N 1
ATOM 2447 C CA . GLU A 1 319 ? 1.249 -18.450 27.079 1.00 32.84 319 GLU A CA 1
ATOM 2448 C C . GLU A 1 319 ? 0.740 -19.560 26.148 1.00 32.84 319 GLU A C 1
ATOM 2450 O O . GLU A 1 319 ? -0.262 -20.235 26.414 1.00 32.84 319 GLU A O 1
ATOM 2455 N N . CYS A 1 320 ? 1.435 -19.755 25.030 1.00 31.50 320 CYS A N 1
ATOM 2456 C CA . CYS A 1 320 ? 1.162 -20.840 24.103 1.00 31.50 320 CYS A CA 1
ATOM 2457 C C . CYS A 1 320 ? 1.507 -22.184 24.769 1.00 31.50 320 CYS A C 1
ATOM 2459 O O . CYS A 1 320 ? 2.665 -22.596 24.804 1.00 31.50 320 CYS A O 1
ATOM 2461 N N . ARG A 1 321 ? 0.498 -22.910 25.270 1.00 34.50 321 ARG A N 1
ATOM 2462 C CA . ARG A 1 321 ? 0.663 -24.252 25.872 1.00 34.50 321 ARG A CA 1
ATOM 2463 C C . ARG A 1 321 ? 1.213 -25.325 24.918 1.00 34.50 321 ARG A C 1
ATOM 2465 O O . ARG A 1 321 ? 1.560 -26.405 25.381 1.00 34.50 321 ARG A O 1
ATOM 2472 N N . VAL A 1 322 ? 1.328 -25.047 23.616 1.00 36.47 322 VAL A N 1
ATOM 2473 C CA . VAL A 1 322 ? 1.936 -25.971 22.637 1.00 36.47 322 VAL A CA 1
ATOM 2474 C C . VAL A 1 322 ? 3.449 -26.098 22.855 1.00 36.47 322 VAL A C 1
ATOM 2476 O O . VAL A 1 322 ? 3.998 -27.177 22.663 1.00 36.47 322 VAL A O 1
ATOM 2479 N N . CYS A 1 323 ? 4.117 -25.045 23.335 1.00 34.72 323 CYS A N 1
ATOM 2480 C CA . CYS A 1 323 ? 5.565 -25.061 23.566 1.00 34.72 323 CYS A CA 1
ATOM 2481 C C . CYS A 1 323 ? 5.968 -25.720 24.900 1.00 34.72 323 CYS A C 1
ATOM 2483 O O . CYS A 1 323 ? 7.122 -26.090 25.068 1.00 34.72 323 CYS A O 1
ATOM 2485 N N . LEU A 1 324 ? 5.031 -25.884 25.842 1.00 35.28 324 LEU A N 1
ATOM 2486 C CA . LEU A 1 324 ? 5.289 -26.415 27.192 1.00 35.28 324 LEU A CA 1
ATOM 2487 C C . LEU A 1 324 ? 5.188 -27.946 27.298 1.00 35.28 324 LEU A C 1
ATOM 2489 O O . LEU A 1 324 ? 5.537 -28.506 28.331 1.00 35.28 324 LEU A O 1
ATOM 2493 N N . MET A 1 325 ? 4.699 -28.626 26.259 1.00 30.36 325 MET A N 1
ATOM 2494 C CA . MET A 1 325 ? 4.453 -30.078 26.287 1.00 30.36 325 MET A CA 1
ATOM 2495 C C . MET A 1 325 ? 5.531 -30.888 25.542 1.00 30.36 325 MET A C 1
ATOM 2497 O O . MET A 1 325 ? 5.447 -32.113 25.499 1.00 30.36 325 MET A O 1
ATOM 2501 N N . ALA A 1 326 ? 6.542 -30.228 24.965 1.00 35.25 326 ALA A N 1
ATOM 2502 C CA . ALA A 1 326 ? 7.654 -30.876 24.273 1.00 35.25 326 ALA A CA 1
ATOM 2503 C C . ALA A 1 326 ? 8.877 -30.999 25.207 1.00 35.25 326 ALA A C 1
ATOM 2505 O O . ALA A 1 326 ? 9.684 -30.086 25.315 1.00 35.25 326 ALA A O 1
ATOM 2506 N N . GLU A 1 327 ? 8.969 -32.164 25.854 1.00 31.69 327 GLU A N 1
ATOM 2507 C CA . GLU A 1 327 ? 10.097 -32.724 26.624 1.00 31.69 327 GLU A CA 1
ATOM 2508 C C . GLU A 1 327 ? 10.486 -32.073 27.976 1.00 31.69 327 GLU A C 1
ATOM 2510 O O . GLU A 1 327 ? 10.921 -30.926 28.020 1.00 31.69 327 GLU A O 1
ATOM 2515 N N . PRO A 1 328 ? 10.486 -32.833 29.098 1.00 34.31 328 PRO A N 1
ATOM 2516 C CA . PRO A 1 328 ? 10.868 -32.316 30.421 1.00 34.31 328 PRO A CA 1
ATOM 2517 C C . PRO A 1 328 ? 12.346 -31.917 30.586 1.00 34.31 328 PRO A C 1
ATOM 2519 O O . PRO A 1 328 ? 12.707 -31.430 31.651 1.00 34.31 328 PRO A O 1
ATOM 2522 N N . ASN A 1 329 ? 13.212 -32.150 29.589 1.00 35.88 329 ASN A N 1
ATOM 2523 C CA . ASN A 1 329 ? 14.669 -31.982 29.711 1.00 35.88 329 ASN A CA 1
ATOM 2524 C C . ASN A 1 329 ? 15.346 -31.277 28.521 1.00 35.88 329 ASN A C 1
ATOM 2526 O O . ASN A 1 329 ? 16.578 -31.243 28.450 1.00 35.88 329 ASN A O 1
ATOM 2530 N N . ALA A 1 330 ? 14.592 -30.671 27.601 1.00 30.92 330 ALA A N 1
ATOM 2531 C CA . ALA A 1 330 ? 15.203 -29.820 26.589 1.00 30.92 330 ALA A CA 1
ATOM 2532 C C . ALA A 1 330 ? 15.687 -28.522 27.259 1.00 30.92 330 ALA A C 1
ATOM 2534 O O . ALA A 1 330 ? 14.891 -27.711 27.734 1.00 30.92 330 ALA A O 1
ATOM 2535 N N . ARG A 1 331 ? 17.011 -28.313 27.315 1.00 26.78 331 ARG A N 1
ATOM 2536 C CA . ARG A 1 331 ? 17.583 -26.990 27.602 1.00 26.78 331 ARG A CA 1
ATOM 2537 C C . ARG A 1 331 ? 16.909 -25.990 26.667 1.00 26.78 331 ARG A C 1
ATOM 2539 O O . ARG A 1 331 ? 16.989 -26.154 25.453 1.00 26.78 331 ARG A O 1
ATOM 2546 N N . LEU A 1 332 ? 16.264 -24.980 27.249 1.00 28.16 332 LEU A N 1
ATOM 2547 C CA . LEU A 1 332 ? 15.732 -23.810 26.558 1.00 28.16 332 LEU A CA 1
ATOM 2548 C C . LEU A 1 332 ? 16.813 -23.243 25.628 1.00 28.16 332 LEU A C 1
ATOM 2550 O O . LEU A 1 332 ? 17.689 -22.503 26.069 1.00 28.16 332 LEU A O 1
ATOM 2554 N N . MET A 1 333 ? 16.765 -23.595 24.344 1.00 23.66 333 MET A N 1
ATOM 2555 C CA . MET A 1 333 ? 17.312 -22.726 23.316 1.00 23.66 333 MET A CA 1
ATOM 2556 C C . MET A 1 333 ? 16.258 -21.643 23.095 1.00 23.66 333 MET A C 1
ATOM 2558 O O . MET A 1 333 ? 15.140 -21.967 22.685 1.00 23.66 333 MET A O 1
ATOM 2562 N N . PRO A 1 334 ? 16.563 -20.372 23.401 1.00 26.84 334 PRO A N 1
ATOM 2563 C CA . PRO A 1 334 ? 15.655 -19.291 23.088 1.00 26.84 334 PRO A CA 1
ATOM 2564 C C . PRO A 1 334 ? 15.526 -19.261 21.570 1.00 26.84 334 PRO A C 1
ATOM 2566 O O . PRO A 1 334 ? 16.509 -19.036 20.864 1.00 26.84 334 PRO A O 1
ATOM 2569 N N . CYS A 1 335 ? 14.330 -19.524 21.042 1.00 29.16 335 CYS A N 1
ATOM 2570 C CA . CYS A 1 335 ? 14.095 -19.221 19.642 1.00 29.16 335 CYS A CA 1
ATOM 2571 C C . CYS A 1 335 ? 14.302 -17.706 19.492 1.00 29.16 335 CYS A C 1
ATOM 2573 O O . CYS A 1 335 ? 13.637 -16.922 20.170 1.00 29.16 335 CYS A O 1
ATOM 2575 N N . GLN A 1 336 ? 15.213 -17.278 18.619 1.00 33.00 336 GLN A N 1
ATOM 2576 C CA . GLN A 1 336 ? 15.480 -15.857 18.345 1.00 33.00 336 GLN A CA 1
ATOM 2577 C C . GLN A 1 336 ? 14.290 -15.126 17.678 1.00 33.00 336 GLN A C 1
ATOM 2579 O O . GLN A 1 336 ? 14.417 -13.996 17.234 1.00 33.00 336 GLN A O 1
ATOM 2584 N N . HIS A 1 337 ? 13.107 -15.749 17.629 1.00 36.91 337 HIS A N 1
ATOM 2585 C CA . HIS A 1 337 ? 11.934 -15.292 16.884 1.00 36.91 337 HIS A CA 1
ATOM 2586 C C . HIS A 1 337 ? 10.662 -15.231 17.744 1.00 36.91 337 HIS A C 1
ATOM 2588 O O . HIS A 1 337 ? 9.554 -15.410 17.237 1.00 36.91 337 HIS A O 1
ATOM 2594 N N . ALA A 1 338 ? 10.795 -14.952 19.046 1.00 30.80 338 ALA A N 1
ATOM 2595 C CA . ALA A 1 338 ? 9.669 -14.860 19.986 1.00 30.80 338 ALA A CA 1
ATOM 2596 C C . ALA A 1 338 ? 8.592 -13.809 19.605 1.00 30.80 338 ALA A C 1
ATOM 2598 O O . ALA A 1 338 ? 7.513 -13.802 20.192 1.00 30.80 338 ALA A O 1
ATOM 2599 N N . VAL A 1 339 ? 8.835 -12.972 18.590 1.00 34.38 339 VAL A N 1
ATOM 2600 C CA . VAL A 1 339 ? 7.894 -11.961 18.074 1.00 34.38 339 VAL A CA 1
ATOM 2601 C C . VAL A 1 339 ? 6.955 -12.511 16.978 1.00 34.38 339 VAL A C 1
ATOM 2603 O O . VAL A 1 339 ? 5.895 -11.941 16.731 1.00 34.38 339 VAL A O 1
ATOM 2606 N N . VAL A 1 340 ? 7.258 -13.654 16.346 1.00 34.16 340 VAL A N 1
ATOM 2607 C CA . VAL A 1 340 ? 6.558 -14.077 15.108 1.00 34.16 340 VAL A CA 1
ATOM 2608 C C . VAL A 1 340 ? 5.387 -15.053 15.335 1.00 34.16 340 VAL A C 1
ATOM 2610 O O . VAL A 1 340 ? 4.591 -15.301 14.431 1.00 34.16 340 VAL A O 1
ATOM 2613 N N . CYS A 1 341 ? 5.158 -15.561 16.547 1.00 30.95 341 CYS A N 1
ATOM 2614 C CA . CYS A 1 341 ? 4.092 -16.550 16.784 1.00 30.95 341 CYS A CA 1
ATOM 2615 C C . CYS A 1 341 ? 2.723 -15.936 17.161 1.00 30.95 341 CYS A C 1
ATOM 2617 O O . CYS A 1 341 ? 2.048 -16.412 18.071 1.00 30.95 341 CYS A O 1
ATOM 2619 N N . VAL A 1 342 ? 2.285 -14.879 16.464 1.00 33.56 342 VAL A N 1
ATOM 2620 C CA . VAL A 1 342 ? 0.898 -14.353 16.559 1.00 33.56 342 VAL A CA 1
ATOM 2621 C C . VAL A 1 342 ? -0.003 -14.926 15.454 1.00 33.56 342 VAL A C 1
ATOM 2623 O O . VAL A 1 342 ? -1.231 -14.893 15.539 1.00 33.56 342 VAL A O 1
ATOM 2626 N N . ILE A 1 343 ? 0.586 -15.561 14.442 1.00 42.06 343 ILE A N 1
ATOM 2627 C CA . ILE A 1 343 ? -0.137 -16.298 13.409 1.00 42.06 343 ILE A CA 1
ATOM 2628 C C . ILE A 1 343 ? 0.276 -17.756 13.549 1.00 42.06 343 ILE A C 1
ATOM 2630 O O . ILE A 1 343 ? 1.377 -18.053 13.124 1.00 42.06 343 ILE A O 1
ATOM 2634 N N . CYS A 1 344 ? -0.547 -18.644 14.135 1.00 37.81 344 CYS A N 1
ATOM 2635 C CA . CYS A 1 344 ? -0.538 -20.091 13.810 1.00 37.81 344 CYS A CA 1
ATOM 2636 C C . CYS A 1 344 ? -1.508 -20.954 14.651 1.00 37.81 344 CYS A C 1
ATOM 2638 O O . CYS A 1 344 ? -1.110 -21.884 15.342 1.00 37.81 344 CYS A O 1
ATOM 2640 N N . ALA A 1 345 ? -2.820 -20.745 14.511 1.00 35.50 345 ALA A N 1
ATOM 2641 C CA . ALA A 1 345 ? -3.781 -21.833 14.770 1.00 35.50 345 ALA A CA 1
ATOM 2642 C C . ALA A 1 345 ? -4.968 -21.778 13.802 1.00 35.50 345 ALA A C 1
ATOM 2644 O O . ALA A 1 345 ? -5.299 -22.765 13.146 1.00 35.50 345 ALA A O 1
ATOM 2645 N N . ALA A 1 346 ? -5.561 -20.593 13.635 1.00 35.91 346 ALA A N 1
ATOM 2646 C CA . ALA A 1 346 ? -6.661 -20.379 12.694 1.00 35.91 346 ALA A CA 1
ATOM 2647 C C . ALA A 1 346 ? -6.198 -20.382 11.223 1.00 35.91 346 ALA A C 1
ATOM 2649 O O . ALA A 1 346 ? -6.893 -20.921 10.363 1.00 35.91 346 ALA A O 1
ATOM 2650 N N . GLU A 1 347 ? -5.008 -19.839 10.948 1.00 36.66 347 GLU A N 1
ATOM 2651 C CA . GLU A 1 347 ? -4.444 -19.759 9.593 1.00 36.66 347 GLU A CA 1
ATOM 2652 C C . GLU A 1 347 ? -3.758 -21.075 9.167 1.00 36.66 347 GLU A C 1
ATOM 2654 O O . GLU A 1 347 ? -3.879 -21.487 8.014 1.00 36.66 347 GLU A O 1
ATOM 2659 N N . LEU A 1 348 ? -3.177 -21.829 10.115 1.00 41.56 348 LEU A N 1
ATOM 2660 C CA . LEU A 1 348 ? -2.686 -23.198 9.872 1.00 41.56 348 LEU A CA 1
ATOM 2661 C C . LEU A 1 348 ? -3.817 -24.178 9.536 1.00 41.56 348 LEU A C 1
ATOM 2663 O O . LEU A 1 348 ? -3.654 -25.036 8.670 1.00 41.56 348 LEU A O 1
ATOM 2667 N N . LYS A 1 349 ? -4.993 -24.026 10.165 1.00 38.53 349 LYS A N 1
ATOM 2668 C CA . LYS A 1 349 ? -6.183 -24.835 9.852 1.00 38.53 349 LYS A CA 1
ATOM 2669 C C . LYS A 1 349 ? -6.723 -24.595 8.439 1.00 38.53 349 LYS A C 1
ATOM 2671 O O . LYS A 1 349 ? -7.320 -25.504 7.870 1.00 38.53 349 LYS A O 1
ATOM 2676 N N . ARG A 1 350 ? -6.527 -23.400 7.866 1.00 40.94 350 ARG A N 1
ATOM 2677 C CA . ARG A 1 350 ? -7.026 -23.054 6.522 1.00 40.94 350 ARG A CA 1
ATOM 2678 C C . ARG A 1 350 ? -6.174 -23.608 5.386 1.00 40.94 350 ARG A C 1
ATOM 2680 O O . ARG A 1 350 ? -6.723 -23.889 4.327 1.00 40.94 350 ARG A O 1
ATOM 2687 N N . ARG A 1 351 ? -4.857 -23.746 5.573 1.00 41.75 351 ARG A N 1
ATOM 2688 C CA . ARG A 1 351 ? -3.928 -23.925 4.443 1.00 41.75 351 ARG A CA 1
ATOM 2689 C C . ARG A 1 351 ? -3.552 -25.371 4.108 1.00 41.75 351 ARG A C 1
ATOM 2691 O O . ARG A 1 351 ? -3.042 -25.587 3.018 1.00 41.75 351 ARG A O 1
ATOM 2698 N N . ARG A 1 352 ? -3.783 -26.365 4.986 1.00 42.16 352 ARG A N 1
ATOM 2699 C CA . ARG A 1 352 ? -3.315 -27.772 4.806 1.00 42.16 352 ARG A CA 1
ATOM 2700 C C . ARG A 1 352 ? -1.836 -27.893 4.363 1.00 42.16 352 ARG A C 1
ATOM 2702 O O . ARG A 1 352 ? -1.427 -28.915 3.820 1.00 42.16 352 ARG A O 1
ATOM 2709 N N . GLN A 1 353 ? -1.027 -26.867 4.600 1.00 41.91 353 GLN A N 1
ATOM 2710 C CA . GLN A 1 353 ? 0.391 -26.799 4.270 1.00 41.91 353 GLN A CA 1
ATOM 2711 C C . GLN A 1 353 ? 1.144 -26.430 5.548 1.00 41.91 353 GLN A C 1
ATOM 2713 O O . GLN A 1 353 ? 0.603 -25.735 6.410 1.00 41.91 353 GLN A O 1
ATOM 2718 N N . GLY A 1 354 ? 2.346 -26.986 5.704 1.00 43.78 354 GLY A N 1
ATOM 2719 C CA . GLY A 1 354 ? 3.161 -26.828 6.906 1.00 43.78 354 GLY A CA 1
ATOM 2720 C C . GLY A 1 354 ? 3.525 -25.373 7.211 1.00 43.78 354 GLY A C 1
ATOM 2721 O O . GLY A 1 354 ? 3.374 -24.482 6.378 1.00 43.78 354 GLY A O 1
ATOM 2722 N N . CYS A 1 355 ? 4.023 -25.157 8.426 1.00 39.38 355 CYS A N 1
ATOM 2723 C CA . CYS A 1 355 ? 4.576 -23.886 8.896 1.00 39.38 355 CYS A CA 1
ATOM 2724 C C . CYS A 1 355 ? 5.646 -23.368 7.907 1.00 39.38 355 CYS A C 1
ATOM 2726 O O . CYS A 1 355 ? 6.666 -24.040 7.747 1.00 39.38 355 CYS A O 1
ATOM 2728 N N . PRO A 1 356 ? 5.466 -22.207 7.249 1.00 36.84 356 PRO A N 1
ATOM 2729 C CA . PRO A 1 356 ? 6.401 -21.736 6.220 1.00 36.84 356 PRO A CA 1
ATOM 2730 C C . PRO A 1 356 ? 7.761 -21.300 6.789 1.00 36.84 356 PRO A C 1
ATOM 2732 O O . PRO A 1 356 ? 8.749 -21.303 6.065 1.00 36.84 356 PRO A O 1
ATOM 2735 N N . ILE A 1 357 ? 7.826 -20.995 8.088 1.00 37.09 357 ILE A N 1
ATOM 2736 C CA . ILE A 1 357 ? 9.047 -20.548 8.776 1.00 37.09 357 ILE A CA 1
ATOM 2737 C C . ILE A 1 357 ? 9.832 -21.740 9.343 1.00 37.09 357 ILE A C 1
ATOM 2739 O O . ILE A 1 357 ? 11.048 -21.811 9.227 1.00 37.09 357 ILE A O 1
ATOM 2743 N N . CYS A 1 358 ? 9.133 -22.718 9.921 1.00 39.28 358 CYS A N 1
ATOM 2744 C CA . CYS A 1 358 ? 9.740 -23.848 10.625 1.00 39.28 358 CYS A CA 1
ATOM 2745 C C . CYS A 1 358 ? 9.696 -25.182 9.854 1.00 39.28 358 CYS A C 1
ATOM 2747 O O . CYS A 1 358 ? 10.217 -26.184 10.330 1.00 39.28 358 CYS A O 1
ATOM 2749 N N . ARG A 1 359 ? 9.074 -25.218 8.665 1.00 39.97 359 ARG A N 1
ATOM 2750 C CA . ARG A 1 359 ? 8.973 -26.367 7.736 1.00 39.97 359 ARG A CA 1
ATOM 2751 C C . ARG A 1 359 ? 8.390 -27.678 8.307 1.00 39.97 359 ARG A C 1
ATOM 2753 O O . ARG A 1 359 ? 8.387 -28.689 7.603 1.00 39.97 359 ARG A O 1
ATOM 2760 N N . VAL A 1 360 ? 7.821 -27.675 9.516 1.00 35.62 360 VAL A N 1
ATOM 2761 C CA . VAL A 1 360 ? 7.127 -28.840 10.102 1.00 35.62 360 VAL A CA 1
ATOM 2762 C C . VAL A 1 360 ? 5.879 -29.181 9.277 1.00 35.62 360 VAL A C 1
ATOM 2764 O O . VAL A 1 360 ? 5.016 -28.325 9.046 1.00 35.62 360 VAL A O 1
ATOM 2767 N N . ARG A 1 361 ? 5.774 -30.437 8.821 1.00 33.00 361 ARG A N 1
ATOM 2768 C CA . ARG A 1 361 ? 4.600 -30.963 8.103 1.00 33.00 361 ARG A CA 1
ATOM 2769 C C . ARG A 1 361 ? 3.628 -31.593 9.101 1.00 33.00 361 ARG A C 1
ATOM 2771 O O . ARG A 1 361 ? 4.039 -32.299 10.006 1.00 33.00 361 ARG A O 1
ATOM 2778 N N . ILE A 1 362 ? 2.323 -31.429 8.872 1.00 37.81 362 ILE A N 1
ATOM 2779 C CA . ILE A 1 362 ? 1.247 -32.024 9.699 1.00 37.81 362 ILE A CA 1
ATOM 2780 C C . ILE A 1 362 ? 1.225 -33.574 9.624 1.00 37.81 362 ILE A C 1
ATOM 2782 O O . ILE A 1 362 ? 0.497 -34.220 10.365 1.00 37.81 362 ILE A O 1
ATOM 2786 N N . ARG A 1 363 ? 2.036 -34.201 8.759 1.00 34.47 363 ARG A N 1
ATOM 2787 C CA . ARG A 1 363 ? 2.007 -35.653 8.509 1.00 34.47 363 ARG A CA 1
ATOM 2788 C C . ARG A 1 363 ? 2.663 -36.539 9.577 1.00 34.47 363 ARG A C 1
ATOM 2790 O O . ARG A 1 363 ? 2.591 -37.750 9.423 1.00 34.47 363 ARG A O 1
ATOM 2797 N N . ASP A 1 364 ? 3.199 -35.974 10.656 1.00 33.47 364 ASP A N 1
ATOM 2798 C CA . ASP A 1 364 ? 3.781 -36.763 11.756 1.00 33.47 364 ASP A CA 1
ATOM 2799 C C . ASP A 1 364 ? 2.816 -36.977 12.938 1.00 33.47 364 ASP A C 1
ATOM 2801 O O . ASP A 1 364 ? 3.184 -37.573 13.947 1.00 33.47 364 ASP A O 1
ATOM 2805 N N . PHE A 1 365 ? 1.558 -36.538 12.823 1.00 33.38 365 PHE A N 1
ATOM 2806 C CA . PHE A 1 365 ? 0.515 -36.862 13.795 1.00 33.38 365 PHE A CA 1
ATOM 2807 C C . PHE A 1 365 ? -0.402 -37.941 13.222 1.00 33.38 365 PHE A C 1
ATOM 2809 O O . PHE A 1 365 ? -1.168 -37.682 12.295 1.00 33.38 365 PHE A O 1
ATOM 2816 N N . ASN A 1 366 ? -0.296 -39.152 13.775 1.00 29.88 366 ASN A N 1
ATOM 2817 C CA . ASN A 1 366 ? -1.124 -40.297 13.406 1.00 29.88 366 ASN A CA 1
ATOM 2818 C C . ASN A 1 366 ? -2.615 -39.931 13.396 1.00 29.88 366 ASN A C 1
ATOM 2820 O O . ASN A 1 366 ? -3.169 -39.417 14.371 1.00 29.88 366 ASN A O 1
ATOM 2824 N N . GLU A 1 367 ? -3.254 -40.237 12.271 1.00 35.56 367 GLU A N 1
ATOM 2825 C CA . GLU A 1 367 ? -4.696 -40.208 12.089 1.00 35.56 367 GLU A CA 1
ATOM 2826 C C . GLU A 1 367 ? -5.339 -41.251 13.015 1.00 35.56 367 GLU A C 1
ATOM 2828 O O . GLU A 1 367 ? -5.114 -42.449 12.869 1.00 35.56 367 GLU A O 1
ATOM 2833 N N . GLY A 1 368 ? -6.146 -40.789 13.971 1.00 32.62 368 GLY A N 1
ATOM 2834 C CA . GLY A 1 368 ? -7.022 -41.646 14.770 1.00 32.62 368 GLY A CA 1
ATOM 2835 C C . GLY A 1 368 ? -6.780 -41.540 16.266 1.00 32.62 368 GLY A C 1
ATOM 2836 O O . GLY A 1 368 ? -6.014 -42.319 16.814 1.00 32.62 368 GLY A O 1
ATOM 2837 N N . THR A 1 369 ? -7.432 -40.567 16.914 1.00 30.66 369 THR A N 1
ATOM 2838 C CA . THR A 1 369 ? -7.942 -40.599 18.312 1.00 30.66 369 THR A CA 1
ATOM 2839 C C . THR A 1 369 ? -8.290 -39.176 18.777 1.00 30.66 369 THR A C 1
ATOM 2841 O O . THR A 1 369 ? -7.648 -38.619 19.656 1.00 30.66 369 THR A O 1
ATOM 2844 N N . TRP A 1 370 ? -9.303 -38.540 18.177 1.00 29.23 370 TRP A N 1
ATOM 2845 C CA . TRP A 1 370 ? -9.868 -37.289 18.731 1.00 29.23 370 TRP A CA 1
ATOM 2846 C C . TRP A 1 370 ? -11.404 -37.241 18.726 1.00 29.23 370 TRP A C 1
ATOM 2848 O O . TRP A 1 370 ? -11.992 -36.201 19.015 1.00 29.23 370 TRP A O 1
ATOM 2858 N N . GLU A 1 371 ? -12.071 -38.364 18.459 1.00 28.98 371 GLU A N 1
ATOM 2859 C CA . GLU A 1 371 ? -13.481 -38.536 18.813 1.00 28.98 371 GLU A CA 1
ATOM 2860 C C . GLU A 1 371 ? -13.535 -39.144 20.227 1.00 28.98 371 GLU A C 1
ATOM 2862 O O . GLU A 1 371 ? -12.923 -40.182 20.461 1.00 28.98 371 GLU A O 1
ATOM 2867 N N . ASN A 1 372 ? -14.254 -38.491 21.152 1.00 28.09 372 ASN A N 1
ATOM 2868 C CA . ASN A 1 372 ? -14.607 -38.932 22.523 1.00 28.09 372 ASN A CA 1
ATOM 2869 C C . ASN A 1 372 ? -13.800 -38.475 23.760 1.00 28.09 372 ASN A C 1
ATOM 2871 O O . ASN A 1 372 ? -13.808 -39.185 24.762 1.00 28.09 372 ASN A O 1
ATOM 2875 N N . THR A 1 373 ? -13.233 -37.262 23.810 1.00 25.23 373 THR A N 1
ATOM 2876 C CA . THR A 1 373 ? -12.703 -36.720 25.097 1.00 25.23 373 THR A CA 1
ATOM 2877 C C . THR A 1 373 ? -13.016 -35.252 25.421 1.00 25.23 373 THR A C 1
ATOM 2879 O O . THR A 1 373 ? -12.417 -34.692 26.331 1.00 25.23 373 THR A O 1
ATOM 2882 N N . PHE A 1 374 ? -14.011 -34.627 24.779 1.00 28.58 374 PHE A N 1
ATOM 2883 C CA . PHE A 1 374 ? -14.506 -33.290 25.183 1.00 28.58 374 PHE A CA 1
ATOM 2884 C C . PHE A 1 374 ? -15.894 -33.304 25.842 1.00 28.58 374 PHE A C 1
ATOM 2886 O O . PHE A 1 374 ? -16.561 -32.274 25.918 1.00 28.58 374 PHE A O 1
ATOM 2893 N N . ALA A 1 375 ? -16.327 -34.455 26.359 1.00 28.77 375 ALA A N 1
ATOM 2894 C CA . ALA A 1 375 ? -17.350 -34.477 27.394 1.00 28.77 375 ALA A CA 1
ATOM 2895 C C . ALA A 1 375 ? -16.652 -34.229 28.742 1.00 28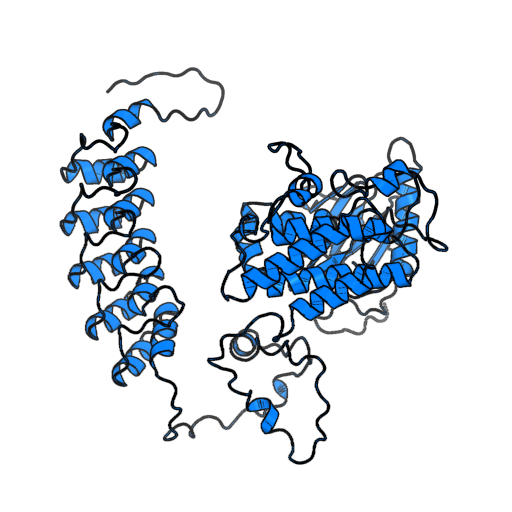.77 375 ALA A C 1
ATOM 2897 O O . ALA A 1 375 ? -15.894 -35.074 29.207 1.00 28.77 375 ALA A O 1
ATOM 2898 N N . ASN A 1 376 ? -16.938 -33.074 29.345 1.00 29.95 376 ASN A N 1
ATOM 2899 C CA . ASN A 1 376 ? -16.566 -32.656 30.705 1.00 29.95 376 ASN A CA 1
ATOM 2900 C C . ASN A 1 376 ? -15.127 -32.130 30.871 1.00 29.95 376 ASN A C 1
ATOM 2902 O O . ASN A 1 376 ? -14.199 -32.860 31.204 1.00 29.95 376 ASN A O 1
ATOM 2906 N N . GLY A 1 377 ? -14.961 -30.815 30.707 1.00 26.33 377 GLY A N 1
ATOM 2907 C CA . GLY A 1 377 ? -13.726 -30.108 31.049 1.00 26.33 377 GLY A CA 1
ATOM 2908 C C . GLY A 1 377 ? -13.829 -28.619 30.736 1.00 26.33 377 GLY A C 1
ATOM 2909 O O . GLY A 1 377 ? -13.534 -28.187 29.627 1.00 26.33 377 GLY A O 1
ATOM 2910 N N . GLU A 1 378 ? -14.300 -27.852 31.712 1.00 34.50 378 GLU A N 1
ATOM 2911 C CA . GLU A 1 378 ? -14.567 -26.414 31.674 1.00 34.50 378 GLU A CA 1
ATOM 2912 C C . GLU A 1 378 ? -13.355 -25.586 31.197 1.00 34.50 378 GLU A C 1
ATOM 2914 O O . GLU A 1 378 ? -12.396 -25.354 31.932 1.00 34.50 378 GLU A O 1
ATOM 2919 N N . THR A 1 379 ? -13.407 -25.064 29.967 1.00 32.44 379 THR A N 1
ATOM 2920 C CA . THR A 1 379 ? -12.587 -23.913 29.569 1.00 32.44 379 THR A CA 1
ATOM 2921 C C . THR A 1 379 ? -13.334 -22.639 29.941 1.00 32.44 379 THR A C 1
ATOM 2923 O O . THR A 1 379 ? -14.348 -22.317 29.325 1.00 32.44 379 THR A O 1
ATOM 2926 N N . GLY A 1 380 ? -12.826 -21.892 30.922 1.00 38.19 380 GLY A N 1
ATOM 2927 C CA . GLY A 1 380 ? -13.344 -20.584 31.343 1.00 38.19 380 GLY A CA 1
ATOM 2928 C C . GLY A 1 380 ? -13.155 -19.453 30.317 1.00 38.19 380 GLY A C 1
ATOM 2929 O O . GLY A 1 380 ? -12.712 -18.362 30.673 1.00 38.19 380 GLY A O 1
ATOM 2930 N N . GLU A 1 381 ? -13.445 -19.688 29.036 1.00 44.66 381 GLU A N 1
ATOM 2931 C CA . GLU A 1 381 ? -13.648 -18.631 28.044 1.00 44.66 381 GLU A CA 1
ATOM 2932 C C . GLU A 1 381 ? -15.147 -18.476 27.783 1.00 44.66 381 GLU A C 1
ATOM 2934 O O . GLU A 1 381 ? -15.834 -19.433 27.437 1.00 44.66 381 GLU A O 1
ATOM 2939 N N . SER A 1 382 ? -15.662 -17.257 27.969 1.00 53.94 382 SER A N 1
ATOM 2940 C CA . SER A 1 382 ? -17.066 -16.941 27.700 1.00 53.94 382 SER A CA 1
ATOM 2941 C C . SER A 1 382 ? -17.436 -17.343 26.260 1.00 53.94 382 SER A C 1
ATOM 2943 O O . SER A 1 382 ? -16.696 -16.982 25.344 1.00 53.94 382 SER A O 1
ATOM 2945 N N . PRO A 1 383 ? -18.576 -18.019 26.017 1.00 74.56 383 PRO A N 1
ATOM 2946 C CA . PRO A 1 383 ? -19.019 -18.427 24.675 1.00 74.56 383 PRO A CA 1
ATOM 2947 C C . PRO A 1 383 ? -19.355 -17.247 23.736 1.00 74.56 383 PRO A C 1
ATOM 2949 O O . PRO A 1 383 ? -19.617 -17.433 22.546 1.00 74.56 383 PRO A O 1
ATOM 2952 N N . ALA A 1 384 ? -19.325 -16.013 24.242 1.00 77.75 384 ALA A N 1
ATOM 2953 C CA . ALA A 1 384 ? -19.817 -14.821 23.560 1.00 77.75 384 ALA A CA 1
ATOM 2954 C C . ALA A 1 384 ? -19.038 -14.397 22.295 1.00 77.75 384 ALA A C 1
ATOM 2956 O O . ALA A 1 384 ? -19.677 -14.074 21.291 1.00 77.75 384 ALA A O 1
ATOM 2957 N N . PRO A 1 385 ? -17.691 -14.455 22.241 1.00 85.50 385 PRO A N 1
ATOM 2958 C CA . PRO A 1 385 ? -16.953 -14.205 21.001 1.00 85.50 385 PRO A CA 1
ATOM 2959 C C . PRO A 1 385 ? -17.239 -15.258 19.923 1.00 85.50 385 PRO A C 1
ATOM 2961 O O . PRO A 1 385 ? -17.355 -14.921 18.745 1.00 85.50 385 PRO A O 1
ATOM 2964 N N . ALA A 1 386 ? -17.409 -16.524 20.320 1.00 85.50 386 ALA A N 1
ATOM 2965 C CA . ALA A 1 386 ? -17.710 -17.608 19.390 1.00 85.50 386 ALA A CA 1
ATOM 2966 C C . ALA A 1 386 ? -19.077 -17.419 18.713 1.00 85.50 386 ALA A C 1
ATOM 2968 O O . ALA A 1 386 ? -19.229 -17.794 17.548 1.00 85.50 386 ALA A O 1
ATOM 2969 N N . LEU A 1 387 ? -20.040 -16.798 19.408 1.00 91.88 387 LEU A N 1
ATOM 2970 C CA . LEU A 1 387 ? -21.349 -16.461 18.849 1.00 91.88 387 LEU A CA 1
ATOM 2971 C C . LEU A 1 387 ? -21.222 -15.440 17.711 1.00 91.88 387 LEU A C 1
ATOM 2973 O O . LEU A 1 387 ? -21.825 -15.620 16.654 1.00 91.88 387 LEU A O 1
ATOM 2977 N N . VAL A 1 388 ? -20.417 -14.389 17.904 1.00 92.12 388 VAL A N 1
ATOM 2978 C CA . VAL A 1 388 ? -20.198 -13.340 16.892 1.00 92.12 388 VAL A CA 1
ATOM 2979 C C . VAL A 1 388 ? -19.537 -13.920 15.638 1.00 92.12 388 VAL A C 1
ATOM 2981 O O . VAL A 1 388 ? -19.986 -13.648 14.523 1.00 92.12 388 VAL A O 1
ATOM 2984 N N . ASP A 1 389 ? -18.523 -14.768 15.816 1.00 88.81 389 ASP A N 1
ATOM 2985 C CA . ASP A 1 389 ? -17.820 -15.434 14.716 1.00 88.81 389 ASP A CA 1
ATOM 2986 C C . ASP A 1 389 ? -18.721 -16.404 13.943 1.00 88.81 389 ASP A C 1
ATOM 2988 O O . ASP A 1 389 ? -18.715 -16.417 12.707 1.00 88.81 389 ASP A O 1
ATOM 2992 N N . ALA A 1 390 ? -19.494 -17.229 14.658 1.00 91.62 390 ALA A N 1
ATOM 2993 C CA . ALA A 1 390 ? -20.439 -18.160 14.049 1.00 91.62 390 ALA A CA 1
ATOM 2994 C C . ALA A 1 390 ? -21.509 -17.401 13.250 1.00 91.62 390 ALA A C 1
ATOM 2996 O O . ALA A 1 390 ? -21.806 -17.761 12.106 1.00 91.62 390 ALA A O 1
ATOM 2997 N N . ALA A 1 391 ? -22.002 -16.287 13.800 1.00 93.50 391 ALA A N 1
ATOM 2998 C CA . ALA A 1 391 ? -22.986 -15.445 13.142 1.00 93.50 391 ALA A CA 1
ATOM 2999 C C . ALA A 1 391 ? -22.453 -14.777 11.861 1.00 93.50 391 ALA A C 1
ATOM 3001 O O . ALA A 1 391 ? -23.159 -14.717 10.854 1.00 93.50 391 ALA A O 1
ATOM 3002 N N . GLU A 1 392 ? -21.196 -14.319 11.853 1.00 91.44 392 GLU A N 1
ATOM 3003 C CA . GLU A 1 392 ? -20.562 -13.754 10.654 1.00 91.44 392 GLU A CA 1
ATOM 3004 C C . GLU A 1 392 ? -20.363 -14.806 9.548 1.00 91.44 392 GLU A C 1
ATOM 3006 O O . GLU A 1 392 ? -20.582 -14.530 8.361 1.00 91.44 392 GLU A O 1
ATOM 3011 N N . ARG A 1 393 ? -19.968 -16.028 9.927 1.00 89.69 393 ARG A N 1
ATOM 3012 C CA . ARG A 1 393 ? -19.748 -17.137 8.985 1.00 89.69 393 ARG A CA 1
ATOM 3013 C C . ARG A 1 393 ? -21.048 -17.715 8.432 1.00 89.69 393 ARG A C 1
ATOM 3015 O O . ARG A 1 393 ? -21.024 -18.241 7.323 1.00 89.69 393 ARG A O 1
ATOM 3022 N N . GLY A 1 394 ? -22.166 -17.541 9.136 1.00 92.31 394 GLY A N 1
ATOM 3023 C CA . GLY A 1 394 ? -23.452 -18.131 8.765 1.00 92.31 394 GLY A CA 1
ATOM 3024 C C . GLY A 1 394 ? -23.648 -19.548 9.310 1.00 92.31 394 GLY A C 1
ATOM 3025 O O . GLY A 1 394 ? -24.408 -20.313 8.731 1.00 92.31 394 GLY A O 1
ATOM 3026 N N . ASP A 1 395 ? -22.942 -19.919 10.382 1.00 94.12 395 ASP A N 1
ATOM 3027 C CA . ASP A 1 395 ? -23.040 -21.246 10.997 1.00 94.12 395 ASP A CA 1
ATOM 3028 C C . ASP A 1 395 ? -24.235 -21.298 11.962 1.00 94.12 395 ASP A C 1
ATOM 3030 O O . ASP A 1 395 ? -24.109 -21.072 13.167 1.00 94.12 395 ASP A O 1
ATOM 3034 N N . THR A 1 396 ? -25.425 -21.536 11.407 1.00 94.00 396 THR A N 1
ATOM 3035 C CA . THR A 1 396 ? -26.695 -21.499 12.147 1.00 94.00 396 THR A CA 1
ATOM 3036 C C . THR A 1 396 ? -26.760 -22.533 13.272 1.00 94.00 396 THR A C 1
ATOM 3038 O O . THR A 1 396 ? -27.297 -22.227 14.336 1.00 94.00 396 THR A O 1
ATOM 3041 N N . ASN A 1 397 ? -26.203 -23.732 13.072 1.00 92.94 397 ASN A N 1
ATOM 3042 C CA . ASN A 1 397 ? -26.210 -24.782 14.096 1.00 92.94 397 ASN A CA 1
ATOM 3043 C C . ASN A 1 397 ? -25.356 -24.360 15.287 1.00 92.94 397 ASN A C 1
ATOM 3045 O O . ASN A 1 397 ? -25.854 -24.306 16.406 1.00 92.94 397 ASN A O 1
ATOM 3049 N N . LYS A 1 398 ? -24.126 -23.905 15.030 1.00 90.75 398 LYS A N 1
ATOM 3050 C CA . LYS A 1 398 ? -23.252 -23.414 16.093 1.00 90.75 398 LYS A CA 1
ATOM 3051 C C . LYS A 1 398 ? -23.823 -22.194 16.815 1.00 90.75 398 LYS A C 1
ATOM 3053 O O . LYS A 1 398 ? -23.652 -22.067 18.023 1.00 90.75 398 LYS A O 1
ATOM 3058 N N . VAL A 1 399 ? -24.504 -21.293 16.102 1.00 93.94 399 VAL A N 1
ATOM 3059 C CA . VAL A 1 399 ? -25.218 -20.168 16.728 1.00 93.94 399 VAL A CA 1
ATOM 3060 C C . VAL A 1 399 ? -26.294 -20.682 17.686 1.00 93.94 399 VAL A C 1
ATOM 3062 O O . VAL A 1 399 ? -26.338 -20.224 18.821 1.00 93.94 399 VAL A O 1
ATOM 3065 N N . ARG A 1 400 ? -27.127 -21.647 17.276 1.00 94.88 400 ARG A N 1
ATOM 3066 C CA . ARG A 1 400 ? -28.165 -22.232 18.143 1.00 94.88 400 ARG A CA 1
ATOM 3067 C C . ARG A 1 400 ? -27.570 -22.927 19.365 1.00 94.88 400 ARG A C 1
ATOM 3069 O O . ARG A 1 400 ? -28.052 -22.689 20.469 1.00 94.88 400 ARG A O 1
ATOM 3076 N N . ASP A 1 401 ? -26.507 -23.703 19.176 1.00 91.81 401 ASP A N 1
ATOM 3077 C CA . ASP A 1 401 ? -25.827 -24.406 20.265 1.00 91.81 401 ASP A CA 1
ATOM 3078 C C . ASP A 1 401 ? -25.269 -23.418 21.297 1.00 91.81 401 ASP A C 1
ATOM 3080 O O . ASP A 1 401 ? -25.485 -23.579 22.494 1.00 91.81 401 ASP A O 1
ATOM 3084 N N . LEU A 1 402 ? -24.615 -22.343 20.843 1.00 90.56 402 LEU A N 1
ATOM 3085 C CA . LEU A 1 402 ? -24.074 -21.303 21.725 1.00 90.56 402 LEU A CA 1
ATOM 3086 C C . LEU A 1 402 ? -25.175 -20.507 22.436 1.00 90.56 402 LEU A C 1
ATOM 3088 O O . LEU A 1 402 ? -25.021 -20.155 23.600 1.00 90.56 402 LEU A O 1
ATOM 3092 N N . LEU A 1 403 ? -26.297 -20.233 21.768 1.00 91.75 403 LEU A N 1
ATOM 3093 C CA . LEU A 1 403 ? -27.448 -19.582 22.403 1.00 91.75 403 LEU A CA 1
ATOM 3094 C C . LEU A 1 403 ? -28.059 -20.463 23.501 1.00 91.75 403 LEU A C 1
ATOM 3096 O O . LEU A 1 403 ? -28.438 -19.946 24.551 1.00 91.75 403 LEU A O 1
ATOM 3100 N N . ALA A 1 404 ? -28.083 -21.785 23.307 1.00 89.75 404 ALA A N 1
ATOM 3101 C CA . ALA A 1 404 ? -28.560 -22.731 24.312 1.00 89.75 404 ALA A CA 1
ATOM 3102 C C . ALA A 1 404 ? -27.692 -22.753 25.585 1.00 89.75 404 ALA A C 1
ATOM 3104 O O . ALA A 1 404 ? -28.191 -23.120 26.647 1.00 89.75 404 ALA A O 1
ATOM 3105 N N . THR A 1 405 ? -26.431 -22.302 25.528 1.00 87.44 405 THR A N 1
ATOM 3106 C CA . THR A 1 405 ? -25.568 -22.193 26.719 1.00 87.44 405 THR A CA 1
ATOM 3107 C C . THR A 1 405 ? -25.831 -20.939 27.564 1.00 87.44 405 THR A C 1
ATOM 3109 O O . THR A 1 405 ? -25.080 -20.681 28.501 1.00 87.44 405 THR A O 1
ATOM 3112 N N . GLY A 1 406 ? -26.828 -20.110 27.225 1.00 83.81 406 GLY A N 1
ATOM 3113 C CA . GLY A 1 406 ? -27.141 -18.878 27.964 1.00 83.81 406 GLY A CA 1
ATOM 3114 C C . GLY A 1 406 ? -26.150 -17.732 27.732 1.00 83.81 406 GLY A C 1
ATOM 3115 O O . GLY A 1 406 ? -26.004 -16.850 28.577 1.00 83.81 406 GLY A O 1
ATOM 3116 N N . VAL A 1 407 ? -25.437 -17.747 26.604 1.00 89.75 407 VAL A N 1
ATOM 3117 C CA . VAL A 1 407 ? -24.529 -16.662 26.214 1.00 89.75 407 VAL A CA 1
ATOM 3118 C C . VAL A 1 407 ? -25.282 -15.335 26.045 1.00 89.75 407 VAL A C 1
ATOM 3120 O O . VAL A 1 407 ? -26.409 -15.317 25.552 1.00 89.75 407 VAL A O 1
ATOM 3123 N N . ASP A 1 408 ? -24.653 -14.206 26.392 1.00 89.56 408 ASP A N 1
ATOM 3124 C CA . ASP A 1 408 ? -25.223 -12.887 26.091 1.00 89.56 408 ASP A CA 1
ATOM 3125 C C . ASP A 1 408 ? -25.319 -12.688 24.569 1.00 89.56 408 ASP A C 1
ATOM 3127 O O . ASP A 1 408 ? -24.328 -12.414 23.887 1.00 89.56 408 ASP A O 1
ATOM 3131 N N . VAL A 1 409 ? -26.537 -12.800 24.036 1.00 93.06 409 VAL A N 1
ATOM 3132 C CA . VAL A 1 409 ? -26.855 -12.599 22.615 1.00 93.06 409 VAL A CA 1
ATOM 3133 C C . VAL A 1 409 ? -26.487 -11.193 22.121 1.00 93.06 409 VAL A C 1
ATOM 3135 O O . VAL A 1 409 ? -26.205 -10.986 20.938 1.00 93.06 409 VAL A O 1
ATOM 3138 N N . ASN A 1 410 ? -26.441 -10.220 23.035 1.00 93.88 410 ASN A N 1
ATOM 3139 C CA . ASN A 1 410 ? -26.109 -8.828 22.765 1.00 93.88 410 ASN A CA 1
ATOM 3140 C C . ASN A 1 410 ? -24.637 -8.511 22.996 1.00 93.88 410 ASN A C 1
ATOM 3142 O O . ASN A 1 410 ? -24.252 -7.335 22.936 1.00 93.88 410 ASN A O 1
ATOM 3146 N N . TYR A 1 411 ? -23.814 -9.533 23.217 1.00 90.56 411 TYR A N 1
ATOM 3147 C CA . TYR A 1 411 ? -22.385 -9.368 23.352 1.00 90.56 411 TYR A CA 1
ATOM 3148 C C . TYR A 1 411 ? -21.794 -8.674 22.124 1.00 90.56 411 TYR A C 1
ATOM 3150 O O . TYR A 1 411 ? -22.096 -8.974 20.964 1.00 90.56 411 TYR A O 1
ATOM 3158 N N . SER A 1 412 ? -20.896 -7.742 22.404 1.00 86.12 412 SER A N 1
ATOM 3159 C CA . SER A 1 412 ? -19.990 -7.166 21.425 1.00 86.12 412 SER A CA 1
ATOM 3160 C C . SER A 1 412 ? -18.619 -7.089 22.064 1.00 86.12 412 SER A C 1
ATOM 3162 O O . SER A 1 412 ? -18.488 -6.576 23.178 1.00 86.12 412 SER A O 1
ATOM 3164 N N . LYS A 1 413 ? -17.597 -7.564 21.360 1.00 77.44 413 LYS A N 1
ATOM 3165 C CA . LYS A 1 413 ? -16.228 -7.541 21.865 1.00 77.44 413 LYS A CA 1
ATOM 3166 C C . LYS A 1 413 ? -15.747 -6.097 22.044 1.00 77.44 413 LYS A C 1
ATOM 3168 O O . LYS A 1 413 ? -15.947 -5.254 21.162 1.00 77.44 413 LYS A O 1
ATOM 3173 N N . ALA A 1 414 ? -15.104 -5.816 23.176 1.00 68.44 414 ALA A N 1
ATOM 3174 C CA . ALA A 1 414 ? -14.443 -4.534 23.404 1.00 68.44 414 ALA A CA 1
ATOM 3175 C C . ALA A 1 414 ? -13.425 -4.263 22.279 1.00 68.44 414 ALA A C 1
ATOM 3177 O O . ALA A 1 414 ? -12.753 -5.180 21.811 1.00 68.44 414 ALA A O 1
ATOM 3178 N N . GLY A 1 415 ? -13.374 -3.023 21.791 1.00 69.31 415 GLY A N 1
ATOM 3179 C CA . GLY A 1 415 ? -12.545 -2.642 20.640 1.00 69.31 415 GLY A CA 1
ATOM 3180 C C . GLY A 1 415 ? -13.151 -2.948 19.260 1.00 69.31 415 GLY A C 1
ATOM 3181 O O . GLY A 1 415 ? -12.767 -2.321 18.279 1.00 69.31 415 GLY A O 1
ATOM 3182 N N . GLU A 1 416 ? -14.185 -3.793 19.144 1.00 77.44 416 GLU A N 1
ATOM 3183 C CA . GLU A 1 416 ? -14.826 -4.106 17.849 1.00 77.44 416 GLU A CA 1
ATOM 3184 C C . GLU A 1 416 ? -16.005 -3.190 17.500 1.00 77.44 416 GLU A C 1
ATOM 3186 O O . GLU A 1 416 ? -16.974 -3.589 16.845 1.00 77.44 416 GLU A O 1
ATOM 3191 N N . LYS A 1 417 ? -15.920 -1.921 17.911 1.00 87.75 417 LYS A N 1
ATOM 3192 C CA . LYS A 1 417 ? -16.855 -0.860 17.500 1.00 87.75 417 LYS A CA 1
ATOM 3193 C C . LYS A 1 417 ? -18.330 -1.218 17.778 1.00 87.75 417 LYS A C 1
ATOM 3195 O O . LYS A 1 417 ? -19.221 -0.805 17.038 1.00 87.75 417 LYS A O 1
ATOM 3200 N N . GLY A 1 418 ? -18.596 -2.017 18.816 1.00 87.19 418 GLY A N 1
ATOM 3201 C CA . GLY A 1 418 ? -19.943 -2.449 19.210 1.00 87.19 418 GLY A CA 1
ATOM 3202 C C . GLY A 1 418 ? -20.637 -3.394 18.223 1.00 87.19 418 GLY A C 1
ATOM 3203 O O . GLY A 1 418 ? -21.863 -3.428 18.176 1.00 87.19 418 GLY A O 1
ATOM 3204 N N . ARG A 1 419 ? -19.891 -4.126 17.385 1.00 91.00 419 ARG A N 1
ATOM 3205 C CA . ARG A 1 419 ? -20.473 -5.087 16.437 1.00 91.00 419 ARG A CA 1
ATOM 3206 C C . ARG A 1 419 ? -20.977 -6.327 17.184 1.00 91.00 419 ARG A C 1
ATOM 3208 O O . ARG A 1 419 ? -20.181 -7.104 17.697 1.00 91.00 419 ARG A O 1
ATOM 3215 N N . THR A 1 420 ? -22.294 -6.504 17.224 1.00 96.38 420 THR A N 1
ATOM 3216 C CA . THR A 1 420 ? -22.949 -7.701 17.773 1.00 96.38 420 THR A CA 1
ATOM 3217 C C . THR A 1 420 ? -23.020 -8.827 16.741 1.00 96.38 420 THR A C 1
ATOM 3219 O O . THR A 1 420 ? -22.853 -8.593 15.537 1.00 96.38 420 THR A O 1
ATOM 3222 N N . ALA A 1 421 ? -23.343 -10.040 17.196 1.00 96.62 421 ALA A N 1
ATOM 3223 C CA . ALA A 1 421 ? -23.647 -11.172 16.320 1.00 96.62 421 ALA A CA 1
ATOM 3224 C C . ALA A 1 421 ? -24.750 -10.820 15.302 1.00 96.62 421 ALA A C 1
ATOM 3226 O O . ALA A 1 421 ? -24.594 -11.066 14.104 1.00 96.62 421 ALA A O 1
ATOM 3227 N N . LEU A 1 422 ? -25.812 -10.135 15.752 1.00 98.38 422 LEU A N 1
ATOM 3228 C CA . LEU A 1 422 ? -26.920 -9.715 14.890 1.00 98.38 422 LEU A CA 1
ATOM 3229 C C . LEU A 1 422 ? -26.467 -8.711 13.823 1.00 98.38 422 LEU A C 1
ATOM 3231 O O . LEU A 1 422 ? -26.840 -8.838 12.658 1.00 98.38 422 LEU A O 1
ATOM 3235 N N . TYR A 1 423 ? -25.619 -7.742 14.186 1.00 98.25 423 TYR A N 1
ATOM 3236 C CA . TYR A 1 423 ? -25.066 -6.786 13.224 1.00 98.25 423 TYR A CA 1
ATOM 3237 C C . TYR A 1 423 ? -24.236 -7.487 12.140 1.00 98.25 423 TYR A C 1
ATOM 3239 O O . TYR A 1 423 ? -24.376 -7.184 10.954 1.00 98.25 423 TYR A O 1
ATOM 3247 N N . LYS A 1 424 ? -23.363 -8.421 12.536 1.00 96.69 424 LYS A N 1
ATOM 3248 C CA . LYS A 1 424 ? -22.498 -9.171 11.613 1.00 96.69 424 LYS A CA 1
ATOM 3249 C C . LYS A 1 424 ? -23.309 -10.044 10.660 1.00 96.69 424 LYS A C 1
ATOM 3251 O O . LYS A 1 424 ? -23.076 -9.990 9.453 1.00 96.69 424 LYS A O 1
ATOM 3256 N N . ALA A 1 425 ? -24.284 -10.781 11.189 1.00 98.00 425 ALA A N 1
ATOM 3257 C CA . ALA A 1 425 ? -25.195 -11.596 10.395 1.00 98.00 425 ALA A CA 1
ATOM 3258 C C . ALA A 1 425 ? -25.983 -10.738 9.393 1.00 98.00 425 ALA A C 1
ATOM 3260 O O . ALA A 1 425 ? -26.058 -11.081 8.212 1.00 98.00 425 ALA A O 1
ATOM 3261 N N . ALA A 1 426 ? -26.478 -9.575 9.832 1.00 98.00 426 ALA A N 1
ATOM 3262 C CA . ALA A 1 426 ? -27.218 -8.655 8.978 1.00 98.00 426 ALA A CA 1
ATOM 3263 C C . ALA A 1 426 ? -26.353 -8.035 7.866 1.00 98.00 426 ALA A C 1
ATOM 3265 O O . ALA A 1 426 ? -26.795 -7.924 6.727 1.00 98.00 426 ALA A O 1
ATOM 3266 N N . TRP A 1 427 ? -25.098 -7.685 8.164 1.00 97.19 427 TRP A N 1
ATOM 3267 C CA . TRP A 1 427 ? -24.137 -7.182 7.173 1.00 97.19 427 TRP A CA 1
ATOM 3268 C C . TRP A 1 427 ? -23.736 -8.230 6.127 1.00 97.19 427 TRP A C 1
ATOM 3270 O O . TRP A 1 427 ? -23.367 -7.870 5.011 1.00 97.19 427 TRP A O 1
ATOM 3280 N N . LYS A 1 428 ? -23.746 -9.516 6.495 1.00 96.75 428 LYS A N 1
ATOM 3281 C CA . LYS A 1 428 ? -23.373 -10.639 5.621 1.00 96.75 428 LYS A CA 1
ATOM 3282 C C . LYS A 1 428 ? -24.569 -11.316 4.942 1.00 96.75 428 LYS A C 1
ATOM 3284 O O . LYS A 1 428 ? -24.353 -12.273 4.205 1.00 96.75 428 LYS A O 1
ATOM 3289 N N . GLY A 1 429 ? -25.798 -10.869 5.208 1.00 96.50 429 GLY A N 1
ATOM 3290 C CA . GLY A 1 429 ? -27.005 -11.439 4.604 1.00 96.50 429 GLY A CA 1
ATOM 3291 C C . GLY A 1 429 ? -27.338 -12.850 5.101 1.00 96.50 429 GLY A C 1
ATOM 3292 O O . GLY A 1 429 ? -27.822 -13.672 4.335 1.00 96.50 429 GLY A O 1
ATOM 3293 N N . ARG A 1 430 ? -27.017 -13.186 6.358 1.00 97.75 430 ARG A N 1
ATOM 3294 C CA . ARG A 1 430 ? -27.243 -14.532 6.915 1.00 97.75 430 ARG A CA 1
ATOM 3295 C C . ARG A 1 430 ? -28.642 -14.638 7.530 1.00 97.75 430 ARG A C 1
ATOM 3297 O O . ARG A 1 430 ? -28.778 -14.506 8.745 1.00 97.75 430 ARG A O 1
ATOM 3304 N N . LEU A 1 431 ? -29.671 -14.853 6.706 1.00 97.94 431 LEU A N 1
ATOM 3305 C CA . LEU A 1 431 ? -31.077 -14.870 7.142 1.00 97.94 431 LEU A CA 1
ATOM 3306 C C . LEU A 1 431 ? -31.347 -15.834 8.308 1.00 97.94 431 LEU A C 1
ATOM 3308 O O . LEU A 1 431 ? -31.873 -15.403 9.332 1.00 97.94 431 LEU A O 1
ATOM 3312 N N . ASP A 1 432 ? -30.939 -17.099 8.192 1.00 97.69 432 ASP A N 1
ATOM 3313 C CA . ASP A 1 432 ? -31.220 -18.123 9.212 1.00 97.69 432 ASP A CA 1
ATOM 3314 C C . ASP A 1 432 ? -30.585 -17.787 10.570 1.00 97.69 432 ASP A C 1
ATOM 3316 O O . ASP A 1 432 ? -31.180 -17.990 11.630 1.00 97.69 432 ASP A O 1
ATOM 3320 N N . VAL A 1 433 ? -29.380 -17.213 10.540 1.00 98.25 433 VAL A N 1
ATOM 3321 C CA . VAL A 1 433 ? -28.685 -16.726 11.736 1.00 98.25 433 VAL A CA 1
ATOM 3322 C C . VAL A 1 433 ? -29.404 -15.516 12.324 1.00 98.25 433 VAL A C 1
ATOM 3324 O O . VAL A 1 433 ? -29.580 -15.449 13.538 1.00 98.25 433 VAL A O 1
ATOM 3327 N N . VAL A 1 434 ? -29.829 -14.560 11.491 1.00 98.56 434 VAL A N 1
ATOM 3328 C CA . VAL A 1 434 ? -30.607 -13.397 11.945 1.00 98.56 434 VAL A CA 1
ATOM 3329 C C . VAL A 1 434 ? -31.880 -13.867 12.643 1.00 98.56 434 VAL A C 1
ATOM 3331 O O . VAL A 1 434 ? -32.148 -13.422 13.753 1.00 98.56 434 VAL A O 1
ATOM 3334 N N . GLN A 1 435 ? -32.621 -14.807 12.054 1.00 98.06 435 GLN A N 1
ATOM 3335 C CA . GLN A 1 435 ? -33.828 -15.368 12.661 1.00 98.06 435 GLN A CA 1
ATOM 3336 C C . GLN A 1 435 ? -33.536 -16.062 13.998 1.00 98.06 435 GLN A C 1
ATOM 3338 O O . GLN A 1 435 ? -34.259 -15.832 14.965 1.00 98.06 435 GLN A O 1
ATOM 3343 N N . ALA A 1 436 ? -32.458 -16.849 14.087 1.00 97.56 436 ALA A N 1
ATOM 3344 C CA . ALA A 1 436 ? -32.053 -17.500 15.334 1.00 97.56 436 ALA A CA 1
ATOM 3345 C C . ALA A 1 436 ? -31.699 -16.487 16.439 1.00 97.56 436 ALA A C 1
ATOM 3347 O O . ALA A 1 436 ? -32.151 -16.625 17.573 1.00 97.56 436 ALA A O 1
ATOM 3348 N N . LEU A 1 437 ? -30.938 -15.439 16.110 1.00 97.88 437 LEU A N 1
ATOM 3349 C CA . LEU A 1 437 ? -30.551 -14.392 17.061 1.00 97.88 437 LEU A CA 1
ATOM 3350 C C . LEU A 1 437 ? -31.751 -13.545 17.507 1.00 97.88 437 LEU A C 1
ATOM 3352 O O . LEU A 1 437 ? -31.864 -13.213 18.684 1.00 97.88 437 LEU A O 1
ATOM 3356 N N . VAL A 1 438 ? -32.666 -13.221 16.588 1.00 97.62 438 VAL A N 1
ATOM 3357 C CA . VAL A 1 438 ? -33.927 -12.525 16.896 1.00 97.62 438 VAL A CA 1
ATOM 3358 C C . VAL A 1 438 ? -34.783 -13.368 17.842 1.00 97.62 438 VAL A C 1
ATOM 3360 O O . VAL A 1 438 ? -35.266 -12.848 18.846 1.00 97.62 438 VAL A O 1
ATOM 3363 N N . ALA A 1 439 ? -34.933 -14.668 17.565 1.00 96.44 439 ALA A N 1
ATOM 3364 C CA . ALA A 1 439 ? -35.682 -15.587 18.422 1.00 96.44 439 ALA A CA 1
ATOM 3365 C C . ALA A 1 439 ? -35.073 -15.706 19.830 1.00 96.44 439 ALA A C 1
ATOM 3367 O O . ALA A 1 439 ? -35.803 -15.890 20.799 1.00 96.44 439 ALA A O 1
ATOM 3368 N N . ALA A 1 440 ? -33.753 -15.543 19.951 1.00 95.50 440 ALA A N 1
ATOM 3369 C CA . ALA A 1 440 ? -33.037 -15.533 21.224 1.00 95.50 440 ALA A CA 1
ATOM 3370 C C . ALA A 1 440 ? -32.991 -14.160 21.925 1.00 95.50 440 ALA A C 1
ATOM 3372 O O . ALA A 1 440 ? -32.283 -14.007 22.917 1.00 95.50 440 ALA A O 1
ATOM 3373 N N . GLY A 1 441 ? -33.732 -13.155 21.443 1.00 94.00 441 GLY A N 1
ATOM 3374 C CA . GLY A 1 441 ? -33.857 -11.860 22.121 1.00 94.00 441 GLY A CA 1
ATOM 3375 C C . GLY A 1 441 ? -32.718 -10.873 21.848 1.00 94.00 441 GLY A C 1
ATOM 3376 O O . GLY A 1 441 ? -32.429 -10.015 22.685 1.00 94.00 441 GLY A O 1
ATOM 3377 N N . ALA A 1 442 ? -32.061 -10.966 20.688 1.00 97.19 442 ALA A N 1
ATOM 3378 C CA . ALA A 1 442 ? -31.111 -9.945 20.256 1.00 97.19 442 ALA A CA 1
ATOM 3379 C C . ALA A 1 442 ? -31.766 -8.548 20.192 1.00 97.19 442 ALA A C 1
ATOM 3381 O O . ALA A 1 442 ? -32.841 -8.367 19.620 1.00 97.19 442 ALA A O 1
ATOM 3382 N N . ASP A 1 443 ? -31.078 -7.537 20.719 1.00 96.81 443 ASP A N 1
ATOM 3383 C CA . ASP A 1 443 ? -31.441 -6.130 20.606 1.00 96.81 443 ASP A CA 1
ATOM 3384 C C . ASP A 1 443 ? -31.240 -5.672 19.158 1.00 96.81 443 ASP A C 1
ATOM 3386 O O . ASP A 1 443 ? -30.129 -5.401 18.684 1.00 96.81 443 ASP A O 1
ATOM 3390 N N . LEU A 1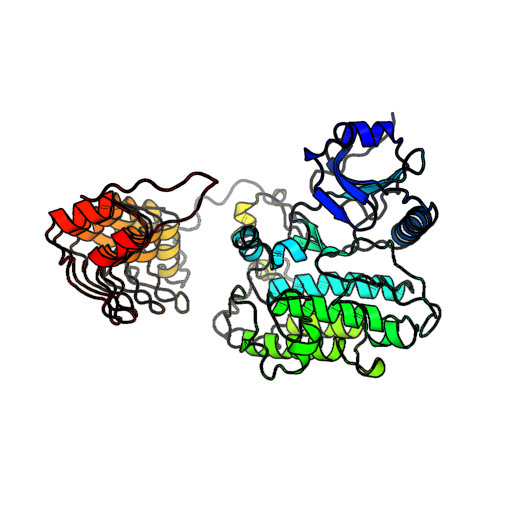 444 ? -32.366 -5.563 18.456 1.00 97.44 444 LEU A N 1
ATOM 3391 C CA . LEU A 1 444 ? -32.450 -5.173 17.051 1.00 97.44 444 LEU A CA 1
ATOM 3392 C C . LEU A 1 444 ? -31.904 -3.767 16.782 1.00 97.44 444 LEU A C 1
ATOM 3394 O O . LEU A 1 444 ? -31.570 -3.441 15.641 1.00 97.44 444 LEU A O 1
ATOM 3398 N N . ASN A 1 445 ? -31.821 -2.935 17.821 1.00 96.94 445 ASN A N 1
ATOM 3399 C CA . ASN A 1 445 ? -31.445 -1.532 17.748 1.00 96.94 445 ASN A CA 1
ATOM 3400 C C . ASN A 1 445 ? -30.067 -1.255 18.359 1.00 96.94 445 ASN A C 1
ATOM 3402 O O . ASN A 1 445 ? -29.632 -0.096 18.353 1.00 96.94 445 ASN A O 1
ATOM 3406 N N . LYS A 1 446 ? -29.351 -2.290 18.826 1.00 94.19 446 LYS A N 1
ATOM 3407 C CA . LYS A 1 446 ? -27.983 -2.157 19.333 1.00 94.19 446 LYS A CA 1
ATOM 3408 C C . LYS A 1 446 ? -27.057 -1.691 18.216 1.00 94.19 446 LYS A C 1
ATOM 3410 O O . LYS A 1 446 ? -26.691 -2.433 17.303 1.00 94.19 446 LYS A O 1
ATOM 3415 N N . ALA A 1 447 ? -26.725 -0.409 18.270 1.00 92.75 447 ALA A N 1
ATOM 3416 C CA . ALA A 1 447 ? -25.947 0.265 17.250 1.00 92.75 447 ALA A CA 1
ATOM 3417 C C . ALA A 1 447 ? -24.444 0.123 17.509 1.00 92.75 447 ALA A C 1
ATOM 3419 O O . ALA A 1 447 ? -23.988 0.110 18.653 1.00 92.75 447 ALA A O 1
ATOM 3420 N N . ARG A 1 448 ? -23.659 0.110 16.429 1.00 93.75 448 ARG A N 1
ATOM 3421 C CA . ARG A 1 448 ? -22.202 0.240 16.521 1.00 93.75 448 ARG A CA 1
ATOM 3422 C C . ARG A 1 448 ? -21.798 1.510 17.261 1.00 93.75 448 ARG A C 1
ATOM 3424 O O . ARG A 1 448 ? -22.363 2.577 17.020 1.00 93.75 448 ARG A O 1
ATOM 3431 N N . THR A 1 449 ? -20.756 1.423 18.077 1.00 89.56 449 THR A N 1
ATOM 3432 C CA . THR A 1 449 ? -20.293 2.541 18.909 1.00 89.56 449 THR A CA 1
ATOM 3433 C C . THR A 1 449 ? -19.598 3.639 18.108 1.00 89.56 449 THR A C 1
ATOM 3435 O O . THR A 1 449 ? -19.639 4.798 18.516 1.00 89.56 449 THR A O 1
ATOM 3438 N N . ASP A 1 450 ? -19.001 3.328 16.953 1.00 86.81 450 ASP A N 1
ATOM 3439 C CA . ASP A 1 450 ? -18.252 4.293 16.140 1.00 86.81 450 ASP A CA 1
ATOM 3440 C C . ASP A 1 450 ? -19.170 5.197 15.309 1.00 86.81 450 ASP A C 1
ATOM 3442 O O . ASP A 1 450 ? -19.120 6.420 15.442 1.00 86.81 450 ASP A O 1
ATOM 3446 N N . VAL A 1 451 ? -20.056 4.606 14.506 1.00 90.94 451 VAL A N 1
ATOM 3447 C CA . VAL A 1 451 ? -20.914 5.336 13.559 1.00 90.94 451 VAL A CA 1
ATOM 3448 C C . VAL A 1 451 ? -22.390 5.350 13.949 1.00 90.94 451 VAL A C 1
ATOM 3450 O O . VAL A 1 451 ? -23.153 6.112 13.365 1.00 90.94 451 VAL A O 1
ATOM 3453 N N . GLY A 1 452 ? -22.826 4.544 14.919 1.00 94.38 452 GLY A N 1
ATOM 3454 C CA . GLY A 1 452 ? -24.244 4.426 15.277 1.00 94.38 452 GLY A CA 1
ATOM 3455 C C . GLY A 1 452 ? -25.074 3.611 14.278 1.00 94.38 452 GLY A C 1
ATOM 3456 O O . GLY A 1 452 ? -26.280 3.804 14.191 1.00 94.38 452 GLY A O 1
ATOM 3457 N N . ALA A 1 453 ? -24.454 2.729 13.487 1.00 96.06 453 ALA A N 1
ATOM 3458 C CA . ALA A 1 453 ? -25.171 1.886 12.527 1.00 96.06 453 ALA A CA 1
ATOM 3459 C C . ALA A 1 453 ? -25.810 0.671 13.219 1.00 96.06 453 ALA A C 1
ATOM 3461 O O . ALA A 1 453 ? -25.114 -0.070 13.914 1.00 96.06 453 ALA A O 1
ATOM 3462 N N . THR A 1 454 ? -27.104 0.453 12.986 1.00 98.25 454 THR A N 1
ATOM 3463 C CA . THR A 1 454 ? -27.875 -0.705 13.472 1.00 98.25 454 THR A CA 1
ATOM 3464 C C . THR A 1 454 ? -27.755 -1.918 12.534 1.00 98.25 454 THR A C 1
ATOM 3466 O O . THR A 1 454 ? -27.309 -1.767 11.390 1.00 98.25 454 THR A O 1
ATOM 3469 N N . PRO A 1 455 ? -28.174 -3.123 12.966 1.00 98.50 455 PRO A N 1
ATOM 3470 C CA . PRO A 1 455 ? -28.323 -4.281 12.081 1.00 98.50 455 PRO A CA 1
ATOM 3471 C C . PRO A 1 455 ? -29.200 -3.999 10.851 1.00 98.50 455 PRO A C 1
ATOM 3473 O O . PRO A 1 455 ? -28.814 -4.339 9.733 1.00 98.50 455 PRO A O 1
ATOM 3476 N N . LEU A 1 456 ? -30.324 -3.290 11.020 1.00 98.69 456 LEU A N 1
ATOM 3477 C CA . LEU A 1 456 ? -31.193 -2.913 9.898 1.00 98.69 456 LEU A CA 1
ATOM 3478 C C . LEU A 1 456 ? -30.484 -1.970 8.914 1.00 98.69 456 LEU A C 1
ATOM 3480 O O . LEU A 1 456 ? -30.594 -2.148 7.703 1.00 98.69 456 LEU A O 1
ATOM 3484 N N . TYR A 1 457 ? -29.701 -1.009 9.417 1.00 98.62 457 TYR A N 1
ATOM 3485 C CA . TYR A 1 457 ? -28.867 -0.151 8.572 1.00 98.62 457 TYR A CA 1
ATOM 3486 C C . TYR A 1 457 ? -27.847 -0.969 7.767 1.00 98.62 457 TYR A C 1
ATOM 3488 O O . TYR A 1 457 ? -27.639 -0.706 6.584 1.00 98.62 457 TYR A O 1
ATOM 3496 N N . ALA A 1 458 ? -27.204 -1.960 8.394 1.00 98.06 458 ALA A N 1
ATOM 3497 C CA . ALA A 1 458 ? -26.229 -2.829 7.739 1.00 98.06 458 ALA A CA 1
ATOM 3498 C C . ALA A 1 458 ? -26.849 -3.645 6.596 1.00 98.06 458 ALA A C 1
ATOM 3500 O O . ALA A 1 458 ? -26.315 -3.624 5.485 1.00 98.06 458 ALA A O 1
ATOM 3501 N N . ALA A 1 459 ? -27.985 -4.301 6.847 1.00 98.56 459 ALA A N 1
ATOM 3502 C CA . ALA A 1 459 ? -28.708 -5.064 5.830 1.00 98.56 459 ALA A CA 1
ATOM 3503 C C . ALA A 1 459 ? -29.180 -4.164 4.677 1.00 98.56 459 ALA A C 1
ATOM 3505 O O . ALA A 1 459 ? -28.980 -4.493 3.506 1.00 98.56 459 ALA A O 1
ATOM 3506 N N . ALA A 1 460 ? -29.712 -2.979 5.001 1.00 98.44 460 ALA A N 1
ATOM 3507 C CA . ALA A 1 460 ? -30.168 -2.014 4.009 1.00 98.44 460 ALA A CA 1
ATOM 3508 C C . ALA A 1 460 ? -29.024 -1.466 3.141 1.00 98.44 460 ALA A C 1
ATOM 3510 O O . ALA A 1 460 ? -29.180 -1.327 1.932 1.00 98.44 460 ALA A O 1
ATOM 3511 N N . ALA A 1 461 ? -27.848 -1.212 3.725 1.00 97.94 461 ALA A N 1
ATOM 3512 C CA . ALA A 1 461 ? -26.665 -0.760 2.992 1.00 97.94 461 ALA A CA 1
ATOM 3513 C C . ALA A 1 461 ? -26.111 -1.818 2.020 1.00 97.94 461 ALA A C 1
ATOM 3515 O O . ALA A 1 461 ? -25.469 -1.470 1.025 1.00 97.94 461 ALA A O 1
ATOM 3516 N N . LYS A 1 462 ? -26.326 -3.103 2.323 1.00 97.69 462 LYS A N 1
ATOM 3517 C CA . LYS A 1 462 ? -25.856 -4.241 1.523 1.00 97.69 462 LYS A CA 1
ATOM 3518 C C . LYS A 1 462 ? -26.905 -4.831 0.585 1.00 97.69 462 LYS A C 1
ATOM 3520 O O . LYS A 1 462 ? -26.545 -5.662 -0.238 1.00 97.69 462 LYS A O 1
ATOM 3525 N N . GLY A 1 463 ? -28.150 -4.365 0.653 1.00 96.88 463 GLY A N 1
ATOM 3526 C CA . GLY A 1 463 ? -29.211 -4.806 -0.252 1.00 96.88 463 GLY A CA 1
ATOM 3527 C C . GLY A 1 463 ? -29.812 -6.169 0.108 1.00 96.88 463 GLY A C 1
ATOM 3528 O O . GLY A 1 463 ? -30.454 -6.785 -0.734 1.00 96.88 463 GLY A O 1
ATOM 3529 N N . HIS A 1 464 ? -29.616 -6.658 1.337 1.00 98.44 464 HIS A N 1
ATOM 3530 C CA . HIS A 1 464 ? -30.139 -7.956 1.782 1.00 98.44 464 HIS A CA 1
ATOM 3531 C C . HIS A 1 464 ? -31.631 -7.847 2.140 1.00 98.44 464 HIS A C 1
ATOM 3533 O O . HIS A 1 464 ? -31.987 -7.608 3.295 1.00 98.44 464 HIS A O 1
ATOM 3539 N N . LEU A 1 465 ? -32.500 -7.943 1.126 1.00 98.44 465 LEU A N 1
ATOM 3540 C CA . LEU A 1 465 ? -33.954 -7.753 1.241 1.00 98.44 465 LEU A CA 1
ATOM 3541 C C . LEU A 1 465 ? -34.613 -8.696 2.254 1.00 98.44 465 LEU A C 1
ATOM 3543 O O . LEU A 1 465 ? -35.429 -8.257 3.060 1.00 98.44 465 LEU A O 1
ATOM 3547 N N . ASP A 1 466 ? -34.251 -9.969 2.212 1.00 98.44 466 ASP A N 1
ATOM 3548 C CA . ASP A 1 466 ? -34.740 -11.024 3.096 1.00 98.44 466 ASP A CA 1
ATOM 3549 C C . ASP A 1 466 ? -34.434 -10.728 4.574 1.00 98.44 466 ASP A C 1
ATOM 3551 O O . ASP A 1 466 ? -35.316 -10.783 5.433 1.00 98.44 466 ASP A O 1
ATOM 3555 N N . VAL A 1 467 ? -33.204 -10.305 4.871 1.00 98.69 467 VAL A N 1
ATOM 3556 C CA . VAL A 1 467 ? -32.796 -9.871 6.210 1.00 98.69 467 VAL A CA 1
ATOM 3557 C C . VAL A 1 467 ? -33.522 -8.592 6.628 1.00 98.69 467 VAL A C 1
ATOM 3559 O O . VAL A 1 467 ? -33.946 -8.478 7.779 1.00 98.69 467 VAL A O 1
ATOM 3562 N N . VAL A 1 468 ? -33.688 -7.626 5.718 1.00 98.75 468 VAL A N 1
ATOM 3563 C CA . VAL A 1 468 ? -34.463 -6.404 5.991 1.00 98.75 468 VAL A CA 1
ATOM 3564 C C . VAL A 1 468 ? -35.899 -6.764 6.367 1.00 98.75 468 VAL A C 1
ATOM 3566 O O . VAL A 1 468 ? -36.391 -6.279 7.382 1.00 98.75 468 VAL A O 1
ATOM 3569 N N . GLN A 1 469 ? -36.556 -7.644 5.610 1.00 98.50 469 GLN A N 1
ATOM 3570 C CA . GLN A 1 469 ? -37.917 -8.104 5.898 1.00 98.50 469 GLN A CA 1
ATOM 3571 C C . GLN A 1 469 ? -38.003 -8.833 7.243 1.00 98.50 469 GLN A C 1
ATOM 3573 O O . GLN A 1 469 ? -38.933 -8.576 8.010 1.00 98.50 469 GLN A O 1
ATOM 3578 N N . ALA A 1 470 ? -37.023 -9.679 7.573 1.00 98.38 470 ALA A N 1
ATOM 3579 C CA . ALA A 1 470 ? -36.963 -10.351 8.869 1.00 98.38 470 ALA A CA 1
ATOM 3580 C C . ALA A 1 470 ? -36.843 -9.350 10.035 1.00 98.38 470 ALA A C 1
ATOM 3582 O O . ALA A 1 470 ? -37.606 -9.430 10.996 1.00 98.38 470 ALA A O 1
ATOM 3583 N N . LEU A 1 471 ? -35.947 -8.362 9.935 1.00 98.44 471 LEU A N 1
ATOM 3584 C CA . LEU A 1 471 ? -35.755 -7.336 10.969 1.00 98.44 471 LEU A CA 1
ATOM 3585 C C . LEU A 1 471 ? -36.955 -6.383 11.095 1.00 98.44 471 LEU A C 1
ATOM 3587 O O . LEU A 1 471 ? -37.314 -5.989 12.204 1.00 98.44 471 LEU A O 1
ATOM 3591 N N . VAL A 1 472 ? -37.602 -6.035 9.978 1.00 97.94 472 VAL A N 1
ATOM 3592 C CA . VAL A 1 472 ? -38.857 -5.264 9.956 1.00 97.94 472 VAL A CA 1
ATOM 3593 C C . VAL A 1 472 ? -39.973 -6.041 10.655 1.00 97.94 472 VAL A C 1
ATOM 3595 O O . VAL A 1 472 ? -40.669 -5.486 11.503 1.00 97.94 472 VAL A O 1
ATOM 3598 N N . THR A 1 473 ? -40.116 -7.332 10.345 1.00 98.00 473 THR A N 1
ATOM 3599 C CA . THR A 1 473 ? -41.115 -8.216 10.972 1.00 98.00 473 THR A CA 1
ATOM 3600 C C . THR A 1 473 ? -40.871 -8.342 12.475 1.00 98.00 473 THR A C 1
ATOM 3602 O O . THR A 1 473 ? -41.813 -8.314 13.264 1.00 98.00 473 THR A O 1
ATOM 3605 N N . ALA A 1 474 ? -39.600 -8.379 12.882 1.00 97.31 474 ALA A N 1
ATOM 3606 C CA . ALA A 1 474 ? -39.179 -8.361 14.279 1.00 97.31 474 ALA A CA 1
ATOM 3607 C C . ALA A 1 474 ? -39.352 -6.991 14.973 1.00 97.31 474 ALA A C 1
ATOM 3609 O O . ALA A 1 474 ? -39.064 -6.873 16.160 1.00 97.31 474 ALA A O 1
ATOM 3610 N N . LYS A 1 475 ? -39.863 -5.967 14.272 1.00 96.94 475 LYS A N 1
ATOM 3611 C CA . LYS A 1 475 ? -40.101 -4.598 14.767 1.00 96.94 475 LYS A CA 1
ATOM 3612 C C . LYS A 1 475 ? -38.828 -3.821 15.138 1.00 96.94 475 LYS A C 1
ATOM 3614 O O . LYS A 1 475 ? -38.831 -3.046 16.095 1.00 96.94 475 LYS A O 1
ATOM 3619 N N . ALA A 1 476 ? -37.745 -3.983 14.373 1.00 97.69 476 ALA A N 1
ATOM 3620 C CA . ALA A 1 476 ? -36.585 -3.090 14.465 1.00 97.69 476 ALA A CA 1
ATOM 3621 C C . ALA A 1 476 ? -36.984 -1.620 14.197 1.00 97.69 476 ALA A C 1
ATOM 3623 O O . ALA A 1 476 ? -37.871 -1.350 13.386 1.00 97.69 476 ALA A O 1
ATOM 3624 N N . ASP A 1 477 ? -36.314 -0.656 14.838 1.00 97.69 477 ASP A N 1
ATOM 3625 C CA . ASP A 1 477 ? -36.572 0.772 14.616 1.00 97.69 477 ASP A CA 1
ATOM 3626 C C . ASP A 1 477 ? -36.071 1.187 13.224 1.00 97.69 477 ASP A C 1
ATOM 3628 O O . ASP A 1 477 ? -34.873 1.368 12.978 1.00 97.69 477 ASP A O 1
ATOM 3632 N N . LEU A 1 478 ? -37.024 1.374 12.310 1.00 97.88 478 LEU A N 1
ATOM 3633 C CA . LEU A 1 478 ? -36.786 1.744 10.913 1.00 97.88 478 LEU A CA 1
ATOM 3634 C C . LEU A 1 478 ? -36.113 3.113 10.757 1.00 97.88 478 LEU A C 1
ATOM 3636 O O . LEU A 1 478 ? -35.522 3.401 9.715 1.00 97.88 478 LEU A O 1
ATOM 3640 N N . ASN A 1 479 ? -36.203 3.957 11.786 1.00 97.12 479 ASN A N 1
ATOM 3641 C CA . ASN A 1 479 ? -35.784 5.350 11.773 1.00 97.12 479 ASN A CA 1
ATOM 3642 C C . ASN A 1 479 ? -34.579 5.612 12.682 1.00 97.12 479 ASN A C 1
ATOM 3644 O O . ASN A 1 479 ? -34.163 6.775 12.812 1.00 97.12 479 ASN A O 1
ATOM 3648 N N . LYS A 1 480 ? -33.994 4.573 13.295 1.00 96.12 480 LYS A N 1
ATOM 3649 C CA . LYS A 1 480 ? -32.759 4.699 14.071 1.00 96.12 480 LYS A CA 1
ATOM 3650 C C . LYS A 1 480 ? -31.621 5.100 13.136 1.00 96.12 480 LYS A C 1
ATOM 3652 O O . LYS A 1 480 ? -31.196 4.340 12.267 1.00 96.12 480 LYS A O 1
ATOM 3657 N N . ALA A 1 481 ? -31.161 6.334 13.298 1.00 94.75 481 ALA A N 1
ATOM 3658 C CA . ALA A 1 481 ? -30.163 6.932 12.430 1.00 94.75 481 ALA A CA 1
ATOM 3659 C C . ALA A 1 481 ? -28.746 6.772 12.996 1.00 94.75 481 ALA A C 1
ATOM 3661 O O . ALA A 1 481 ? -28.552 6.690 14.210 1.00 94.75 481 ALA A O 1
ATOM 3662 N N . THR A 1 482 ? -27.755 6.789 12.106 1.00 96.50 482 THR A N 1
ATOM 3663 C CA . THR A 1 482 ? -26.339 6.909 12.479 1.00 96.50 482 THR A CA 1
ATOM 3664 C C . THR A 1 482 ? -26.058 8.248 13.166 1.00 96.50 482 THR A C 1
ATOM 3666 O O . THR A 1 482 ? -26.878 9.166 13.133 1.00 96.50 482 THR A O 1
ATOM 3669 N N . LYS A 1 483 ? -24.849 8.421 13.716 1.00 94.06 483 LYS A N 1
ATOM 3670 C CA . LYS A 1 483 ? -24.411 9.693 14.326 1.00 94.06 483 LYS A CA 1
ATOM 3671 C C . LYS A 1 483 ? -24.493 10.902 13.375 1.00 94.06 483 LYS A C 1
ATOM 3673 O O . LYS A 1 483 ? -24.583 12.030 13.839 1.00 94.06 483 LYS A O 1
ATOM 3678 N N . LYS A 1 484 ? -24.493 10.674 12.053 1.00 92.56 484 LYS A N 1
ATOM 3679 C CA . LYS A 1 484 ? -24.672 11.709 11.010 1.00 92.56 484 LYS A CA 1
ATOM 3680 C C . LYS A 1 484 ? -26.117 11.815 10.491 1.00 92.56 484 LYS A C 1
ATOM 3682 O O . LYS A 1 484 ? -26.362 12.383 9.429 1.00 92.56 484 LYS A O 1
ATOM 3687 N N . GLY A 1 485 ? -27.081 11.207 11.181 1.00 94.31 485 GLY A N 1
ATOM 3688 C CA . GLY A 1 485 ? -28.493 11.227 10.796 1.00 94.31 485 GLY A CA 1
ATOM 3689 C C . GLY A 1 485 ? -28.854 10.336 9.601 1.00 94.31 485 GLY A C 1
ATOM 3690 O O . GLY A 1 485 ? -29.962 10.442 9.089 1.00 94.31 485 GLY A O 1
ATOM 3691 N N . SER A 1 486 ? -27.962 9.450 9.139 1.00 96.88 486 SER A N 1
ATOM 3692 C CA . SER A 1 486 ? -28.264 8.540 8.021 1.00 96.88 486 SER A CA 1
ATOM 3693 C C . SER A 1 486 ? -29.160 7.390 8.493 1.00 96.88 486 SER A C 1
ATOM 3695 O O . SER A 1 486 ? -28.765 6.643 9.389 1.00 96.88 486 SER A O 1
ATOM 3697 N N . THR A 1 487 ? -30.348 7.237 7.907 1.00 98.19 487 THR A N 1
ATOM 3698 C CA . THR A 1 487 ? -31.301 6.151 8.207 1.00 98.19 487 THR A CA 1
ATOM 3699 C C . THR A 1 487 ? -31.090 4.930 7.298 1.00 98.19 487 THR A C 1
ATOM 3701 O O . THR A 1 487 ? -30.454 5.058 6.247 1.00 98.19 487 THR A O 1
ATOM 3704 N N . PRO A 1 488 ? -31.644 3.746 7.644 1.00 98.56 488 PRO A N 1
ATOM 3705 C CA . PRO A 1 488 ? -31.674 2.585 6.750 1.00 98.56 488 PRO A CA 1
ATOM 3706 C C . PRO A 1 488 ? -32.260 2.897 5.363 1.00 98.56 488 PRO A C 1
ATOM 3708 O O . PRO A 1 488 ? -31.701 2.486 4.348 1.00 98.56 488 PRO A O 1
ATOM 3711 N N . LEU A 1 489 ? -33.338 3.689 5.304 1.00 98.62 489 LEU A N 1
ATOM 3712 C CA . LEU A 1 489 ? -33.946 4.107 4.038 1.00 98.62 489 LEU A CA 1
ATOM 3713 C C . LEU A 1 489 ? -33.005 4.999 3.218 1.00 98.62 489 LEU A C 1
ATOM 3715 O O . LEU A 1 489 ? -32.880 4.816 2.009 1.00 98.62 489 LEU A O 1
ATOM 3719 N N . LEU A 1 490 ? -32.311 5.935 3.873 1.00 98.12 490 LEU A N 1
ATOM 3720 C CA . LEU A 1 490 ? -31.378 6.837 3.201 1.00 98.12 490 LEU A CA 1
ATOM 3721 C C . LEU A 1 490 ? -30.194 6.081 2.596 1.00 98.12 490 LEU A C 1
ATOM 3723 O O . LEU A 1 490 ? -29.828 6.341 1.452 1.00 98.12 490 LEU A O 1
ATOM 3727 N N . ILE A 1 491 ? -29.601 5.133 3.331 1.00 98.00 491 ILE A N 1
ATOM 3728 C CA . ILE A 1 491 ? -28.468 4.361 2.806 1.00 98.00 491 ILE A CA 1
ATOM 3729 C C . ILE A 1 491 ? -28.891 3.392 1.694 1.00 98.00 491 ILE A C 1
ATOM 3731 O O . ILE A 1 491 ? -28.136 3.223 0.739 1.00 98.00 491 ILE A O 1
ATOM 3735 N N . ALA A 1 492 ? -30.095 2.811 1.761 1.00 98.38 492 ALA A N 1
ATOM 3736 C CA . ALA A 1 492 ? -30.644 2.000 0.673 1.00 98.38 492 ALA A CA 1
ATOM 3737 C C . ALA A 1 492 ? -30.867 2.838 -0.597 1.00 98.38 492 ALA A C 1
ATOM 3739 O O . ALA A 1 492 ? -30.496 2.407 -1.689 1.00 98.38 492 ALA A O 1
ATOM 3740 N N . ALA A 1 493 ? -31.393 4.059 -0.442 1.00 97.69 493 ALA A N 1
ATOM 3741 C CA . ALA A 1 493 ? -31.570 5.008 -1.536 1.00 97.69 493 ALA A CA 1
ATOM 3742 C C . ALA A 1 493 ? -30.229 5.437 -2.157 1.00 97.69 493 ALA A C 1
ATOM 3744 O O . ALA A 1 493 ? -30.097 5.428 -3.374 1.00 97.69 493 ALA A O 1
ATOM 3745 N N . PHE A 1 494 ? -29.212 5.731 -1.336 1.00 96.06 494 PHE A N 1
ATOM 3746 C CA . PHE A 1 494 ? -27.849 6.042 -1.795 1.00 96.06 494 PHE A CA 1
ATOM 3747 C C . PHE A 1 494 ? -27.212 4.894 -2.584 1.00 96.06 494 PHE A C 1
ATOM 3749 O O . PHE A 1 494 ? -26.546 5.112 -3.592 1.00 96.06 494 PHE A O 1
ATOM 3756 N N . LYS A 1 495 ? -27.398 3.656 -2.117 1.00 95.75 495 LYS A N 1
ATOM 3757 C CA . LYS A 1 495 ? -26.787 2.465 -2.719 1.00 95.75 495 LYS A CA 1
ATOM 3758 C C . LYS A 1 495 ? -27.564 1.880 -3.898 1.00 95.75 495 LYS A C 1
ATOM 3760 O O . LYS A 1 495 ? -27.060 0.946 -4.509 1.00 95.75 495 LYS A O 1
ATOM 3765 N N . GLY A 1 496 ? -28.734 2.422 -4.236 1.00 95.88 496 GLY A N 1
ATOM 3766 C CA . GLY A 1 496 ? -29.508 1.969 -5.394 1.00 95.88 496 GLY A CA 1
ATOM 3767 C C . GLY A 1 496 ? -30.362 0.716 -5.150 1.00 95.88 496 GLY A C 1
ATOM 3768 O O . GLY A 1 496 ? -30.832 0.102 -6.105 1.00 95.88 496 GLY A O 1
ATOM 3769 N N . HIS A 1 497 ? -30.598 0.321 -3.894 1.00 98.19 497 HIS A N 1
ATOM 3770 C CA . HIS A 1 497 ? -31.296 -0.930 -3.555 1.00 98.19 497 HIS A CA 1
ATOM 3771 C C . HIS A 1 497 ? -32.824 -0.766 -3.571 1.00 98.19 497 HIS A C 1
ATOM 3773 O O . HIS A 1 497 ? -33.454 -0.624 -2.520 1.00 98.19 497 HIS A O 1
ATOM 3779 N N . LEU A 1 498 ? -33.431 -0.776 -4.765 1.00 97.94 498 LEU A N 1
ATOM 3780 C CA . LEU A 1 498 ? -34.865 -0.502 -4.968 1.00 97.94 498 LEU A CA 1
ATOM 3781 C C . LEU A 1 498 ? -35.791 -1.383 -4.117 1.00 97.94 498 LEU A C 1
ATOM 3783 O O . LEU A 1 498 ? -36.733 -0.868 -3.514 1.00 97.94 498 LEU A O 1
ATOM 3787 N N . ASP A 1 499 ? -35.550 -2.691 -4.060 1.00 98.31 499 ASP A N 1
ATOM 3788 C CA . ASP A 1 499 ? -36.462 -3.603 -3.361 1.00 98.31 499 ASP A CA 1
ATOM 3789 C C . ASP A 1 499 ? -36.420 -3.401 -1.843 1.00 98.31 499 ASP A C 1
ATOM 3791 O O . ASP A 1 499 ? -37.457 -3.428 -1.179 1.00 98.31 499 ASP A O 1
ATOM 3795 N N . VAL A 1 500 ? -35.243 -3.075 -1.298 1.00 98.69 500 VAL A N 1
ATOM 3796 C CA . VAL A 1 500 ? -35.091 -2.665 0.105 1.00 98.69 500 VAL A CA 1
ATOM 3797 C C . VAL A 1 500 ? -35.820 -1.348 0.369 1.00 98.69 500 VAL A C 1
ATOM 3799 O O . VAL A 1 500 ? -36.511 -1.230 1.380 1.00 98.69 500 VAL A O 1
ATOM 3802 N N . VAL A 1 501 ? -35.712 -0.366 -0.536 1.00 98.69 501 VAL A N 1
ATOM 3803 C CA . VAL A 1 501 ? -36.465 0.894 -0.428 1.00 98.69 501 VAL A CA 1
ATOM 3804 C C . VAL A 1 501 ? -37.965 0.609 -0.383 1.00 98.69 501 VAL A C 1
ATOM 3806 O O . VAL A 1 501 ? -38.636 1.075 0.534 1.00 98.69 501 VAL A O 1
ATOM 3809 N N . LYS A 1 502 ? -38.495 -0.195 -1.313 1.00 98.31 502 LYS A N 1
ATOM 3810 C CA . LYS A 1 502 ? -39.918 -0.573 -1.335 1.00 98.31 502 LYS A CA 1
ATOM 3811 C C . LYS A 1 502 ? -40.346 -1.276 -0.046 1.00 98.31 502 LYS A C 1
ATOM 3813 O O . LYS A 1 502 ? -41.416 -0.966 0.479 1.00 98.31 502 LYS A O 1
ATOM 3818 N N . ALA A 1 503 ? -39.520 -2.177 0.488 1.00 98.38 503 ALA A N 1
ATOM 3819 C CA . ALA A 1 503 ? -39.802 -2.865 1.745 1.00 98.38 503 ALA A CA 1
ATOM 3820 C C . ALA A 1 503 ? -39.879 -1.889 2.932 1.00 98.38 503 ALA A C 1
ATOM 3822 O O . ALA A 1 503 ? -40.851 -1.916 3.685 1.00 98.38 503 ALA A O 1
ATOM 3823 N N . LEU A 1 504 ? -38.912 -0.975 3.067 1.00 98.38 504 LEU A N 1
ATOM 3824 C CA . LEU A 1 504 ? -38.891 0.031 4.139 1.00 98.38 504 LEU A CA 1
ATOM 3825 C C . LEU A 1 504 ? -40.030 1.056 4.012 1.00 98.38 504 LEU A C 1
ATOM 3827 O O . LEU A 1 504 ? -40.617 1.451 5.018 1.00 98.38 504 LEU A O 1
ATOM 3831 N N . VAL A 1 505 ? -40.378 1.453 2.785 1.00 97.69 505 VAL A N 1
ATOM 3832 C CA . VAL A 1 505 ? -41.542 2.304 2.488 1.00 97.69 505 VAL A CA 1
ATOM 3833 C C . VAL A 1 505 ? -42.838 1.612 2.913 1.00 97.69 505 VAL A C 1
ATOM 3835 O O . VAL A 1 505 ? -43.654 2.205 3.614 1.00 97.69 505 VAL A O 1
ATOM 3838 N N . THR A 1 506 ? -43.010 0.342 2.537 1.00 97.94 506 THR A N 1
ATOM 3839 C CA . THR A 1 506 ? -44.186 -0.465 2.910 1.00 97.94 506 THR A CA 1
ATOM 3840 C C . THR A 1 506 ? -44.289 -0.617 4.428 1.00 97.94 506 THR A C 1
ATOM 3842 O O . THR A 1 506 ? -45.378 -0.543 4.994 1.00 97.94 506 THR A O 1
ATOM 3845 N N . ALA A 1 507 ? -43.143 -0.737 5.101 1.00 97.38 507 ALA A N 1
ATOM 3846 C CA . ALA A 1 507 ? -43.035 -0.775 6.554 1.00 97.38 507 ALA A CA 1
ATOM 3847 C C . ALA A 1 507 ? -43.242 0.593 7.241 1.00 97.38 507 ALA A C 1
ATOM 3849 O O . ALA A 1 507 ? -43.159 0.674 8.464 1.00 97.38 507 ALA A O 1
ATOM 3850 N N . LYS A 1 508 ? -43.548 1.657 6.482 1.00 96.56 508 LYS A N 1
ATOM 3851 C CA . LYS A 1 508 ? -43.785 3.028 6.965 1.00 96.56 508 LYS A CA 1
ATOM 3852 C C . LYS A 1 508 ? -42.566 3.674 7.643 1.00 96.56 508 LYS A C 1
ATOM 3854 O O . LYS A 1 508 ? -42.715 4.404 8.623 1.00 96.56 508 LYS A O 1
ATOM 3859 N N . ALA A 1 509 ? -41.359 3.437 7.121 1.00 97.38 509 ALA A N 1
ATOM 3860 C CA . ALA A 1 509 ? -40.186 4.233 7.492 1.00 97.38 509 ALA A CA 1
ATOM 3861 C C . ALA A 1 509 ? -40.413 5.729 7.180 1.00 97.38 509 ALA A C 1
ATOM 3863 O O . ALA A 1 509 ? -41.117 6.075 6.231 1.00 97.38 509 ALA A O 1
ATOM 3864 N N . ASP A 1 510 ? -39.804 6.625 7.958 1.00 97.31 510 ASP A N 1
ATOM 3865 C CA . ASP A 1 510 ? -39.892 8.070 7.734 1.00 97.31 510 ASP A CA 1
ATOM 3866 C C . ASP A 1 510 ? -39.116 8.451 6.467 1.00 97.31 510 ASP A C 1
ATOM 3868 O O . ASP A 1 510 ? -37.881 8.493 6.439 1.00 97.31 510 ASP A O 1
ATOM 3872 N N . LEU A 1 511 ? -39.871 8.749 5.410 1.00 97.06 511 LEU A N 1
ATOM 3873 C CA . LEU A 1 511 ? -39.351 9.085 4.085 1.00 97.06 511 LEU A CA 1
ATOM 3874 C C . LEU A 1 511 ? -38.585 10.412 4.055 1.00 97.06 511 LEU A C 1
ATOM 3876 O O . LEU A 1 511 ? -37.818 10.659 3.126 1.00 97.06 511 LEU A O 1
ATOM 3880 N N . ASN A 1 512 ? -38.788 11.261 5.065 1.00 95.38 512 ASN A N 1
ATOM 3881 C CA . ASN A 1 512 ? -38.308 12.636 5.110 1.00 95.38 512 ASN A CA 1
ATOM 3882 C C . ASN A 1 512 ? -37.257 12.860 6.201 1.00 95.38 512 ASN A C 1
ATOM 3884 O O . ASN A 1 512 ? -36.820 14.003 6.401 1.00 95.38 512 ASN A O 1
ATOM 3888 N N . LYS A 1 513 ? -36.832 11.807 6.910 1.00 94.62 513 LYS A N 1
ATOM 3889 C CA . LYS A 1 513 ? -35.760 11.901 7.901 1.00 94.62 513 LYS A CA 1
ATOM 3890 C C . LYS A 1 513 ? -34.430 12.179 7.207 1.00 94.62 513 LYS A C 1
ATOM 3892 O O . LYS A 1 513 ? -33.915 11.356 6.452 1.00 94.62 513 LYS A O 1
ATOM 3897 N N . ALA A 1 514 ? -33.903 13.373 7.451 1.00 92.12 514 ALA A N 1
ATOM 3898 C CA . ALA A 1 514 ? -32.722 13.892 6.783 1.00 92.12 514 ALA A CA 1
ATOM 3899 C C . ALA A 1 514 ? -31.441 13.642 7.588 1.00 92.12 514 ALA A C 1
ATOM 3901 O O . ALA A 1 514 ? -31.472 13.533 8.817 1.00 92.12 514 ALA A O 1
ATOM 3902 N N . ARG A 1 515 ? -30.299 13.625 6.891 1.00 93.25 515 ARG A N 1
ATOM 3903 C CA . ARG A 1 515 ? -28.984 13.674 7.542 1.00 93.25 515 ARG A CA 1
ATOM 3904 C C . ARG A 1 515 ? -28.826 14.952 8.354 1.00 93.25 515 ARG A C 1
ATOM 3906 O O . ARG A 1 515 ? -29.239 16.022 7.915 1.00 93.25 515 ARG A O 1
ATOM 3913 N N . THR A 1 516 ? -28.146 14.851 9.490 1.00 91.19 516 THR A N 1
ATOM 3914 C CA . THR A 1 516 ? -27.917 15.997 10.378 1.00 91.19 516 THR A CA 1
ATOM 3915 C C . THR A 1 516 ? -26.851 16.950 9.847 1.00 91.19 516 THR A C 1
ATOM 3917 O O . THR A 1 516 ? -26.934 18.144 10.094 1.00 91.19 516 THR A O 1
ATOM 3920 N N . ASP A 1 517 ? -25.870 16.446 9.094 1.00 90.00 517 ASP A N 1
ATOM 3921 C CA . ASP A 1 517 ? -24.744 17.243 8.590 1.00 90.00 517 ASP A CA 1
ATOM 3922 C C . ASP A 1 517 ? -25.059 18.046 7.321 1.00 90.00 517 ASP A C 1
ATOM 3924 O O . ASP A 1 517 ? -24.444 19.073 7.056 1.00 90.00 517 ASP A O 1
ATOM 3928 N N . THR A 1 518 ? -26.008 17.575 6.518 1.00 90.12 518 THR A N 1
ATOM 3929 C CA . THR A 1 518 ? -26.275 18.126 5.183 1.00 90.12 518 THR A CA 1
ATOM 3930 C C . THR A 1 518 ? -27.744 18.431 4.921 1.00 90.12 518 THR A C 1
ATOM 3932 O O . THR A 1 518 ? -28.074 19.034 3.904 1.00 90.12 518 THR A O 1
ATOM 3935 N N . GLY A 1 519 ? -28.656 17.964 5.775 1.00 92.25 519 GLY A N 1
ATOM 3936 C CA . GLY A 1 519 ? -30.095 18.042 5.518 1.00 92.25 519 GLY A CA 1
ATOM 3937 C C . GLY A 1 519 ? -30.568 17.163 4.354 1.00 92.25 519 GLY A C 1
ATOM 3938 O O . GLY A 1 519 ? -31.708 17.292 3.921 1.00 92.25 519 GLY A O 1
ATOM 3939 N N . SER A 1 520 ? -29.730 16.261 3.829 1.00 92.19 520 SER A N 1
ATOM 3940 C CA . SER A 1 520 ? -30.103 15.430 2.676 1.00 92.19 520 SER A CA 1
ATOM 3941 C C . SER A 1 520 ? -31.158 14.393 3.064 1.00 92.19 520 SER A C 1
ATOM 3943 O O . SER A 1 520 ? -30.948 13.637 4.015 1.00 92.19 520 SER A O 1
ATOM 3945 N N . THR A 1 521 ? -32.261 14.331 2.316 1.00 95.81 521 THR A N 1
ATOM 3946 C CA . THR A 1 521 ? -33.316 13.310 2.449 1.00 95.81 521 THR A CA 1
ATOM 3947 C C . THR A 1 521 ? -33.009 12.072 1.592 1.00 95.81 521 THR A C 1
ATOM 3949 O O . THR A 1 521 ? -32.204 12.165 0.659 1.00 95.81 521 THR A O 1
ATOM 3952 N N . PRO A 1 522 ? -33.661 10.917 1.841 1.00 96.94 522 PRO A N 1
ATOM 3953 C CA . PRO A 1 522 ? -33.581 9.760 0.946 1.00 96.94 522 PRO A CA 1
ATOM 3954 C C . PRO A 1 522 ? -33.907 10.107 -0.513 1.00 96.94 522 PRO A C 1
ATOM 3956 O O . PRO A 1 522 ? -33.204 9.667 -1.419 1.00 96.94 522 PRO A O 1
ATOM 3959 N N . LEU A 1 523 ? -34.925 10.948 -0.738 1.00 95.81 523 LEU A N 1
ATOM 3960 C CA . LEU A 1 523 ? -35.322 11.391 -2.075 1.00 95.81 523 LEU A CA 1
ATOM 3961 C C . LEU A 1 523 ? -34.251 12.264 -2.743 1.00 95.81 523 LEU A C 1
ATOM 3963 O O . LEU A 1 523 ? -33.944 12.051 -3.914 1.00 95.81 523 LEU A O 1
ATOM 3967 N N . TYR A 1 524 ? -33.659 13.212 -2.005 1.00 93.06 524 TYR A N 1
ATOM 3968 C CA . TYR A 1 524 ? -32.571 14.047 -2.525 1.00 93.06 524 TYR A CA 1
ATOM 3969 C C . TYR A 1 524 ? -31.394 13.189 -2.983 1.00 93.06 524 TYR A C 1
ATOM 3971 O O . TYR A 1 524 ? -30.897 13.352 -4.093 1.00 93.06 524 TYR A O 1
ATOM 3979 N N . ILE A 1 525 ? -30.972 12.252 -2.134 1.00 92.81 525 ILE A N 1
ATOM 3980 C CA . ILE A 1 525 ? -29.831 11.386 -2.419 1.00 92.81 525 ILE A CA 1
ATOM 3981 C C . ILE A 1 525 ? -30.119 10.458 -3.606 1.00 92.81 525 ILE A C 1
ATOM 3983 O O . ILE A 1 525 ? -29.271 10.324 -4.481 1.00 92.81 525 ILE A O 1
ATOM 3987 N N . ALA A 1 526 ? -31.317 9.872 -3.699 1.00 93.56 526 ALA A N 1
ATOM 3988 C CA . ALA A 1 526 ? -31.692 9.063 -4.859 1.00 93.56 526 ALA A CA 1
ATOM 3989 C C . ALA A 1 526 ? -31.645 9.867 -6.170 1.00 93.56 526 ALA A C 1
ATOM 3991 O O . ALA A 1 526 ? -31.177 9.358 -7.187 1.00 93.56 526 ALA A O 1
ATOM 3992 N N . ALA A 1 527 ? -32.097 11.126 -6.143 1.00 90.00 527 ALA A N 1
ATOM 3993 C CA . ALA A 1 527 ? -32.029 12.021 -7.295 1.00 90.00 527 ALA A CA 1
ATOM 3994 C C . ALA A 1 527 ? -30.582 12.406 -7.645 1.00 90.00 527 ALA A C 1
ATOM 3996 O O . ALA A 1 527 ? -30.226 12.418 -8.821 1.00 90.00 527 ALA A O 1
ATOM 3997 N N . GLN A 1 528 ? -29.745 12.676 -6.638 1.00 89.12 528 GLN A N 1
ATOM 3998 C CA . GLN A 1 528 ? -28.331 13.015 -6.811 1.00 89.12 528 GLN A CA 1
ATOM 3999 C C . GLN A 1 528 ? -27.535 11.874 -7.457 1.00 89.12 528 GLN A C 1
ATOM 4001 O O . GLN A 1 528 ? -26.742 12.119 -8.362 1.00 89.12 528 GLN A O 1
ATOM 4006 N N . GLU A 1 529 ? -27.769 10.639 -7.014 1.00 88.69 529 GLU A N 1
ATOM 4007 C CA . GLU A 1 529 ? -27.088 9.447 -7.531 1.00 88.69 529 GLU A CA 1
ATOM 4008 C C . GLU A 1 529 ? -27.696 8.930 -8.852 1.00 88.69 529 GLU A C 1
ATOM 4010 O O . GLU A 1 529 ? -27.164 8.006 -9.461 1.00 88.69 529 GLU A O 1
ATOM 4015 N N . GLY A 1 530 ? -28.800 9.523 -9.326 1.00 87.69 530 GLY A N 1
ATOM 4016 C CA . GLY A 1 530 ? -29.442 9.152 -10.592 1.00 87.69 530 GLY A CA 1
ATOM 4017 C C . GLY A 1 530 ? -30.310 7.889 -10.534 1.00 87.69 530 GLY A C 1
ATOM 4018 O O . GLY A 1 530 ? -30.658 7.337 -11.579 1.00 87.69 530 GLY A O 1
ATOM 4019 N N . HIS A 1 531 ? -30.713 7.436 -9.343 1.00 92.19 531 HIS A N 1
ATOM 4020 C CA . HIS A 1 531 ? -31.543 6.239 -9.153 1.00 92.19 531 HIS A CA 1
ATOM 4021 C C . HIS A 1 531 ? -33.028 6.532 -9.419 1.00 92.19 531 HIS A C 1
ATOM 4023 O O . HIS A 1 531 ? -33.848 6.607 -8.500 1.00 92.19 531 HIS A O 1
ATOM 4029 N N . LEU A 1 532 ? -33.386 6.720 -10.694 1.00 91.44 532 LEU A N 1
ATOM 4030 C CA . LEU A 1 532 ? -34.725 7.156 -11.131 1.00 91.44 532 LEU A CA 1
ATOM 4031 C C . LEU A 1 532 ? -35.866 6.250 -10.642 1.00 91.44 532 LEU A C 1
ATOM 4033 O O . LEU A 1 532 ? -36.932 6.733 -10.268 1.00 91.44 532 LEU A O 1
ATOM 4037 N N . ASN A 1 533 ? -35.642 4.939 -10.599 1.00 93.06 533 ASN A N 1
ATOM 4038 C CA . ASN A 1 533 ? -36.603 3.961 -10.086 1.00 93.06 533 ASN A CA 1
ATOM 4039 C C . ASN A 1 533 ? -36.901 4.151 -8.583 1.00 93.06 533 ASN A C 1
ATOM 4041 O O . ASN A 1 533 ? -38.046 4.001 -8.156 1.00 93.06 533 ASN A O 1
ATOM 4045 N N . ILE A 1 534 ? -35.896 4.521 -7.786 1.00 96.50 534 ILE A N 1
ATOM 4046 C CA . ILE A 1 534 ? -36.044 4.835 -6.359 1.00 96.50 534 ILE A CA 1
ATOM 4047 C C . ILE A 1 534 ? -36.708 6.195 -6.174 1.00 96.50 534 ILE A C 1
ATOM 4049 O O . ILE A 1 534 ? -37.590 6.317 -5.325 1.00 96.50 534 ILE A O 1
ATOM 4053 N N . VAL A 1 535 ? -36.339 7.195 -6.981 1.00 95.00 535 VAL A N 1
ATOM 4054 C CA . VAL A 1 535 ? -37.027 8.496 -7.001 1.00 95.00 535 VAL A CA 1
ATOM 4055 C C . VAL A 1 535 ? -38.519 8.279 -7.240 1.00 95.00 535 VAL A C 1
ATOM 4057 O O . VAL A 1 535 ? -39.333 8.721 -6.432 1.00 95.00 535 VAL A O 1
ATOM 4060 N N . GLN A 1 536 ? -38.884 7.515 -8.274 1.00 92.31 536 GLN A N 1
ATOM 4061 C CA . GLN A 1 536 ? -40.279 7.200 -8.572 1.00 92.31 536 GLN A CA 1
ATOM 4062 C C . GLN A 1 536 ? -40.971 6.493 -7.399 1.00 92.31 536 GLN A C 1
ATOM 4064 O O . GLN A 1 536 ? -42.089 6.865 -7.040 1.00 92.31 536 GLN A O 1
ATOM 4069 N N . ALA A 1 537 ? -40.321 5.507 -6.773 1.00 95.38 537 ALA A N 1
ATOM 4070 C CA . ALA A 1 537 ? -40.883 4.795 -5.626 1.00 95.38 537 ALA A CA 1
ATOM 4071 C C . ALA A 1 537 ? -41.141 5.728 -4.426 1.00 95.38 537 ALA A C 1
ATOM 4073 O O . ALA A 1 537 ? -42.219 5.681 -3.837 1.00 95.38 537 ALA A O 1
ATOM 4074 N N . LEU A 1 538 ? -40.192 6.609 -4.094 1.00 95.81 538 LEU A N 1
ATOM 4075 C CA . LEU A 1 538 ? -40.311 7.559 -2.983 1.00 95.81 538 LEU A CA 1
ATOM 4076 C C . LEU A 1 538 ? -41.358 8.649 -3.255 1.00 95.81 538 LEU A C 1
ATOM 4078 O O . LEU A 1 538 ? -42.142 8.968 -2.363 1.00 95.81 538 LEU A O 1
ATOM 4082 N N . VAL A 1 539 ? -41.426 9.184 -4.480 1.00 93.62 539 VAL A N 1
ATOM 4083 C CA . VAL A 1 539 ? -42.469 10.150 -4.874 1.00 93.62 539 VAL A CA 1
ATOM 4084 C C . VAL A 1 539 ? -43.853 9.504 -4.840 1.00 93.62 539 VAL A C 1
ATOM 4086 O O . VAL A 1 539 ? -44.788 10.086 -4.294 1.00 93.62 539 VAL A O 1
ATOM 4089 N N . THR A 1 540 ? -43.983 8.272 -5.341 1.00 94.38 540 THR A N 1
ATOM 4090 C CA . THR A 1 540 ? -45.245 7.509 -5.278 1.00 94.38 540 THR A CA 1
ATOM 4091 C C . THR A 1 540 ? -45.684 7.289 -3.827 1.00 94.38 540 THR A C 1
ATOM 4093 O O . THR A 1 540 ? -46.868 7.375 -3.510 1.00 94.38 540 THR A O 1
ATOM 4096 N N . ALA A 1 541 ? -44.723 7.090 -2.923 1.00 95.00 541 ALA A N 1
ATOM 4097 C CA . ALA A 1 541 ? -44.951 6.980 -1.487 1.00 95.00 541 ALA A CA 1
ATOM 4098 C C . ALA A 1 541 ? -45.168 8.327 -0.767 1.00 95.00 541 ALA A C 1
ATOM 4100 O O . ALA A 1 541 ? -45.270 8.351 0.458 1.00 95.00 541 ALA A O 1
ATOM 4101 N N . ARG A 1 542 ? -45.278 9.439 -1.509 1.00 93.56 542 ARG A N 1
ATOM 4102 C CA . ARG A 1 542 ? -45.490 10.804 -1.001 1.00 93.56 542 ARG A CA 1
ATOM 4103 C C . ARG A 1 542 ? -44.349 11.330 -0.117 1.00 93.56 542 ARG A C 1
ATOM 4105 O O . ARG A 1 542 ? -44.597 12.069 0.835 1.00 93.56 542 ARG A O 1
ATOM 4112 N N . ALA A 1 543 ? -43.098 10.980 -0.431 1.00 93.81 543 ALA A N 1
ATOM 4113 C CA . ALA A 1 543 ? -41.941 11.692 0.117 1.00 93.81 543 ALA A CA 1
ATOM 4114 C C . ALA A 1 543 ? -42.002 13.184 -0.267 1.00 93.81 543 ALA A C 1
ATOM 4116 O O . ALA A 1 543 ? -42.449 13.534 -1.361 1.00 93.81 543 ALA A O 1
ATOM 4117 N N . ASP A 1 544 ? -41.550 14.065 0.624 1.00 90.69 544 ASP A N 1
ATOM 4118 C CA . ASP A 1 544 ? -41.593 15.509 0.409 1.00 90.69 544 ASP A CA 1
ATOM 4119 C C . ASP A 1 544 ? -40.551 15.925 -0.641 1.00 90.69 544 ASP A C 1
ATOM 4121 O O . ASP A 1 544 ? -39.348 16.005 -0.375 1.00 90.69 544 ASP A O 1
ATOM 4125 N N . VAL A 1 545 ? -41.036 16.199 -1.854 1.00 87.88 545 VAL A N 1
ATOM 4126 C CA . VAL A 1 545 ? -40.231 16.627 -3.009 1.00 87.88 545 VAL A CA 1
ATOM 4127 C C . VAL A 1 545 ? -39.629 18.026 -2.848 1.00 87.88 545 VAL A C 1
ATOM 4129 O O . VAL A 1 545 ? -38.696 18.371 -3.574 1.00 87.88 545 VAL A O 1
ATOM 4132 N N . ASN A 1 546 ? -40.134 18.817 -1.896 1.00 85.12 546 ASN A N 1
ATOM 4133 C CA . ASN A 1 546 ? -39.718 20.194 -1.645 1.00 85.12 546 ASN A CA 1
ATOM 4134 C C . ASN A 1 546 ? -38.811 20.331 -0.419 1.00 85.12 546 ASN A C 1
ATOM 4136 O O . ASN A 1 546 ? -38.285 21.419 -0.178 1.00 85.12 546 ASN A O 1
ATOM 4140 N N . LYS A 1 547 ? -38.580 19.253 0.340 1.00 86.44 547 LYS A N 1
ATOM 4141 C CA . LYS A 1 547 ? -37.694 19.298 1.504 1.00 86.44 547 LYS A CA 1
ATOM 4142 C C . LYS A 1 547 ? -36.256 19.592 1.075 1.00 86.44 547 LYS A C 1
ATOM 4144 O O . LYS A 1 547 ? -35.591 18.759 0.456 1.00 86.44 547 LYS A O 1
ATOM 4149 N N . ALA A 1 548 ? -35.796 20.794 1.405 1.00 81.31 548 ALA A N 1
ATOM 4150 C CA . ALA A 1 548 ? -34.475 21.284 1.047 1.00 81.31 548 ALA A CA 1
ATOM 4151 C C . ALA A 1 548 ? -33.380 20.764 1.991 1.00 81.31 548 ALA A C 1
ATOM 4153 O O . ALA A 1 548 ? -33.614 20.521 3.178 1.00 81.31 548 ALA A O 1
ATOM 4154 N N . ARG A 1 549 ? -32.165 20.642 1.450 1.00 89.19 549 ARG A N 1
ATOM 4155 C CA . ARG A 1 549 ? -30.924 20.508 2.223 1.00 89.19 549 ARG A CA 1
ATOM 4156 C C . ARG A 1 549 ? -30.624 21.768 3.034 1.00 89.19 549 ARG A C 1
ATOM 4158 O O . ARG A 1 549 ? -31.245 22.811 2.847 1.00 89.19 549 ARG A O 1
ATOM 4165 N N . THR A 1 550 ? -29.594 21.691 3.876 1.00 86.06 550 THR A N 1
ATOM 4166 C CA . THR A 1 550 ? -29.076 22.852 4.620 1.00 86.06 550 THR A CA 1
ATOM 4167 C C . THR A 1 550 ? -28.577 23.984 3.714 1.00 86.06 550 THR A C 1
ATOM 4169 O O . THR A 1 550 ? -28.605 25.136 4.124 1.00 86.06 550 THR A O 1
ATOM 4172 N N . ASP A 1 551 ? -28.173 23.680 2.477 1.00 82.12 551 ASP A N 1
ATOM 4173 C CA . ASP A 1 551 ? -27.766 24.655 1.453 1.00 82.12 551 ASP A CA 1
ATOM 4174 C C . ASP A 1 551 ? -28.932 25.179 0.585 1.00 82.12 551 ASP A C 1
ATOM 4176 O O . ASP A 1 551 ? -28.711 25.891 -0.394 1.00 82.12 551 ASP A O 1
ATOM 4180 N N . GLY A 1 552 ? -30.179 24.830 0.922 1.00 81.81 552 GLY A N 1
ATOM 4181 C CA . GLY A 1 552 ? -31.379 25.281 0.216 1.00 81.81 552 GLY A CA 1
ATOM 4182 C C . GLY A 1 552 ? -31.705 24.513 -1.071 1.00 81.81 552 GLY A C 1
ATOM 4183 O O . GLY A 1 552 ? -32.746 24.770 -1.678 1.00 81.81 552 GLY A O 1
ATOM 4184 N N . ASN A 1 553 ? -30.879 23.550 -1.501 1.00 81.88 553 ASN A N 1
ATOM 4185 C CA . ASN A 1 553 ? -31.179 22.752 -2.691 1.00 81.88 553 ASN A CA 1
ATOM 4186 C C . ASN A 1 553 ? -32.269 21.706 -2.424 1.00 81.88 553 ASN A C 1
ATOM 4188 O O . ASN A 1 553 ? -32.220 20.975 -1.433 1.00 81.88 553 ASN A O 1
ATOM 4192 N N . THR A 1 554 ? -33.214 21.579 -3.358 1.00 82.19 554 THR A N 1
ATOM 4193 C CA . THR A 1 554 ? -34.288 20.573 -3.330 1.00 82.19 554 THR A CA 1
ATOM 4194 C C . THR A 1 554 ? -34.002 19.420 -4.303 1.00 82.19 554 THR A C 1
ATOM 4196 O O . THR A 1 554 ? -33.271 19.615 -5.281 1.00 82.19 554 THR A O 1
ATOM 4199 N N . PRO A 1 555 ? -34.598 18.227 -4.096 1.00 75.31 555 PRO A N 1
ATOM 4200 C CA . PRO A 1 555 ? -34.498 17.111 -5.042 1.00 75.31 555 PRO A CA 1
ATOM 4201 C C . PRO A 1 555 ? -34.897 17.487 -6.480 1.00 75.31 555 PRO A C 1
ATOM 4203 O O . PRO A 1 555 ? -34.245 17.067 -7.433 1.00 75.31 555 PRO A O 1
ATOM 4206 N N . LEU A 1 556 ? -35.924 18.331 -6.646 1.00 70.00 556 LEU A N 1
ATOM 4207 C CA . LEU A 1 556 ? -36.409 18.786 -7.957 1.00 70.00 556 LEU A CA 1
ATOM 4208 C C . LEU A 1 556 ? -35.396 19.660 -8.714 1.00 70.00 556 LEU A C 1
ATOM 4210 O O . LEU A 1 556 ? -35.354 19.630 -9.943 1.00 70.00 556 LEU A O 1
ATOM 4214 N N . ARG A 1 557 ? -34.543 20.410 -8.004 1.00 65.19 557 ARG A N 1
ATOM 4215 C CA . ARG A 1 557 ? -33.538 21.284 -8.631 1.00 65.19 557 ARG A CA 1
ATOM 4216 C C . ARG A 1 557 ? -32.383 20.495 -9.267 1.00 65.19 557 ARG A C 1
ATOM 4218 O O . ARG A 1 557 ? -31.744 21.000 -10.185 1.00 65.19 557 ARG A O 1
ATOM 4225 N N . LEU A 1 558 ? -32.146 19.248 -8.841 1.00 53.78 558 LEU A N 1
ATOM 4226 C CA . LEU A 1 558 ? -31.068 18.392 -9.359 1.00 53.78 558 LEU A CA 1
ATOM 4227 C C . LEU A 1 558 ? -31.328 17.834 -10.768 1.00 53.78 558 LEU A C 1
ATOM 4229 O O . LEU A 1 558 ? -30.364 17.643 -11.510 1.00 53.78 558 LEU A O 1
ATOM 4233 N N . GLN A 1 559 ? -32.589 17.640 -11.186 1.00 47.53 559 GLN A N 1
ATOM 4234 C CA . GLN A 1 559 ? -32.906 17.139 -12.539 1.00 47.53 559 GLN A CA 1
ATOM 4235 C C . GLN A 1 559 ? -32.418 18.068 -13.668 1.00 47.53 559 GLN A C 1
ATOM 4237 O O . GLN A 1 559 ? -32.317 17.642 -14.815 1.00 47.53 559 GLN A O 1
ATOM 4242 N N . GLN A 1 560 ? -32.072 19.324 -13.362 1.00 42.72 560 GLN A N 1
ATOM 4243 C CA . GLN A 1 560 ? -31.563 20.287 -14.342 1.00 42.72 560 GLN A CA 1
ATOM 4244 C C . GLN A 1 560 ? -30.026 20.294 -14.475 1.00 42.72 560 GLN A C 1
ATOM 4246 O O . GLN A 1 560 ? -29.514 20.942 -15.387 1.00 42.72 560 GLN A O 1
ATOM 4251 N N . VAL A 1 561 ? -29.276 19.597 -13.603 1.00 41.03 561 VAL A N 1
ATOM 4252 C CA . VAL A 1 561 ? -27.821 19.830 -13.438 1.00 41.03 561 VAL A CA 1
ATOM 4253 C C . VAL A 1 561 ? -26.934 18.622 -13.794 1.00 41.03 561 VAL A C 1
ATOM 4255 O O . VAL A 1 561 ? -25.733 18.785 -14.003 1.00 41.03 561 VAL A O 1
ATOM 4258 N N . THR A 1 562 ? -27.468 17.413 -13.977 1.00 35.09 562 THR A N 1
ATOM 4259 C CA . THR A 1 562 ? -26.651 16.232 -14.325 1.00 35.09 562 THR A CA 1
ATOM 4260 C C . THR A 1 562 ? -26.518 16.016 -15.842 1.00 35.09 562 THR A C 1
ATOM 4262 O O . THR A 1 562 ? -27.101 15.107 -16.424 1.00 35.09 562 THR A O 1
ATOM 4265 N N . LYS A 1 563 ? -25.678 16.821 -16.510 1.00 34.28 563 LYS A N 1
ATOM 4266 C CA . LYS A 1 563 ? -25.110 16.490 -17.837 1.00 34.28 563 LYS A CA 1
ATOM 4267 C C . LYS A 1 563 ? -23.618 16.168 -17.702 1.00 34.28 563 LYS A C 1
ATOM 4269 O O . LYS A 1 563 ? -22.803 17.069 -17.527 1.00 34.28 563 LYS A O 1
ATOM 4274 N N . LYS A 1 564 ? -23.243 14.888 -17.830 1.00 34.53 564 LYS A N 1
ATOM 4275 C CA . LYS A 1 564 ? -21.848 14.450 -18.034 1.00 34.53 564 LYS A CA 1
ATOM 4276 C C . LYS A 1 564 ? -21.603 14.318 -19.545 1.00 34.53 564 LYS A C 1
ATOM 4278 O O . LYS A 1 564 ? -22.396 13.697 -20.245 1.00 34.53 564 LYS A O 1
ATOM 4283 N N . LYS A 1 565 ? -20.545 14.952 -20.060 1.00 32.00 565 LYS A N 1
ATOM 4284 C CA . LYS A 1 565 ? -20.188 14.988 -21.490 1.00 32.00 565 LYS A CA 1
ATOM 4285 C C . LYS A 1 565 ? -19.571 13.642 -21.905 1.00 32.00 565 LYS A C 1
ATOM 4287 O O . LYS A 1 565 ? -18.539 13.267 -21.358 1.00 32.00 565 LYS A O 1
ATOM 4292 N N . ILE A 1 566 ? -20.177 12.946 -22.869 1.00 35.78 566 ILE A N 1
ATOM 4293 C CA . ILE A 1 566 ? -19.563 11.827 -23.603 1.00 35.78 566 ILE A CA 1
ATOM 4294 C C . ILE A 1 566 ? -19.664 12.176 -25.095 1.00 35.78 566 ILE A C 1
ATOM 4296 O O . ILE A 1 566 ? -20.761 12.238 -25.639 1.00 35.78 566 ILE A O 1
ATOM 4300 N N . GLY A 1 567 ? -18.525 12.441 -25.742 1.00 48.94 567 GLY A N 1
ATOM 4301 C CA . GLY A 1 567 ? -18.429 12.615 -27.199 1.00 48.94 567 GLY A CA 1
ATOM 4302 C C . GLY A 1 567 ? -18.829 13.982 -27.788 1.00 48.94 567 GLY A C 1
ATOM 4303 O O . GLY A 1 567 ? -19.092 14.956 -27.078 1.00 48.94 567 GLY A O 1
ATOM 4304 N N . SER A 1 568 ? -18.805 14.039 -29.127 1.00 39.81 568 SER A N 1
ATOM 4305 C CA . SER A 1 568 ? -18.912 15.231 -29.984 1.00 39.81 568 SER A CA 1
ATOM 4306 C C . SER A 1 568 ? -20.213 15.265 -30.807 1.00 39.81 568 SER A C 1
ATOM 4308 O O . SER A 1 568 ? -20.199 15.091 -32.024 1.00 39.81 568 SER A O 1
ATOM 4310 N N . SER A 1 569 ? -21.358 15.496 -30.164 1.00 34.72 569 SER A N 1
ATOM 4311 C CA . SER A 1 569 ? -22.599 15.885 -30.859 1.00 34.72 569 SER A CA 1
ATOM 4312 C C . SER A 1 569 ? -23.365 16.957 -30.072 1.00 34.72 569 SER A C 1
ATOM 4314 O O . SER A 1 569 ? -23.260 16.982 -28.842 1.00 34.72 569 SER A O 1
ATOM 4316 N N . PRO A 1 570 ? -24.098 17.875 -30.738 1.00 32.44 570 PRO A N 1
ATOM 4317 C CA . PRO A 1 570 ? -24.785 18.977 -30.070 1.00 32.44 570 PRO A CA 1
ATOM 4318 C C . PRO A 1 570 ? -26.089 18.522 -29.397 1.00 32.44 570 PRO A C 1
ATOM 4320 O O . PRO A 1 570 ? -26.818 17.676 -29.907 1.00 32.44 570 PRO A O 1
ATOM 4323 N N . TRP A 1 571 ? -26.380 19.110 -28.235 1.00 43.44 571 TRP A N 1
ATOM 4324 C CA . TRP A 1 571 ? -27.515 18.774 -27.373 1.00 43.44 571 TRP A CA 1
ATOM 4325 C C . TRP A 1 571 ? -28.875 19.067 -28.022 1.00 43.44 571 TRP A C 1
ATOM 4327 O O . TRP A 1 571 ? -29.113 20.195 -28.448 1.00 43.44 571 TRP A O 1
ATOM 4337 N N . GLN A 1 572 ? -29.813 18.120 -27.952 1.00 30.25 572 GLN A N 1
ATOM 4338 C CA . GLN A 1 572 ? -31.244 18.411 -28.085 1.00 30.25 572 GLN A CA 1
ATOM 4339 C C . GLN A 1 572 ? -31.927 18.338 -26.714 1.00 30.25 572 GLN A C 1
ATOM 4341 O O . GLN A 1 572 ? -31.641 17.463 -25.896 1.00 30.25 572 GLN A O 1
ATOM 4346 N N . PHE A 1 573 ? -32.776 19.329 -26.440 1.00 32.12 573 PHE A N 1
ATOM 4347 C CA . PHE A 1 573 ? -33.580 19.435 -25.228 1.00 32.12 573 PHE A CA 1
ATOM 4348 C C . PHE A 1 573 ? -34.905 18.706 -25.431 1.00 32.12 573 PHE A C 1
ATOM 4350 O O . PHE A 1 573 ? -35.574 18.935 -26.433 1.00 32.12 573 PHE A O 1
ATOM 4357 N N . VAL A 1 574 ? -35.335 17.940 -24.432 1.00 30.41 574 VAL A N 1
ATOM 4358 C CA . VAL A 1 574 ? -36.758 17.664 -24.226 1.00 30.41 574 VAL A CA 1
ATOM 4359 C C . VAL A 1 574 ? -37.102 18.255 -22.862 1.00 30.41 574 VAL A C 1
ATOM 4361 O O . VAL A 1 574 ? -36.572 17.829 -21.837 1.00 30.41 574 VAL A O 1
ATOM 4364 N N . ARG A 1 575 ? -37.874 19.346 -22.878 1.00 26.84 575 ARG A N 1
ATOM 4365 C CA . ARG A 1 575 ? -38.581 19.868 -21.698 1.00 26.84 575 ARG A CA 1
ATOM 4366 C C . ARG A 1 575 ? -39.823 18.987 -21.462 1.00 26.84 575 ARG A C 1
ATOM 4368 O O . ARG A 1 575 ? -40.242 18.355 -22.428 1.00 26.84 575 ARG A O 1
ATOM 4375 N N . PRO A 1 576 ? -40.328 18.904 -20.217 1.00 38.78 576 PRO A N 1
ATOM 4376 C CA . PRO A 1 576 ? -41.357 17.938 -19.825 1.00 38.78 576 PRO A CA 1
ATOM 4377 C C . PRO A 1 576 ? -42.611 17.977 -20.693 1.00 38.78 576 PRO A C 1
ATOM 4379 O O . PRO A 1 576 ? -42.958 19.083 -21.172 1.00 38.78 576 PRO A O 1
#

Organism: NCBI:txid1606542

Foldseek 3Di:
DDDDDDDDPDDDPPLPQDADEDDVVQVCVFQVNVDPVQFPDQDPFGTWGWGADPNFIKIKGWGDQPPVRDQNVLLLVQQVVCLNVAGDPQAFHWNYWYDPPTTITMTHDAVLAFQCCCLAPPVNPVVVCVQVQAPLSLLQQLLSNLVSLVRCVVVQKDQQEDDRNQWGQHPNGRTHGHRSSVMDRADPAWDQAAQDYDPLQFQPLCNVVSTDGSLRSLLSSLLVLQCSFQSDHQAQPVDVVRGPLVVLLPDPASVVRGDPSHPPQAPLVRQLRRQSSVLSNQSNDNDSVSHDGSVVSSVSSVVCLDCVSGPDPPPDPPDDCVVVPPDPDPDDPPPPPPSPPPDPDVVVVPPQADDPVPRDHPVVDDPDDDPDDPPDDDDPDQCQVVLLVCLLVLVLVSNLVSLVVVGDQQDDDPSNQSQGSLLNNLLNLNLSSNLSSLVSPHDQLRAGNPWSAGSLLNNLLNLNLSSNLSSLVSVRQQQRATPQQQGSLLNNLLNLNLSSNLSSLVSVRDQLRAGPVWSDGSLLNNLQNVSVSSNVSSVVSVRPQCRAIPVNDGSVNSVVPDDDDDDDDDDDDDDD

Secondary structure (DSSP, 8-state):
------PPTT----TTPPPEE--HHHHHHHTTTT-GGGEEEEETTEEEEEEEETTEEEEEEEPP--TTSHHHHHHHHHHHHHHHH---TTB----EEE-SSS-EEEEE--TTEEHHHHHH-GGGHHHHHHHS-SHHHHHHHHHHHHHHHHHHHHTTEE-S---GGGEEE-TT--EEE--GGG-EE--SS-EE----S-TTTS-HHHHHH-EE-HHHHHHHHHHHHHHHHH---SB-TTSSS-BHHHHHTT-S-SGGGS-TTS---SHHHHHHHHHHHHHHHHHT-SSSTTSPPHHHHHHHHHHHTSTTTTT--SS-----TTTTSS-TT------TTTTSTTSSSHHHHHH-S--TTT---GGGS-S---SS--SS----S-SHHHHHHHHHHT-HHHHHHHHHTT--TT-B-TTTTT-BHHHHHHHTT-HHHHHHHHHTT--TT---TTT---HHHHHHHHT-HHHHHHHHHTT--TT---TT---HHHHHHHHT-HHHHHHHHHTT--TT---TTT---HHHHHHHTT-HHHHHHHHHTT--TT---TTS--HHHHTTT-----SS--------

Radius of gyration: 29.64 Å; chains: 1; bounding box: 82×67×63 Å

InterPro domains:
  IPR000719 Protein kinase domain [PF00069] (36-297)
  IPR000719 Protein kinase domain [PS50011] (34-305)
  IPR000719 Protein kinase domain [SM00220] (34-310)
  IPR001841 Zinc finger, RING-type [PS50089] (320-359)
  IPR001841 Zinc finger, RING-type [SM00184] (320-358)
  IPR002110 Ankyrin repeat [PF00023] (519-547)
  IPR002110 Ankyrin repeat [PF12796] (451-513)
  IPR002110 Ankyrin repeat [PF13637] (388-438)
  IPR002110 Ankyrin repeat [PR01415] (452-467)
  IPR002110 Ankyrin repeat [PR01415] (534-548)
  IPR002110 Ankyrin repeat [PS50088] (417-449)
  IPR002110 Ankyrin repeat [PS50088] (451-483)
  IPR002110 Ankyrin repeat [PS50088] (484-516)
  IPR002110 Ankyrin repeat [PS50088] (518-550)
  IPR002110 Ankyrin repeat [SM00248] (382-411)
  IPR002110 Ankyrin repeat [SM00248] (417-446)
  IPR002110 Ankyrin repeat [SM00248] (451-480)
  IPR002110 Ankyrin repeat [SM00248] (484-513)
  IPR002110 Ankyrin repeat [SM00248] (518-547)
  IPR008271 Serine/threonine-protein kinase, active site [PS00108] (157-169)